Protein AF-I7MEG3-F1 (afdb_monomer_lite)

Organism: Tetrahymena thermophila (strain SB210) (NCBI:txid312017)

Radius of gyration: 74.87 Å; chains: 1; bounding box: 158×73×255 Å

Secondary structure (DSSP, 8-state):
--SHHHHHHHHTTSSSSSSS-S------------------------------------TTS-SSSS--S-----SS------------------------HHHHHHHHHHHHHHHHHHHHHHHHHHHHHHHHHHHHHHHHHHHHHHHHHHHHHHHHHHHHHHHHHHHHHHHHHHHHHHHHHHHHHHHHHHHHHHHHHHHHHHHHHHHHHHHHHHHHHHHHHHHHHHHHHHHHHHHHHHHHHHHHHHHHHHHHHHHHHHHHHHHHHHHHHHHHHHHHHHHHHHHHTT---TTHHHHHHHHHHHHHHHHHHHHHHHHHHHHHHHHHHHHHHHHHHH----HHHHHHHHHHHHHHHHHHHHHHHHHHHHHHHHHHHHHHHHHHHHHHHHHHHHHHHHHTT--HHHHHHHHHHHHHHHHHHHHHHHHHHHHHHHHHHHHHHHHHHHT--TT--TT----HHHHS-GGGHHHHHHHHHHHHHHHHTTS-HHHHHHHHHHHHHSTHHHHHHSHHHHHHH--S------------------------------------------------HHHHHHHHHHHHHHHHHHHHHHHHHHHHHHHHHHHTS---

pLDDT: mean 73.14, std 21.84, range [30.2, 98.0]

Structure (mmCIF, N/CA/C/O backbone):
data_AF-I7MEG3-F1
#
_entry.id   AF-I7MEG3-F1
#
loop_
_atom_site.group_PDB
_atom_site.id
_atom_site.type_symbol
_atom_site.label_atom_id
_atom_site.label_alt_id
_atom_site.label_comp_id
_atom_site.label_asym_id
_atom_site.label_entity_id
_atom_site.label_seq_id
_atom_site.pdbx_PDB_ins_code
_atom_site.Cartn_x
_atom_site.Cartn_y
_atom_site.Cartn_z
_atom_site.occupancy
_atom_site.B_iso_or_equiv
_atom_site.auth_seq_id
_atom_site.auth_comp_id
_atom_site.auth_asym_id
_atom_site.auth_atom_id
_atom_site.pdbx_PDB_model_num
ATOM 1 N N . MET A 1 1 ? -7.767 -14.175 -27.293 1.00 47.22 1 MET A N 1
ATOM 2 C CA . MET A 1 1 ? -7.648 -12.743 -26.942 1.00 47.22 1 MET A CA 1
ATOM 3 C C . MET A 1 1 ? -8.917 -11.916 -27.171 1.00 47.22 1 MET A C 1
ATOM 5 O O . MET A 1 1 ? -9.221 -11.134 -26.289 1.00 47.22 1 MET A O 1
ATOM 9 N N . ALA A 1 2 ? -9.696 -12.074 -28.254 1.00 44.72 2 ALA A N 1
ATOM 10 C CA . ALA A 1 2 ? -10.975 -11.343 -28.397 1.00 44.72 2 ALA A CA 1
ATOM 11 C C . ALA A 1 2 ? -12.158 -11.949 -27.600 1.00 44.72 2 ALA A C 1
ATOM 13 O O . ALA A 1 2 ? -13.096 -11.238 -27.272 1.00 44.72 2 ALA A O 1
ATOM 14 N N . ALA A 1 3 ? -12.099 -13.239 -27.244 1.00 45.66 3 ALA A N 1
ATOM 15 C CA . ALA A 1 3 ? -13.152 -13.921 -26.477 1.00 45.66 3 ALA A CA 1
ATOM 16 C C . ALA A 1 3 ? -13.004 -13.789 -24.942 1.00 45.66 3 ALA A C 1
ATOM 18 O O . ALA A 1 3 ? -13.952 -14.023 -24.201 1.00 45.66 3 ALA A O 1
ATOM 19 N N . GLU A 1 4 ? -11.833 -13.381 -24.441 1.00 48.56 4 GLU A N 1
ATOM 20 C CA . GLU A 1 4 ? -11.597 -13.202 -22.995 1.00 48.56 4 GLU A CA 1
ATOM 21 C C . GLU A 1 4 ? -12.037 -11.818 -22.493 1.00 48.56 4 GLU A C 1
ATOM 23 O O . GLU A 1 4 ? -12.295 -11.635 -21.305 1.00 48.56 4 GLU A O 1
ATOM 28 N N . THR A 1 5 ? -12.197 -10.845 -23.394 1.00 55.94 5 THR A N 1
ATOM 29 C CA . THR A 1 5 ? -12.653 -9.488 -23.064 1.00 55.94 5 THR A CA 1
ATOM 30 C C . THR A 1 5 ? -14.174 -9.360 -22.937 1.00 55.94 5 THR A C 1
ATOM 32 O O . THR A 1 5 ? -14.639 -8.429 -22.276 1.00 55.94 5 THR A O 1
ATOM 35 N N . GLU A 1 6 ? -14.968 -10.288 -23.483 1.00 49.19 6 GLU A N 1
ATOM 36 C CA . GLU A 1 6 ? -16.429 -10.294 -23.288 1.00 49.19 6 GLU A CA 1
ATOM 37 C C . GLU A 1 6 ? -16.846 -10.870 -21.930 1.00 49.19 6 GLU A C 1
ATOM 39 O O . GLU A 1 6 ? -17.782 -10.361 -21.308 1.00 49.19 6 GLU A O 1
ATOM 44 N N . ASN A 1 7 ? -16.092 -11.833 -21.393 1.00 48.78 7 ASN A N 1
ATOM 45 C CA . ASN A 1 7 ? -16.422 -12.459 -20.110 1.00 48.78 7 ASN A CA 1
ATOM 46 C C . ASN A 1 7 ? -16.209 -11.500 -18.912 1.00 48.78 7 ASN A C 1
ATOM 48 O O . ASN A 1 7 ? -16.933 -11.548 -17.918 1.00 48.78 7 ASN A O 1
ATOM 52 N N . TYR A 1 8 ? -15.292 -10.532 -19.042 1.00 50.69 8 TYR A N 1
ATOM 53 C CA . TYR A 1 8 ? -15.079 -9.485 -18.032 1.00 50.69 8 TYR A CA 1
ATOM 54 C C . TYR A 1 8 ? -16.138 -8.368 -18.051 1.00 50.69 8 TYR A C 1
ATOM 56 O O . TYR A 1 8 ? -16.342 -7.698 -17.036 1.00 50.69 8 TYR A O 1
ATOM 64 N N . LYS A 1 9 ? -16.856 -8.168 -19.167 1.00 51.25 9 LYS A N 1
ATOM 65 C CA . LYS A 1 9 ? -17.948 -7.179 -19.233 1.00 51.25 9 LYS A CA 1
ATOM 66 C C . LYS A 1 9 ? -19.250 -7.697 -18.620 1.00 51.25 9 LYS A C 1
ATOM 68 O O . LYS A 1 9 ? -19.982 -6.901 -18.036 1.00 51.25 9 LYS A O 1
ATOM 73 N N . GLN A 1 10 ? -19.516 -9.005 -18.668 1.00 49.12 10 GLN A N 1
ATOM 74 C CA . GLN A 1 10 ? -20.715 -9.578 -18.042 1.00 49.12 10 GLN A CA 1
ATOM 75 C C . GLN A 1 10 ? -20.630 -9.653 -16.509 1.00 49.12 10 GLN A C 1
ATOM 77 O O . GLN A 1 10 ? -21.642 -9.418 -15.848 1.00 49.12 10 GLN A O 1
ATOM 82 N N . MET A 1 11 ? -19.449 -9.855 -15.908 1.00 48.25 11 MET A N 1
ATOM 83 C CA . MET A 1 11 ? -19.335 -9.865 -14.437 1.00 48.25 11 MET A CA 1
ATOM 84 C C . MET A 1 11 ? -19.500 -8.483 -13.780 1.00 48.25 11 MET A C 1
ATOM 86 O O . MET A 1 11 ? -20.007 -8.400 -12.662 1.00 48.25 11 MET A O 1
ATOM 90 N N . ASN A 1 12 ? -19.179 -7.385 -14.474 1.00 44.28 12 ASN A N 1
ATOM 91 C CA . ASN A 1 12 ? -19.354 -6.030 -13.926 1.00 44.28 12 ASN A CA 1
ATOM 92 C C . ASN A 1 12 ? -20.795 -5.490 -14.018 1.00 44.28 12 ASN A C 1
ATOM 94 O O . ASN A 1 12 ? -21.108 -4.474 -13.398 1.00 44.28 12 ASN A O 1
ATOM 98 N N . SER A 1 13 ? -21.698 -6.179 -14.723 1.00 40.44 13 SER A N 1
ATOM 99 C CA . SER A 1 13 ? -23.113 -5.791 -14.834 1.00 40.44 13 SER A CA 1
ATOM 100 C C . SER A 1 13 ? -23.975 -6.250 -13.649 1.00 40.44 13 SER A C 1
ATOM 102 O O . SER A 1 13 ? -25.070 -5.723 -13.462 1.00 40.44 13 SER A O 1
ATOM 104 N N . TYR A 1 14 ? -23.513 -7.204 -12.834 1.00 42.81 14 TYR A N 1
ATOM 105 C CA . TYR A 1 14 ? -24.310 -7.775 -11.737 1.00 42.81 14 TYR A CA 1
ATOM 106 C C . TYR A 1 14 ? -24.031 -7.156 -10.358 1.00 42.81 14 TYR A C 1
ATOM 108 O O . TYR A 1 14 ? -24.684 -7.520 -9.381 1.00 42.81 14 TYR A O 1
ATOM 116 N N . HIS A 1 15 ? -23.110 -6.191 -10.256 1.00 42.38 15 HIS A N 1
ATOM 117 C CA . HIS A 1 15 ? -22.713 -5.603 -8.967 1.00 42.38 15 HIS A CA 1
ATOM 118 C C . HIS A 1 15 ? -23.109 -4.135 -8.751 1.00 42.38 15 HIS A C 1
ATOM 120 O O . HIS A 1 15 ? -22.788 -3.562 -7.714 1.00 42.38 15 HIS A O 1
ATOM 126 N N . LEU A 1 16 ? -23.866 -3.538 -9.677 1.00 42.12 16 LEU A N 1
ATOM 127 C CA . LEU A 1 16 ? -24.278 -2.129 -9.606 1.00 42.12 16 LEU A CA 1
ATOM 128 C C . LEU A 1 16 ? -25.779 -1.900 -9.360 1.00 42.12 16 LEU A C 1
ATOM 130 O O . LEU A 1 16 ? -26.219 -0.756 -9.384 1.00 42.12 16 LEU A O 1
ATOM 134 N N . ASN A 1 17 ? -26.563 -2.946 -9.063 1.00 40.31 17 ASN A N 1
ATOM 135 C CA . ASN A 1 17 ? -28.023 -2.827 -8.920 1.00 40.31 17 ASN A CA 1
ATOM 136 C C . ASN A 1 17 ? -28.592 -3.207 -7.536 1.00 40.31 17 ASN A C 1
ATOM 138 O O . ASN A 1 17 ? -29.769 -3.539 -7.417 1.00 40.31 17 ASN A O 1
ATOM 142 N N . SER A 1 18 ? -27.778 -3.157 -6.475 1.00 39.00 18 SER A N 1
ATOM 143 C CA . SER A 1 18 ? -28.190 -3.548 -5.113 1.00 39.00 18 SER A CA 1
ATOM 144 C C . SER A 1 18 ? -27.949 -2.494 -4.017 1.00 39.00 18 SER A C 1
ATOM 146 O O . SER A 1 18 ? -28.061 -2.818 -2.839 1.00 39.00 18 SER A O 1
ATOM 148 N N . GLN A 1 19 ? -27.690 -1.223 -4.360 1.00 40.72 19 GLN A N 1
ATOM 149 C CA . GLN A 1 19 ? -27.513 -0.139 -3.367 1.00 40.72 19 GLN A CA 1
ATOM 150 C C . GLN A 1 19 ? -28.377 1.116 -3.592 1.00 40.72 19 GLN A C 1
ATOM 152 O O . GLN A 1 19 ? -27.951 2.234 -3.318 1.00 40.72 19 GLN A O 1
ATOM 157 N N . SER A 1 20 ? -29.624 0.967 -4.042 1.00 42.44 20 SER A N 1
ATOM 158 C CA . SER A 1 20 ? -30.562 2.100 -4.108 1.00 42.44 20 SER A CA 1
ATOM 159 C C . SER A 1 20 ? -31.994 1.701 -3.755 1.00 42.44 20 SER A C 1
ATOM 161 O O . SER A 1 20 ? -32.886 1.664 -4.595 1.00 42.44 20 SER A O 1
ATOM 163 N N . LYS A 1 21 ? -32.220 1.391 -2.478 1.00 48.84 21 LYS A N 1
ATOM 164 C CA . LYS A 1 21 ? -33.526 1.409 -1.789 1.00 48.84 21 LYS A CA 1
ATOM 165 C C . LYS A 1 21 ? -33.245 1.177 -0.305 1.00 48.84 21 LYS A C 1
ATOM 167 O O . LYS A 1 21 ? -32.386 0.353 -0.023 1.00 48.84 21 LYS A O 1
ATOM 172 N N . ILE A 1 22 ? -33.990 1.850 0.588 1.00 36.81 22 ILE A N 1
ATOM 173 C CA . ILE A 1 22 ? -33.821 1.961 2.063 1.00 36.81 22 ILE A CA 1
ATOM 174 C C . ILE A 1 22 ? -32.989 3.225 2.412 1.00 36.81 22 ILE A C 1
ATOM 176 O O . ILE A 1 22 ? -31.797 3.236 2.163 1.00 36.81 22 ILE A O 1
ATOM 180 N N . TYR A 1 23 ? -33.469 4.368 2.924 1.00 34.38 23 TYR A N 1
ATOM 181 C CA . TYR A 1 23 ? -34.697 4.804 3.601 1.00 34.38 23 TYR A CA 1
ATOM 182 C C . TYR A 1 23 ? -34.988 6.272 3.218 1.00 34.38 23 TYR A C 1
ATOM 184 O O . TYR A 1 23 ? -34.132 7.134 3.388 1.00 34.38 23 TYR A O 1
ATOM 192 N N . ASN A 1 24 ? -36.211 6.567 2.783 1.00 42.47 24 ASN A N 1
ATOM 193 C CA . ASN A 1 24 ? -36.818 7.896 2.874 1.00 42.47 24 ASN A CA 1
ATOM 194 C C . ASN A 1 24 ? -38.324 7.662 2.979 1.00 42.47 24 ASN A C 1
ATOM 196 O O . ASN A 1 24 ? -38.960 7.386 1.968 1.00 42.47 24 ASN A O 1
ATOM 200 N N . GLN A 1 25 ? -38.856 7.656 4.203 1.00 35.16 25 GLN A N 1
ATOM 201 C CA . GLN A 1 25 ? -40.281 7.797 4.524 1.00 35.16 25 GLN A CA 1
ATOM 202 C C . GLN A 1 25 ? -40.431 7.768 6.049 1.00 35.16 25 GLN A C 1
ATOM 204 O O . GLN A 1 25 ? -40.233 6.736 6.683 1.00 35.16 25 GLN A O 1
ATOM 209 N N . SER A 1 26 ? -40.775 8.914 6.628 1.00 34.72 26 SER A N 1
ATOM 210 C CA . SER A 1 26 ? -41.317 9.008 7.980 1.00 34.72 26 SER A CA 1
ATOM 211 C C . SER A 1 26 ? -42.648 9.751 7.858 1.00 34.72 26 SER A C 1
ATOM 213 O O . SER A 1 26 ? -42.649 10.858 7.310 1.00 34.72 26 SER A O 1
ATOM 215 N N . PRO A 1 27 ? -43.787 9.163 8.261 1.00 50.47 27 PRO A N 1
ATOM 216 C CA . PRO A 1 27 ? -45.061 9.851 8.215 1.00 50.47 27 PRO A CA 1
ATOM 217 C C . PRO A 1 27 ? -45.297 10.661 9.492 1.00 50.47 27 PRO A C 1
ATOM 219 O O . PRO A 1 27 ? -45.012 10.231 10.609 1.00 50.47 27 PRO A O 1
ATOM 222 N N . ASN A 1 28 ? -45.889 11.834 9.279 1.00 39.38 28 ASN A N 1
ATOM 223 C CA . ASN A 1 28 ? -46.685 12.570 10.251 1.00 39.38 28 ASN A CA 1
ATOM 224 C C . ASN A 1 28 ? -47.566 11.631 11.088 1.00 39.38 28 ASN A C 1
ATOM 226 O O . ASN A 1 28 ? -48.376 10.899 10.524 1.00 39.38 28 ASN A O 1
ATOM 230 N N . ASN A 1 29 ? -47.526 11.774 12.414 1.00 35.81 29 ASN A N 1
ATOM 231 C CA . ASN A 1 29 ? -48.753 11.737 13.202 1.00 35.81 29 ASN A CA 1
ATOM 232 C C . ASN A 1 29 ? -48.628 12.577 14.476 1.00 35.81 29 ASN A C 1
ATOM 234 O O . ASN A 1 29 ? -47.756 12.373 15.317 1.00 35.81 29 ASN A O 1
ATOM 238 N N . LYS A 1 30 ? -49.538 13.548 14.568 1.00 38.00 30 LYS A N 1
ATOM 239 C CA . LYS A 1 30 ? -49.869 14.336 15.751 1.00 38.00 30 LYS A CA 1
ATOM 240 C C . LYS A 1 30 ? -50.792 13.502 16.643 1.00 38.00 30 LYS A C 1
ATOM 242 O O . LYS A 1 30 ? -51.797 13.019 16.139 1.00 38.00 30 LYS A O 1
ATOM 247 N N . SER A 1 31 ? -50.553 13.480 17.952 1.00 34.81 31 SER A N 1
ATOM 248 C CA . SER A 1 31 ? -51.624 13.635 18.950 1.00 34.81 31 SER A CA 1
ATOM 249 C C . SER A 1 31 ? -51.053 13.904 20.344 1.00 34.81 31 SER A C 1
ATOM 251 O O . SER A 1 31 ? -50.097 13.268 20.775 1.00 34.81 31 SER A O 1
ATOM 253 N N . LEU A 1 32 ? -51.680 14.883 20.994 1.00 36.94 32 LEU A N 1
ATOM 254 C CA . LEU A 1 32 ? -51.534 15.387 22.358 1.00 36.94 32 LEU A CA 1
ATOM 255 C C . LEU A 1 32 ? -51.404 14.302 23.445 1.00 36.94 32 LEU A C 1
ATOM 257 O O . LEU A 1 32 ? -52.067 13.276 23.355 1.00 36.94 32 LEU A O 1
ATOM 261 N N . ILE A 1 33 ? -50.692 14.625 24.536 1.00 35.22 33 ILE A N 1
ATOM 262 C CA . ILE A 1 33 ? -51.267 14.896 25.876 1.00 35.22 33 ILE A CA 1
ATOM 263 C C . ILE A 1 33 ? -50.214 15.621 26.749 1.00 35.22 33 ILE A C 1
ATOM 265 O O . ILE A 1 33 ? -49.040 15.264 26.775 1.00 35.22 33 ILE A O 1
ATOM 269 N N . HIS A 1 34 ? -50.663 16.692 27.410 1.00 34.56 34 HIS A N 1
ATOM 270 C CA . HIS A 1 34 ? -49.984 17.507 28.426 1.00 34.56 34 HIS A CA 1
ATOM 271 C C . HIS A 1 34 ? -49.593 16.711 29.688 1.00 34.56 34 HIS A C 1
ATOM 273 O O . HIS A 1 34 ? -50.363 15.861 30.115 1.00 34.56 34 HIS A O 1
ATOM 279 N N . TYR A 1 35 ? -48.495 17.080 30.366 1.00 34.38 35 TYR A N 1
ATOM 280 C CA . TYR A 1 35 ? -48.544 17.903 31.592 1.00 34.38 35 TYR A CA 1
ATOM 281 C C . TYR A 1 35 ? -47.146 18.365 32.061 1.00 34.38 35 TYR A C 1
ATOM 283 O O . TYR A 1 35 ? -46.126 17.730 31.818 1.00 34.38 35 TYR A O 1
ATOM 291 N N . ASN A 1 36 ? -47.175 19.533 32.701 1.00 33.84 36 ASN A N 1
ATOM 292 C CA . ASN A 1 36 ? -46.127 20.387 33.268 1.00 33.84 36 ASN A CA 1
ATOM 293 C C . ASN A 1 36 ? -45.073 19.706 34.169 1.00 33.84 36 ASN A C 1
ATOM 295 O O . ASN A 1 36 ? -45.441 18.941 35.049 1.00 33.84 36 ASN A O 1
ATOM 299 N N . SER A 1 37 ? -43.815 20.166 34.135 1.00 33.25 37 SER A N 1
ATOM 300 C CA . SER A 1 37 ? -43.354 21.240 35.038 1.00 33.25 37 SER A CA 1
ATOM 301 C C . SER A 1 37 ? -41.979 21.778 34.634 1.00 33.25 37 SER A C 1
ATOM 303 O O . SER A 1 37 ? -41.073 21.049 34.245 1.00 33.25 37 SER A O 1
ATOM 305 N N . GLN A 1 38 ? -41.863 23.096 34.724 1.00 34.78 38 GLN A N 1
ATOM 306 C CA . GLN A 1 38 ? -40.721 23.920 34.355 1.00 34.78 38 GLN A CA 1
ATOM 307 C C . GLN A 1 38 ? -39.568 23.748 35.355 1.00 34.78 38 GLN A C 1
ATOM 309 O O . GLN A 1 38 ? -39.779 23.854 36.559 1.00 34.78 38 GLN A O 1
ATOM 314 N N . LEU A 1 39 ? -38.345 23.571 34.853 1.00 34.47 39 LEU A N 1
ATOM 315 C CA . LEU A 1 39 ? -37.120 23.934 35.564 1.00 34.47 39 LEU A CA 1
ATOM 316 C C . LEU A 1 39 ? -36.522 25.125 34.822 1.00 34.47 39 LEU A C 1
ATOM 318 O O . LEU A 1 39 ? -36.166 25.027 33.648 1.00 34.47 39 LEU A O 1
ATOM 322 N N . ARG A 1 40 ? -36.500 26.268 35.504 1.00 34.47 40 ARG A N 1
ATOM 323 C CA . ARG A 1 40 ? -35.907 27.512 35.033 1.00 34.47 40 ARG A CA 1
ATOM 324 C C . ARG A 1 40 ? -34.629 27.726 35.833 1.00 34.47 40 ARG A C 1
ATOM 326 O O . ARG A 1 40 ? -34.690 27.919 37.043 1.00 34.47 40 ARG A O 1
ATOM 333 N N . ASP A 1 41 ? -33.503 27.671 35.135 1.00 35.78 41 ASP A N 1
ATOM 334 C CA . ASP A 1 41 ? -32.237 28.240 35.586 1.00 35.78 41 ASP A CA 1
ATOM 335 C C . ASP A 1 41 ? -32.365 29.761 35.722 1.00 35.78 41 ASP A C 1
ATOM 337 O O . ASP A 1 41 ? -33.032 30.419 34.916 1.00 35.78 41 ASP A O 1
ATOM 341 N N . GLY A 1 42 ? -31.696 30.318 36.730 1.00 31.83 42 GLY A N 1
ATOM 342 C CA . GLY A 1 42 ? -31.657 31.759 36.950 1.00 31.83 42 GLY A CA 1
ATOM 343 C C . GLY A 1 42 ? -30.981 32.174 38.252 1.00 31.83 42 GLY A C 1
ATOM 344 O O . GLY A 1 42 ? -31.654 32.590 39.182 1.00 31.83 42 GLY A O 1
ATOM 345 N N . SER A 1 43 ? -29.652 32.058 38.272 1.00 36.72 43 SER A N 1
ATOM 346 C CA . SER A 1 43 ? -28.694 33.100 38.685 1.00 36.72 43 SER A CA 1
ATOM 347 C C . SER A 1 43 ? -28.922 33.963 39.946 1.00 36.72 43 SER A C 1
ATOM 349 O O . SER A 1 43 ? -29.849 34.757 40.017 1.00 36.72 43 SER A O 1
ATOM 351 N N . GLN A 1 44 ? -27.843 33.986 40.741 1.00 35.59 44 GLN A N 1
ATOM 352 C CA . GLN A 1 44 ? -27.192 35.154 41.361 1.00 35.59 44 GLN A CA 1
ATOM 353 C C . GLN A 1 44 ? -27.753 35.791 42.649 1.00 35.59 44 GLN A C 1
ATOM 355 O O . GLN A 1 44 ? -28.830 36.360 42.680 1.00 35.59 44 GLN A O 1
ATOM 360 N N . SER A 1 45 ? -26.843 35.817 43.637 1.00 35.25 45 SER A N 1
ATOM 361 C CA . SER A 1 45 ? -26.304 37.007 44.323 1.00 35.25 45 SER A CA 1
ATOM 362 C C . SER A 1 45 ? -27.244 37.910 45.129 1.00 35.25 45 SER A C 1
ATOM 364 O O . SER A 1 45 ? -28.146 38.535 44.586 1.00 35.25 45 SER A O 1
ATOM 366 N N . GLY A 1 46 ? -26.868 38.135 46.394 1.00 31.66 46 GLY A N 1
ATOM 367 C CA . GLY A 1 46 ? -27.157 39.391 47.088 1.00 31.66 46 GLY A CA 1
ATOM 368 C C . GLY A 1 46 ? -27.489 39.241 48.569 1.00 31.66 46 GLY A C 1
ATOM 369 O O . GLY A 1 46 ? -28.568 38.778 48.901 1.00 31.66 46 GLY A O 1
ATOM 370 N N . TYR A 1 47 ? -26.540 39.657 49.416 1.00 35.28 47 TYR A N 1
ATOM 371 C CA . TYR A 1 47 ? -26.698 40.364 50.699 1.00 35.28 47 TYR A CA 1
ATOM 372 C C . TYR A 1 47 ? -28.018 40.232 51.485 1.00 35.28 47 TYR A C 1
ATOM 374 O O . TYR A 1 47 ? -29.064 40.656 51.009 1.00 35.28 47 TYR A O 1
ATOM 382 N N . SER A 1 48 ? -27.926 39.877 52.773 1.00 34.44 48 SER A N 1
ATOM 383 C CA . SER A 1 48 ? -28.314 40.797 53.861 1.00 34.44 48 SER A CA 1
ATOM 384 C C . SER A 1 48 ? -28.051 40.188 55.240 1.00 34.44 48 SER A C 1
ATOM 386 O O . SER A 1 48 ? -28.369 39.033 55.508 1.00 34.44 48 SER A O 1
ATOM 388 N N . ASP A 1 49 ? -27.499 41.037 56.097 1.00 34.50 49 ASP A N 1
ATOM 389 C CA . ASP A 1 49 ? -27.270 40.899 57.527 1.00 34.50 49 ASP A CA 1
ATOM 390 C C . ASP A 1 49 ? -28.528 40.605 58.372 1.00 34.50 49 ASP A C 1
ATOM 392 O O . ASP A 1 49 ? -29.655 40.872 57.950 1.00 34.50 49 ASP A O 1
ATOM 396 N N . TYR A 1 50 ? -28.238 40.204 59.622 1.00 36.31 50 TYR A N 1
ATOM 397 C CA . TYR A 1 50 ? -28.887 40.567 60.897 1.00 36.31 50 TYR A CA 1
ATOM 398 C C . TYR A 1 50 ? -29.584 39.473 61.751 1.00 36.31 50 TYR A C 1
ATOM 400 O O . TYR A 1 50 ? -30.547 38.828 61.354 1.00 36.31 50 TYR A O 1
ATOM 408 N N . TYR A 1 51 ? -29.113 39.432 63.012 1.00 38.66 51 TYR A N 1
ATOM 409 C CA . TYR A 1 51 ? -29.680 38.921 64.279 1.00 38.66 51 TYR A CA 1
ATOM 410 C C . TYR A 1 51 ? -29.543 37.431 64.680 1.00 38.66 51 TYR A C 1
ATOM 412 O O . TYR A 1 51 ? -30.358 36.572 64.371 1.00 38.66 51 TYR A O 1
ATOM 420 N N . MET A 1 52 ? -28.554 37.200 65.556 1.00 47.53 52 MET A N 1
ATOM 421 C CA . MET A 1 52 ? -28.638 36.363 66.773 1.00 47.53 52 MET A CA 1
ATOM 422 C C . MET A 1 52 ? -29.790 36.853 67.688 1.00 47.53 52 MET A C 1
ATOM 424 O O . MET A 1 52 ? -30.064 38.057 67.679 1.00 47.53 52 MET A O 1
ATOM 428 N N . PRO A 1 53 ? -30.433 35.997 68.516 1.00 46.31 53 PRO A N 1
ATOM 429 C CA . PRO A 1 53 ? -29.835 35.625 69.805 1.00 46.31 53 PRO A CA 1
ATOM 430 C C . PRO A 1 53 ? -30.124 34.195 70.291 1.00 46.31 53 PRO A C 1
ATOM 432 O O . PRO A 1 53 ? -31.009 33.488 69.818 1.00 46.31 53 PRO A O 1
ATOM 435 N N . GLY A 1 54 ? -29.318 33.785 71.270 1.00 33.53 54 GLY A N 1
ATOM 436 C CA . GLY A 1 54 ? -29.354 32.478 71.905 1.00 33.53 54 GLY A CA 1
ATOM 437 C C . GLY A 1 54 ? -30.526 32.250 72.861 1.00 33.53 54 GLY A C 1
ATOM 438 O O . GLY A 1 54 ? -31.300 33.153 73.160 1.00 33.53 54 GLY A O 1
ATOM 439 N N . SER A 1 55 ? -30.522 31.050 73.445 1.00 41.59 55 SER A N 1
ATOM 440 C CA . SER A 1 55 ? -30.669 30.798 74.889 1.00 41.59 55 SER A CA 1
ATOM 441 C C . SER A 1 55 ? -31.746 29.782 75.266 1.00 41.59 55 SER A C 1
ATOM 443 O O . SER A 1 55 ? -32.926 29.936 74.981 1.00 41.59 55 SER A O 1
ATOM 445 N N . SER A 1 56 ? -31.274 28.862 76.107 1.00 40.44 56 SER A N 1
ATOM 446 C CA . SER A 1 56 ? -31.950 28.280 77.265 1.00 40.44 56 SER A CA 1
ATOM 447 C C . SER A 1 56 ? -32.821 27.043 77.055 1.00 40.44 56 SER A C 1
ATOM 449 O O . SER A 1 56 ? -33.790 27.016 76.317 1.00 40.44 56 SER A O 1
ATOM 451 N N . ARG A 1 57 ? -32.499 25.940 77.741 1.00 49.94 57 ARG A N 1
ATOM 452 C CA . ARG A 1 57 ? -32.691 25.819 79.205 1.00 49.94 57 ARG A CA 1
ATOM 453 C C . ARG A 1 57 ? -34.163 26.090 79.569 1.00 49.94 57 ARG A C 1
ATOM 455 O O . ARG A 1 57 ? -34.463 26.846 80.479 1.00 49.94 57 ARG A O 1
ATOM 462 N N . GLN A 1 58 ? -35.075 25.471 78.816 1.00 46.62 58 GLN A N 1
ATOM 463 C CA . GLN A 1 58 ? -36.528 25.498 79.031 1.00 46.62 58 GLN A CA 1
ATOM 464 C C . GLN A 1 58 ? -37.198 24.125 78.819 1.00 46.62 58 GLN A C 1
ATOM 466 O O . GLN A 1 58 ? -38.413 24.036 78.709 1.00 46.62 58 GLN A O 1
ATOM 471 N N . ALA A 1 59 ? -36.429 23.031 78.843 1.00 44.09 59 ALA A N 1
ATOM 472 C CA . ALA A 1 59 ? -36.978 21.668 78.832 1.00 44.09 59 ALA A CA 1
ATOM 473 C C . ALA A 1 59 ? -37.291 21.112 80.243 1.00 44.09 59 ALA A C 1
ATOM 475 O O . ALA A 1 59 ? -37.800 20.006 80.365 1.00 44.09 59 ALA A O 1
ATOM 476 N N . ALA A 1 60 ? -37.036 21.882 81.311 1.00 42.78 60 ALA A N 1
ATOM 477 C CA . ALA A 1 60 ? -37.296 21.493 82.706 1.00 42.78 60 ALA A CA 1
ATOM 478 C C . ALA A 1 60 ? -38.501 22.218 83.355 1.00 42.78 60 ALA A C 1
ATOM 480 O O . ALA A 1 60 ? -38.660 22.184 84.569 1.00 42.78 60 ALA A O 1
ATOM 481 N N . MET A 1 61 ? -39.357 22.884 82.568 1.00 43.12 61 MET A N 1
ATOM 482 C CA . MET A 1 61 ? -40.505 23.673 83.067 1.00 43.12 61 MET A CA 1
ATOM 483 C C . MET A 1 61 ? -41.838 23.343 82.363 1.00 43.12 61 MET A C 1
ATOM 485 O O . MET A 1 61 ? -42.788 24.117 82.428 1.00 43.12 61 MET A O 1
ATOM 489 N N . ALA A 1 62 ? -41.945 22.178 81.712 1.00 45.16 62 ALA A N 1
ATOM 490 C CA . ALA A 1 62 ? -43.109 21.795 80.900 1.00 45.16 62 ALA A CA 1
ATOM 491 C C . ALA A 1 62 ? -43.921 20.598 81.447 1.00 45.16 62 ALA A C 1
ATOM 493 O O . ALA A 1 62 ? -44.557 19.893 80.670 1.00 45.16 62 ALA A O 1
ATOM 494 N N . SER A 1 63 ? -43.963 20.409 82.774 1.00 43.91 63 SER A N 1
ATOM 495 C CA . SER A 1 63 ? -44.845 19.421 83.439 1.00 43.91 63 SER A CA 1
ATOM 496 C C . SER A 1 63 ? -45.795 20.027 84.486 1.00 43.91 63 SER A C 1
ATOM 498 O O . SER A 1 63 ? -46.353 19.298 85.297 1.00 43.91 63 SER A O 1
ATOM 500 N N . ILE A 1 64 ? -46.015 21.351 84.473 1.00 45.94 64 ILE A N 1
ATOM 501 C CA . ILE A 1 64 ? -46.920 22.040 85.424 1.00 45.94 64 ILE A CA 1
ATOM 502 C C . ILE A 1 64 ? -48.181 22.645 84.761 1.00 45.94 64 ILE A C 1
ATOM 504 O O . ILE A 1 64 ? -49.080 23.087 85.462 1.00 45.94 64 ILE A O 1
ATOM 508 N N . TYR A 1 65 ? -48.360 22.595 83.434 1.00 42.91 65 TYR A N 1
ATOM 509 C CA . TYR A 1 65 ? -49.505 23.276 82.790 1.00 42.91 65 TYR A CA 1
ATOM 510 C C . TYR A 1 65 ? -50.223 22.486 81.686 1.00 42.91 65 TYR A C 1
ATOM 512 O O . TYR A 1 65 ? -50.409 22.968 80.570 1.00 42.91 65 TYR A O 1
ATOM 520 N N . LYS A 1 66 ? -50.712 21.279 81.999 1.00 46.53 66 LYS A N 1
ATOM 521 C CA . LYS A 1 66 ? -51.684 20.595 81.121 1.00 46.53 66 LYS A CA 1
ATOM 522 C C . LYS A 1 66 ? -52.698 19.713 81.864 1.00 46.53 66 LYS A C 1
ATOM 524 O O . LYS A 1 66 ? -52.936 18.573 81.493 1.00 46.53 66 LYS A O 1
ATOM 529 N N . GLY A 1 67 ? -53.318 20.284 82.900 1.00 41.81 67 GLY A N 1
ATOM 530 C CA . GLY A 1 67 ? -54.454 19.694 83.626 1.00 41.81 67 GLY A CA 1
ATOM 531 C C . GLY A 1 67 ? -55.596 20.672 83.937 1.00 41.81 67 GLY A C 1
ATOM 532 O O . GLY A 1 67 ? -56.484 20.337 84.706 1.00 41.81 67 GLY A O 1
ATOM 533 N N . ILE A 1 68 ? -55.600 21.875 83.348 1.00 44.56 68 ILE A N 1
ATOM 534 C CA . ILE A 1 68 ? -56.698 22.850 83.469 1.00 44.56 68 ILE A CA 1
ATOM 535 C C . ILE A 1 68 ? -57.468 22.855 82.152 1.00 44.56 68 ILE A C 1
ATOM 537 O O . ILE A 1 68 ? -57.262 23.715 81.297 1.00 44.56 68 ILE A O 1
ATOM 541 N N . LYS A 1 69 ? -58.324 21.849 81.960 1.00 52.19 69 LYS A N 1
ATOM 542 C CA . LYS A 1 69 ? -59.437 21.949 81.007 1.00 52.19 69 LYS A CA 1
ATOM 543 C C . LYS A 1 69 ? -60.541 20.924 81.263 1.00 52.19 69 LYS A C 1
ATOM 545 O O . LYS A 1 69 ? -61.022 20.339 80.311 1.00 52.19 69 LYS A O 1
ATOM 550 N N . ASN A 1 70 ? -60.928 20.725 82.525 1.00 46.22 70 ASN A N 1
ATOM 551 C CA . ASN A 1 70 ? -62.256 20.236 82.913 1.00 46.22 70 ASN A CA 1
ATOM 552 C C . ASN A 1 70 ? -62.574 20.767 84.317 1.00 46.22 70 ASN A C 1
ATOM 554 O O . ASN A 1 70 ? -61.897 20.463 85.293 1.00 46.22 70 ASN A O 1
ATOM 558 N N . ASN A 1 71 ? -63.556 21.656 84.361 1.00 54.22 71 ASN A N 1
ATOM 559 C CA . ASN A 1 71 ? -63.985 22.438 85.508 1.00 54.22 71 ASN A CA 1
ATOM 560 C C . ASN A 1 71 ? -64.915 21.582 86.386 1.00 54.22 71 ASN A C 1
ATOM 562 O O . ASN A 1 71 ? -66.127 21.633 86.199 1.00 54.22 71 ASN A O 1
ATOM 566 N N . ASP A 1 72 ? -64.357 20.776 87.294 1.00 42.16 72 ASP A N 1
ATOM 567 C CA . ASP A 1 72 ? -65.146 19.946 88.213 1.00 42.16 72 ASP A CA 1
ATOM 568 C C . ASP A 1 72 ? -64.603 20.026 89.651 1.00 42.16 72 ASP A C 1
ATOM 570 O O . ASP A 1 72 ? -63.715 19.290 90.075 1.00 42.16 72 ASP A O 1
ATOM 574 N N . VAL A 1 73 ? -65.119 21.006 90.398 1.00 54.84 73 VAL A N 1
ATOM 575 C CA . VAL A 1 73 ? -64.765 21.316 91.797 1.00 54.84 73 VAL A CA 1
ATOM 576 C C . VAL A 1 73 ? -65.827 20.735 92.749 1.00 54.84 73 VAL A C 1
ATOM 578 O O . VAL A 1 73 ? -66.189 21.340 93.755 1.00 54.84 73 VAL A O 1
ATOM 581 N N . SER A 1 74 ? -66.376 19.559 92.429 1.00 47.41 74 SER A N 1
ATOM 582 C CA . SER A 1 74 ? -67.534 18.990 93.136 1.00 47.41 74 SER A CA 1
ATOM 583 C C . SER A 1 74 ? -67.233 17.853 94.129 1.00 47.41 74 SER A C 1
ATOM 585 O O . SER A 1 74 ? -68.164 17.363 94.761 1.00 47.41 74 SER A O 1
ATOM 587 N N . GLN A 1 75 ? -65.969 17.470 94.376 1.00 48.19 75 GLN A N 1
ATOM 588 C CA . GLN A 1 75 ? -65.658 16.321 95.260 1.00 48.19 75 GLN A CA 1
ATOM 589 C C . GLN A 1 75 ? -64.719 16.571 96.455 1.00 48.19 75 GLN A C 1
ATOM 591 O O . GLN A 1 75 ? -64.401 15.632 97.177 1.00 48.19 75 GLN A O 1
ATOM 596 N N . ILE A 1 76 ? -64.335 17.818 96.754 1.00 48.84 76 ILE A N 1
ATOM 597 C CA . ILE A 1 76 ? -63.507 18.139 97.947 1.00 48.84 76 ILE A CA 1
ATOM 598 C C . ILE A 1 76 ? -64.286 18.949 99.009 1.00 48.84 76 ILE A C 1
ATOM 600 O O . ILE A 1 76 ? -63.783 19.253 100.085 1.00 48.84 76 ILE A O 1
ATOM 604 N N . LEU A 1 77 ? -65.578 19.207 98.777 1.00 38.25 77 LEU A N 1
ATOM 605 C CA . LEU A 1 77 ? -66.500 19.760 99.777 1.00 38.25 77 LEU A CA 1
ATOM 606 C C . LEU A 1 77 ? -67.702 18.830 99.967 1.00 38.25 77 LEU A C 1
ATOM 608 O O . LEU A 1 77 ? -68.807 19.097 99.495 1.00 38.25 77 LEU A O 1
ATOM 612 N N . GLY A 1 78 ? -67.481 17.744 100.707 1.00 34.38 78 GLY A N 1
ATOM 613 C CA . GLY A 1 78 ? -68.559 16.986 101.334 1.00 34.38 78 GLY A CA 1
ATOM 614 C C . GLY A 1 78 ? -69.265 17.860 102.370 1.00 34.38 78 GLY A C 1
ATOM 615 O O . GLY A 1 78 ? -68.800 18.018 103.497 1.00 34.38 78 GLY A O 1
ATOM 616 N N . LYS A 1 79 ? -70.381 18.466 101.964 1.00 39.22 79 LYS A N 1
ATOM 617 C CA . LYS A 1 79 ? -71.303 19.187 102.840 1.00 39.22 79 LYS A CA 1
ATOM 618 C C . LYS A 1 79 ? -72.117 18.197 103.680 1.00 39.22 79 LYS A C 1
ATOM 620 O O . LYS A 1 79 ? -72.804 17.346 103.137 1.00 39.22 79 LYS A O 1
ATOM 625 N N . SER A 1 80 ? -72.063 18.415 104.992 1.00 37.69 80 SER A N 1
ATOM 626 C CA . SER A 1 80 ? -73.199 18.599 105.906 1.00 37.69 80 SER A CA 1
ATOM 627 C C . SER A 1 80 ? -74.401 17.644 105.816 1.00 37.69 80 SER A C 1
ATOM 629 O O . SER A 1 80 ? -75.192 17.702 104.877 1.00 37.69 80 SER A O 1
ATOM 631 N N . SER A 1 81 ? -74.663 16.935 106.919 1.00 38.53 81 SER A N 1
ATOM 632 C CA . SER A 1 81 ? -76.039 16.682 107.356 1.00 38.53 81 SER A CA 1
ATOM 633 C C . SER A 1 81 ? -76.200 16.965 108.851 1.00 38.53 81 SER A C 1
ATOM 635 O O . SER A 1 81 ? -75.617 16.293 109.700 1.00 38.53 81 SER A O 1
ATOM 637 N N . ASN A 1 82 ? -77.016 17.982 109.117 1.00 38.12 82 ASN A N 1
ATOM 638 C CA . ASN A 1 82 ? -77.588 18.400 110.392 1.00 38.12 82 ASN A CA 1
ATOM 639 C C . ASN A 1 82 ? -78.387 17.304 111.120 1.00 38.12 82 ASN A C 1
ATOM 641 O O . ASN A 1 82 ? -78.889 16.376 110.486 1.00 38.12 82 ASN A O 1
ATOM 645 N N . ASN A 1 83 ? -78.633 17.592 112.410 1.00 35.91 83 ASN A N 1
ATOM 646 C CA . ASN A 1 83 ? -79.562 17.004 113.397 1.00 35.91 83 ASN A CA 1
ATOM 647 C C . ASN A 1 83 ? -78.808 16.225 114.490 1.00 35.91 83 ASN A C 1
ATOM 649 O O . ASN A 1 83 ? -78.040 15.332 114.183 1.00 35.91 83 ASN A O 1
ATOM 653 N N . ARG A 1 84 ? -78.977 16.454 115.795 1.00 34.38 84 ARG A N 1
ATOM 654 C CA . ARG A 1 84 ? -80.034 17.117 116.570 1.00 34.38 84 ARG A CA 1
ATOM 655 C C . ARG A 1 84 ? -79.499 17.314 118.002 1.00 34.38 84 ARG A C 1
ATOM 657 O O . ARG A 1 84 ? -78.897 16.403 118.554 1.00 34.38 84 ARG A O 1
ATOM 664 N N . SER A 1 85 ? -79.747 18.493 118.570 1.00 33.53 85 SER A N 1
ATOM 665 C CA . SER A 1 85 ? -80.239 18.712 119.944 1.00 33.53 85 SER A CA 1
ATOM 666 C C . SER A 1 85 ? -80.131 17.553 120.954 1.00 33.53 85 SER A C 1
ATOM 668 O O . SER A 1 85 ? -80.878 16.588 120.813 1.00 33.53 85 SER A O 1
ATOM 670 N N . PHE A 1 86 ? -79.376 17.737 122.045 1.00 34.59 86 PHE A N 1
ATOM 671 C CA . PHE A 1 86 ? -79.904 17.592 123.417 1.00 34.59 86 PHE A CA 1
ATOM 672 C C . PHE A 1 86 ? -78.884 18.093 124.462 1.00 34.59 86 PHE A C 1
ATOM 674 O O . PHE A 1 86 ? -77.837 17.487 124.666 1.00 34.59 86 PHE A O 1
ATOM 681 N N . LEU A 1 87 ? -79.206 19.211 125.117 1.00 32.88 87 LEU A N 1
ATOM 682 C CA . LEU A 1 87 ? -78.745 19.534 126.476 1.00 32.88 87 LEU A CA 1
ATOM 683 C C . LEU A 1 87 ? -79.528 18.647 127.470 1.00 32.88 87 LEU A C 1
ATOM 685 O O . LEU A 1 87 ? -80.643 18.234 127.144 1.00 32.88 87 LEU A O 1
ATOM 689 N N . PRO A 1 88 ? -79.022 18.410 128.692 1.00 41.62 88 PRO A N 1
ATOM 690 C CA . PRO A 1 88 ? -79.575 19.223 129.773 1.00 41.62 88 PRO A CA 1
ATOM 691 C C . PRO A 1 88 ? -78.553 19.690 130.817 1.00 41.62 88 PRO A C 1
ATOM 693 O O . PRO A 1 88 ? -77.622 18.992 131.209 1.00 41.62 88 PRO A O 1
ATOM 696 N N . SER A 1 89 ? -78.824 20.903 131.285 1.00 38.69 89 SER A N 1
ATOM 697 C CA . SER A 1 89 ? -78.411 21.518 132.541 1.00 38.69 89 SER A CA 1
ATOM 698 C C . SER A 1 89 ? -78.617 20.596 133.743 1.00 38.69 89 SER A C 1
ATOM 700 O O . SER A 1 89 ? -79.625 19.900 133.789 1.00 38.69 89 SER A O 1
ATOM 702 N N . ILE A 1 90 ? -77.775 20.712 134.772 1.00 35.91 90 ILE A N 1
ATOM 703 C CA . ILE A 1 90 ? -78.209 20.575 136.168 1.00 35.91 90 ILE A CA 1
ATOM 704 C C . ILE A 1 90 ? -77.218 21.313 137.068 1.00 35.91 90 ILE A C 1
ATOM 706 O O . ILE A 1 90 ? -76.007 21.121 137.005 1.00 35.91 90 ILE A O 1
ATOM 710 N N . ASN A 1 91 ? -77.776 22.205 137.874 1.00 36.47 91 ASN A N 1
ATOM 711 C CA . ASN A 1 91 ? -77.127 22.930 138.946 1.00 36.47 91 ASN A CA 1
ATOM 712 C C . ASN A 1 91 ? -78.086 22.828 140.145 1.00 36.47 91 ASN A C 1
ATOM 714 O O . ASN A 1 91 ? -79.289 22.982 139.946 1.00 36.47 91 ASN A O 1
ATOM 718 N N . GLN A 1 92 ? -77.518 22.662 141.344 1.00 38.25 92 GLN A N 1
ATOM 719 C CA . GLN A 1 92 ? -78.105 22.793 142.696 1.00 38.25 92 GLN A CA 1
ATOM 720 C C . GLN A 1 92 ? -78.519 21.526 143.483 1.00 38.25 92 GLN A C 1
ATOM 722 O O . GLN A 1 92 ? -79.544 20.911 143.226 1.00 38.25 92 GLN A O 1
ATOM 727 N N . ARG A 1 93 ? -77.698 21.286 144.526 1.00 32.53 93 ARG A N 1
ATOM 728 C CA . ARG A 1 93 ? -77.988 21.195 145.981 1.00 32.53 93 ARG A CA 1
ATOM 729 C C . ARG A 1 93 ? -78.983 20.156 146.523 1.00 32.53 93 ARG A C 1
ATOM 731 O O . ARG A 1 93 ? -80.160 20.204 146.199 1.00 32.53 93 ARG A O 1
ATOM 738 N N . GLY A 1 94 ? -78.523 19.458 147.569 1.00 30.20 94 GLY A N 1
ATOM 739 C CA . GLY A 1 94 ? -79.318 19.213 148.781 1.00 30.20 94 GLY A CA 1
ATOM 740 C C . GLY A 1 94 ? -79.214 17.806 149.371 1.00 30.20 94 GLY A C 1
ATOM 741 O O . GLY A 1 94 ? -79.919 16.925 148.907 1.00 30.20 94 GLY A O 1
ATOM 742 N N . ASP A 1 95 ? -78.359 17.686 150.389 1.00 31.67 95 ASP A N 1
ATOM 743 C CA . ASP A 1 95 ? -78.488 16.940 151.654 1.00 31.67 95 ASP A CA 1
ATOM 744 C C . ASP A 1 95 ? -78.809 15.428 151.734 1.00 31.67 95 ASP A C 1
ATOM 746 O O . ASP A 1 95 ? -79.837 14.936 151.282 1.00 31.67 95 ASP A O 1
ATOM 750 N N . ASP A 1 96 ? -77.902 14.791 152.485 1.00 33.06 96 ASP A N 1
ATOM 751 C CA . ASP A 1 96 ? -78.024 13.724 153.487 1.00 33.06 96 ASP A CA 1
ATOM 752 C C . ASP A 1 96 ? -78.436 12.274 153.156 1.00 33.06 96 ASP A C 1
ATOM 754 O O . ASP A 1 96 ? -79.443 11.958 152.532 1.00 33.06 96 ASP A O 1
ATOM 758 N N . ASP A 1 97 ? -77.623 11.410 153.775 1.00 34.69 97 ASP A N 1
ATOM 759 C CA . ASP A 1 97 ? -77.851 10.040 154.226 1.00 34.69 97 ASP A CA 1
ATOM 760 C C . ASP A 1 97 ? -77.719 8.844 153.254 1.00 34.69 97 ASP A C 1
ATOM 762 O O . ASP A 1 97 ? -78.664 8.323 152.672 1.00 34.69 97 ASP A O 1
ATOM 766 N N . ASN A 1 98 ? -76.506 8.274 153.333 1.00 35.69 98 ASN A N 1
ATOM 767 C CA . ASN A 1 98 ? -76.203 6.849 153.539 1.00 35.69 98 ASN A CA 1
ATOM 768 C C . ASN A 1 98 ? -76.096 5.887 152.324 1.00 35.69 98 ASN A C 1
ATOM 770 O O . ASN A 1 98 ? -77.082 5.418 151.767 1.00 35.69 98 ASN A O 1
ATOM 774 N N . PHE A 1 99 ? -74.848 5.433 152.111 1.00 34.81 99 PHE A N 1
ATOM 775 C CA . PHE A 1 99 ? -74.437 4.068 151.722 1.00 34.81 99 PHE A CA 1
ATOM 776 C C . PHE A 1 99 ? -74.588 3.605 150.248 1.00 34.81 99 PHE A C 1
ATOM 778 O O . PHE A 1 99 ? -75.666 3.231 149.803 1.00 34.81 99 PHE A O 1
ATOM 785 N N . ASP A 1 100 ? -73.470 3.509 149.504 1.00 45.06 100 ASP A N 1
ATOM 786 C CA . ASP A 1 100 ? -72.765 2.235 149.196 1.00 45.06 100 ASP A CA 1
ATOM 787 C C . ASP A 1 100 ? -71.732 2.425 148.046 1.00 45.06 100 ASP A C 1
ATOM 789 O O . ASP A 1 100 ? -72.016 2.226 146.858 1.00 45.06 100 ASP A O 1
ATOM 793 N N . GLU A 1 101 ? -70.502 2.808 148.419 1.00 51.94 101 GLU A N 1
ATOM 794 C CA . GLU A 1 101 ? -69.310 3.089 147.583 1.00 51.94 101 GLU A CA 1
ATOM 795 C C . GLU A 1 101 ? -68.977 1.965 146.570 1.00 51.94 101 GLU A C 1
ATOM 797 O O . GLU A 1 101 ? -68.344 2.185 145.533 1.00 51.94 101 GLU A O 1
ATOM 802 N N . LYS A 1 102 ? -69.484 0.746 146.800 1.00 56.50 102 LYS A N 1
ATOM 803 C CA . LYS A 1 102 ? -69.346 -0.384 145.872 1.00 56.50 102 LYS A CA 1
ATOM 804 C C . LYS A 1 102 ? -70.085 -0.187 144.550 1.00 56.50 102 LYS A C 1
ATOM 806 O O . LYS A 1 102 ? -69.623 -0.700 143.533 1.00 56.50 102 LYS A O 1
ATOM 811 N N . THR A 1 103 ? -71.206 0.530 144.522 1.00 58.50 103 THR A N 1
ATOM 812 C CA . THR A 1 103 ? -72.030 0.660 143.304 1.00 58.50 103 THR A CA 1
ATOM 813 C C . THR A 1 103 ? -71.470 1.677 142.306 1.00 58.50 103 THR A C 1
ATOM 815 O O . THR A 1 103 ? -71.593 1.489 141.093 1.00 58.50 103 THR A O 1
ATOM 818 N N . GLU A 1 104 ? -70.780 2.706 142.792 1.00 58.81 104 GLU A N 1
ATOM 819 C CA . GLU A 1 104 ? -70.166 3.756 141.976 1.00 58.81 104 GLU A CA 1
ATOM 820 C C . GLU A 1 104 ? -68.842 3.285 141.356 1.00 58.81 104 GLU A C 1
ATOM 822 O O . GLU A 1 104 ? -68.619 3.446 140.153 1.00 58.81 104 GLU A O 1
ATOM 827 N N . VAL A 1 105 ? -68.035 2.546 142.127 1.00 64.12 105 VAL A N 1
ATOM 828 C CA . VAL A 1 105 ? -66.871 1.810 141.608 1.00 64.12 105 VAL A CA 1
ATOM 829 C C . VAL A 1 105 ? -67.310 0.764 140.582 1.00 64.12 105 VAL A C 1
ATOM 831 O O . VAL A 1 105 ? -66.647 0.593 139.560 1.00 64.12 105 VAL A O 1
ATOM 834 N N . HIS A 1 106 ? -68.457 0.103 140.784 1.00 71.81 106 HIS A N 1
ATOM 835 C CA . HIS A 1 106 ? -68.965 -0.871 139.818 1.00 71.81 106 HIS A CA 1
ATOM 836 C C . HIS A 1 106 ? -69.461 -0.217 138.520 1.00 71.81 106 HIS A C 1
ATOM 838 O O . HIS A 1 106 ? -69.188 -0.750 137.442 1.00 71.81 106 HIS A O 1
ATOM 844 N N . LYS A 1 107 ? -70.114 0.953 138.587 1.00 75.56 107 LYS A N 1
ATOM 845 C CA . LYS A 1 107 ? -70.467 1.754 137.400 1.00 75.56 107 LYS A CA 1
ATOM 846 C C . LYS A 1 107 ? -69.222 2.239 136.657 1.00 75.56 107 LYS A C 1
ATOM 848 O O . LYS A 1 107 ? -69.126 1.999 135.457 1.00 75.56 107 LYS A O 1
ATOM 853 N N . SER A 1 108 ? -68.236 2.787 137.368 1.00 74.94 108 SER A N 1
ATOM 854 C CA . SER A 1 108 ? -66.956 3.222 136.790 1.00 74.94 108 SER A CA 1
ATOM 855 C C . SER A 1 108 ? -66.183 2.059 136.147 1.00 74.94 108 SER A C 1
ATOM 857 O O . SER A 1 108 ? -65.708 2.171 135.019 1.00 74.94 108 SER A O 1
ATOM 859 N N . LEU A 1 109 ? -66.156 0.878 136.779 1.00 77.19 109 LEU A N 1
ATOM 860 C CA . LEU A 1 109 ? -65.587 -0.347 136.196 1.00 77.19 109 LEU A CA 1
ATOM 861 C C . LEU A 1 109 ? -66.360 -0.836 134.967 1.00 77.19 109 LEU A C 1
ATOM 863 O O . LEU A 1 109 ? -65.754 -1.341 134.023 1.00 77.19 109 LEU A O 1
ATOM 867 N N . THR A 1 110 ? -67.686 -0.696 134.954 1.00 80.31 110 THR A N 1
ATOM 868 C CA . THR A 1 110 ? -68.522 -1.094 133.811 1.00 80.31 110 THR A CA 1
ATOM 869 C C . THR A 1 110 ? -68.328 -0.142 132.631 1.00 80.31 110 THR A C 1
ATOM 871 O O . THR A 1 110 ? -68.235 -0.593 131.489 1.00 80.31 110 THR A O 1
ATOM 874 N N . GLU A 1 111 ? -68.189 1.158 132.890 1.00 82.62 111 GLU A N 1
ATOM 875 C CA . GLU A 1 111 ? -67.852 2.169 131.884 1.00 82.62 111 GLU A CA 1
ATOM 876 C C . GLU A 1 111 ? -66.429 1.993 131.354 1.00 82.62 111 GLU A C 1
ATOM 878 O O . GLU A 1 111 ? -66.239 1.974 130.140 1.00 82.62 111 GLU A O 1
ATOM 883 N N . MET A 1 112 ? -65.449 1.751 132.227 1.00 81.69 112 MET A N 1
ATOM 884 C CA . MET A 1 112 ? -64.072 1.417 131.847 1.00 81.69 112 MET A CA 1
ATOM 885 C C . MET A 1 112 ? -64.009 0.146 131.002 1.00 81.69 112 MET A C 1
ATOM 887 O O . MET A 1 112 ? -63.295 0.105 130.001 1.00 81.69 112 MET A O 1
ATOM 891 N N . ARG A 1 113 ? -64.787 -0.885 131.350 1.00 86.94 113 ARG A N 1
ATOM 892 C CA . ARG A 1 113 ? -64.874 -2.119 130.562 1.00 86.94 113 ARG A CA 1
ATOM 893 C C . ARG A 1 113 ? -65.528 -1.874 129.208 1.00 86.94 113 ARG A C 1
ATOM 895 O O . ARG A 1 113 ? -65.003 -2.326 128.199 1.00 86.94 113 ARG A O 1
ATOM 902 N N . LYS A 1 114 ? -66.611 -1.097 129.160 1.00 85.94 114 LYS A N 1
ATOM 903 C CA . LYS A 1 114 ? -67.272 -0.704 127.909 1.00 85.94 114 LYS A CA 1
ATOM 904 C C . LYS A 1 114 ? -66.348 0.134 127.023 1.00 85.94 114 LYS A C 1
ATOM 906 O O . LYS A 1 114 ? -66.299 -0.102 125.821 1.00 85.94 114 LYS A O 1
ATOM 911 N N . HIS A 1 115 ? -65.586 1.060 127.602 1.00 85.75 115 HIS A N 1
ATOM 912 C CA . HIS A 1 115 ? -64.594 1.862 126.889 1.00 85.75 115 HIS A CA 1
ATOM 913 C C . HIS A 1 115 ? -63.435 0.992 126.393 1.00 85.75 115 HIS A C 1
ATOM 915 O O . HIS A 1 115 ? -62.999 1.133 125.252 1.00 85.75 115 HIS A O 1
ATOM 921 N N . TYR A 1 116 ? -62.966 0.043 127.204 1.00 90.44 116 TYR A N 1
ATOM 922 C CA . TYR A 1 116 ? -61.961 -0.937 126.802 1.00 90.44 116 TYR A CA 1
ATOM 923 C C . TYR A 1 116 ? -62.462 -1.816 125.652 1.00 90.44 116 TYR A C 1
ATOM 925 O O . TYR A 1 116 ? -61.764 -1.960 124.654 1.00 90.44 116 TYR A O 1
ATOM 933 N N . ASP A 1 117 ? -63.688 -2.333 125.727 1.00 88.69 117 ASP A N 1
ATO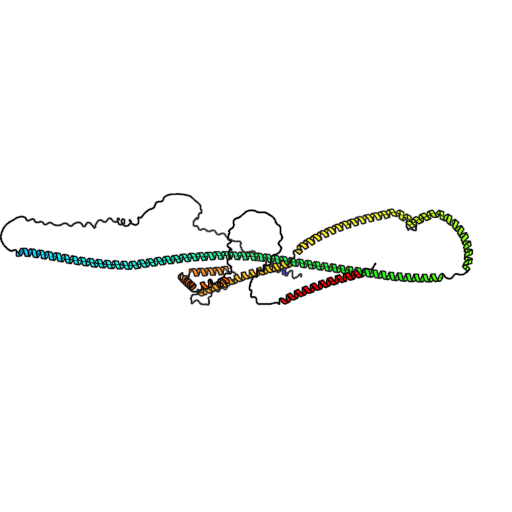M 934 C CA . ASP A 1 117 ? -64.291 -3.157 124.677 1.00 88.69 117 ASP A CA 1
ATOM 935 C C . ASP A 1 117 ? -64.539 -2.348 123.392 1.00 88.69 117 ASP A C 1
ATOM 937 O O . ASP A 1 117 ? -64.285 -2.836 122.288 1.00 88.69 117 ASP A O 1
ATOM 941 N N . GLN A 1 118 ? -64.949 -1.081 123.499 1.00 90.31 118 GLN A N 1
ATOM 942 C CA . GLN A 1 118 ? -65.050 -0.158 122.360 1.00 90.31 118 GLN A CA 1
ATOM 943 C C . GLN A 1 118 ? -63.682 0.133 121.734 1.00 90.31 118 GLN A C 1
ATOM 945 O O . GLN A 1 118 ? -63.525 0.071 120.516 1.00 90.31 118 GLN A O 1
ATOM 950 N N . THR A 1 119 ? -62.664 0.384 122.553 1.00 86.44 119 THR A N 1
ATOM 951 C CA . THR A 1 119 ? -61.299 0.640 122.077 1.00 86.44 119 THR A CA 1
ATOM 952 C C . THR A 1 119 ? -60.707 -0.615 121.440 1.00 86.44 119 THR A C 1
ATOM 954 O O . THR A 1 119 ? -60.077 -0.536 120.392 1.00 86.44 119 THR A O 1
ATOM 957 N N . LYS A 1 120 ? -60.972 -1.795 122.008 1.00 92.94 120 LYS A N 1
ATOM 958 C CA . LYS A 1 120 ? -60.542 -3.095 121.486 1.00 92.94 120 LYS A CA 1
ATOM 959 C C . LYS A 1 120 ? -61.240 -3.447 120.176 1.00 92.94 120 LYS A C 1
ATOM 961 O O . LYS A 1 120 ? -60.596 -3.925 119.249 1.00 92.94 120 LYS A O 1
ATOM 966 N N . THR A 1 121 ? -62.543 -3.197 120.061 1.00 89.50 121 THR A N 1
ATOM 967 C CA . THR A 1 121 ? -63.278 -3.408 118.803 1.00 89.50 121 THR A CA 1
ATOM 968 C C . THR A 1 121 ? -62.828 -2.436 117.713 1.00 89.50 121 THR A C 1
ATOM 970 O O . THR A 1 121 ? -62.651 -2.860 116.571 1.00 89.50 121 THR A O 1
ATOM 973 N N . LEU A 1 122 ? -62.559 -1.171 118.055 1.00 91.06 122 LEU A N 1
ATOM 974 C CA . LEU A 1 122 ? -61.956 -0.195 117.142 1.00 91.06 122 LEU A CA 1
ATOM 975 C C . LEU A 1 122 ? -60.536 -0.591 116.728 1.00 91.06 122 LEU A C 1
ATOM 977 O O . LEU A 1 122 ? -60.232 -0.552 115.539 1.00 91.06 122 LEU A O 1
ATOM 981 N N . ALA A 1 123 ? -59.696 -1.026 117.668 1.00 90.38 123 ALA A N 1
ATOM 982 C CA . ALA A 1 123 ? -58.345 -1.508 117.392 1.00 90.38 123 ALA A CA 1
ATOM 983 C C . ALA A 1 123 ? -58.372 -2.727 116.462 1.00 90.38 123 ALA A C 1
ATOM 985 O O . ALA A 1 123 ? -57.696 -2.721 115.441 1.00 90.38 123 ALA A O 1
ATOM 986 N N . ASN A 1 124 ? -59.238 -3.709 116.726 1.00 91.94 124 ASN A N 1
ATOM 987 C CA . ASN A 1 124 ? -59.409 -4.880 115.863 1.00 91.94 124 ASN A CA 1
ATOM 988 C C . ASN A 1 124 ? -59.926 -4.507 114.464 1.00 91.94 124 ASN A C 1
ATOM 990 O O . ASN A 1 124 ? -59.543 -5.125 113.472 1.00 91.94 124 ASN A O 1
ATOM 994 N N . ARG A 1 125 ? -60.812 -3.507 114.358 1.00 91.44 125 ARG A N 1
ATOM 995 C CA . ARG A 1 125 ? -61.294 -3.006 113.063 1.00 91.44 125 ARG A CA 1
ATOM 996 C C . ARG A 1 125 ? -60.174 -2.311 112.293 1.00 91.44 125 ARG A C 1
ATOM 998 O O . ARG A 1 125 ? -60.010 -2.579 111.109 1.00 91.44 125 ARG A O 1
ATOM 1005 N N . LYS A 1 126 ? -59.381 -1.481 112.972 1.00 91.69 126 LYS A N 1
ATOM 1006 C CA . LYS A 1 126 ? -58.220 -0.803 112.387 1.00 91.69 126 LYS A CA 1
ATOM 1007 C C . LYS A 1 126 ? -57.112 -1.777 112.005 1.00 91.69 126 LYS A C 1
ATOM 1009 O O . LYS A 1 126 ? -56.500 -1.593 110.964 1.00 91.69 126 LYS A O 1
ATOM 1014 N N . GLU A 1 127 ? -56.906 -2.842 112.771 1.00 92.12 127 GLU A N 1
ATOM 1015 C CA . GLU A 1 127 ? -55.972 -3.914 112.422 1.00 92.12 127 GLU A CA 1
ATOM 1016 C C . GLU A 1 127 ? -56.437 -4.679 111.174 1.00 92.12 127 GLU A C 1
ATOM 1018 O O . GLU A 1 127 ? -55.628 -4.980 110.301 1.00 92.12 127 GLU A O 1
ATOM 1023 N N . LYS A 1 128 ? -57.744 -4.948 111.040 1.00 91.94 128 LYS A N 1
ATOM 1024 C CA . LYS A 1 128 ? -58.308 -5.540 109.815 1.00 91.94 128 LYS A CA 1
ATOM 1025 C C . LYS A 1 128 ? -58.172 -4.614 108.605 1.00 91.94 128 LYS A C 1
ATOM 1027 O O . LYS A 1 128 ? -57.785 -5.089 107.546 1.00 91.94 128 LYS A O 1
ATOM 1032 N N . GLU A 1 129 ? -58.454 -3.321 108.761 1.00 91.31 129 GLU A N 1
ATOM 1033 C CA . GLU A 1 129 ? -58.251 -2.317 107.703 1.00 91.31 129 GLU A CA 1
ATOM 1034 C C . GLU A 1 129 ? -56.766 -2.215 107.313 1.00 91.31 129 GLU A C 1
ATOM 1036 O O . GLU A 1 129 ? -56.448 -2.182 106.130 1.00 91.31 129 GLU A O 1
ATOM 1041 N N . LEU A 1 130 ? -55.845 -2.247 108.284 1.00 89.38 130 LEU A N 1
ATOM 1042 C CA . LEU A 1 130 ? -54.402 -2.260 108.024 1.00 89.38 130 LEU A CA 1
ATOM 1043 C C . LEU A 1 130 ? -53.955 -3.519 107.278 1.00 89.38 130 LEU A C 1
ATOM 1045 O O . LEU A 1 130 ? -53.161 -3.405 106.350 1.00 89.38 130 LEU A O 1
ATOM 1049 N N . LYS A 1 131 ? -54.483 -4.696 107.634 1.00 92.44 131 LYS A N 1
ATOM 1050 C CA . LYS A 1 131 ? -54.206 -5.941 106.900 1.00 92.44 131 LYS A CA 1
ATOM 1051 C C . LYS A 1 131 ? -54.740 -5.886 105.471 1.00 92.44 131 LYS A C 1
ATOM 1053 O O . LYS A 1 131 ? -54.018 -6.248 104.554 1.00 92.44 131 LYS A O 1
ATOM 1058 N N . GLN A 1 132 ? -55.950 -5.364 105.267 1.00 92.25 132 GLN A N 1
ATOM 1059 C CA . GLN A 1 132 ? -56.506 -5.167 103.923 1.00 92.25 132 GLN A CA 1
ATOM 1060 C C . GLN A 1 132 ? -55.658 -4.202 103.085 1.00 92.25 132 GLN A C 1
ATOM 1062 O O . GLN A 1 132 ? -55.363 -4.502 101.933 1.00 92.25 132 GLN A O 1
ATOM 1067 N N . LEU A 1 133 ? -55.211 -3.086 103.669 1.00 90.38 133 LEU A N 1
ATOM 1068 C CA . LEU A 1 133 ? -54.329 -2.129 102.994 1.00 90.38 133 LEU A CA 1
ATOM 1069 C C . LEU A 1 133 ? -52.934 -2.706 102.715 1.00 90.38 133 LEU A C 1
ATOM 1071 O O . LEU A 1 133 ? -52.336 -2.375 101.695 1.00 90.38 133 LEU A O 1
ATOM 1075 N N . GLN A 1 134 ? -52.410 -3.570 103.589 1.00 92.12 134 GLN A N 1
ATOM 1076 C CA . GLN A 1 134 ? -51.168 -4.303 103.326 1.00 92.12 134 GLN A CA 1
ATOM 1077 C C . GLN A 1 134 ? -51.336 -5.280 102.160 1.00 92.12 134 GLN A C 1
ATOM 1079 O O . GLN A 1 134 ? -50.540 -5.235 101.230 1.00 92.12 134 GLN A O 1
ATOM 1084 N N . GLU A 1 135 ? -52.397 -6.090 102.158 1.00 92.38 135 GLU A N 1
ATOM 1085 C CA . GLU A 1 135 ? -52.696 -7.016 101.059 1.00 92.38 135 GLU A CA 1
ATOM 1086 C C . GLU A 1 135 ? -52.917 -6.281 99.727 1.00 92.38 135 GLU A C 1
ATOM 1088 O O . GLU A 1 135 ? -52.473 -6.746 98.678 1.00 92.38 135 GLU A O 1
ATOM 1093 N N . GLU A 1 136 ? -53.588 -5.127 99.741 1.00 91.31 136 GLU A N 1
ATOM 1094 C CA . GLU A 1 136 ? -53.758 -4.286 98.554 1.00 91.31 136 GLU A CA 1
ATOM 1095 C C . GLU A 1 136 ? -52.429 -3.664 98.100 1.00 91.31 136 GLU A C 1
ATOM 1097 O O . GLU A 1 136 ? -52.130 -3.659 96.906 1.00 91.31 136 GLU A O 1
ATOM 1102 N N . SER A 1 137 ? -51.586 -3.211 99.035 1.00 88.81 137 SER A N 1
ATOM 1103 C CA . SER A 1 137 ? -50.248 -2.704 98.719 1.00 88.81 137 SER A CA 1
ATOM 1104 C C . SER A 1 137 ? -49.364 -3.781 98.095 1.00 88.81 137 SER A C 1
ATOM 1106 O O . SER A 1 137 ? -48.639 -3.484 97.148 1.00 88.81 137 SER A O 1
ATOM 1108 N N . ASP A 1 138 ? -49.427 -5.017 98.584 1.00 91.38 138 ASP A N 1
ATOM 1109 C CA . ASP A 1 138 ? -48.625 -6.116 98.053 1.00 91.38 138 ASP A CA 1
ATOM 1110 C C . ASP A 1 138 ? -49.127 -6.567 96.674 1.00 91.38 138 ASP A C 1
ATOM 1112 O O . ASP A 1 138 ? -48.316 -6.740 95.766 1.00 91.38 138 ASP A O 1
ATOM 1116 N N . LYS A 1 139 ? -50.447 -6.603 96.447 1.00 92.31 139 LYS A N 1
ATOM 1117 C CA . LYS A 1 139 ? -51.019 -6.814 95.103 1.00 92.31 139 LYS A CA 1
ATOM 1118 C C . LYS A 1 139 ? -50.594 -5.734 94.109 1.00 92.31 139 LYS A C 1
ATOM 1120 O O . LYS A 1 139 ? -50.293 -6.042 92.957 1.00 92.31 139 LYS A O 1
ATOM 1125 N N . LEU A 1 140 ? -50.558 -4.470 94.534 1.00 88.56 140 LEU A N 1
ATOM 1126 C CA . LEU A 1 140 ? -50.088 -3.372 93.687 1.00 88.56 140 LEU A CA 1
ATOM 1127 C C . LEU A 1 140 ? -48.588 -3.485 93.386 1.00 88.56 140 LEU A C 1
ATOM 1129 O O . LEU A 1 140 ? -48.190 -3.214 92.257 1.00 88.56 140 LEU A O 1
ATOM 1133 N N . LYS A 1 141 ? -47.764 -3.934 94.342 1.00 89.69 141 LYS A N 1
ATOM 1134 C CA . LYS A 1 141 ? -46.337 -4.212 94.092 1.00 89.69 141 LYS A CA 1
ATOM 1135 C C . LYS A 1 141 ? -46.141 -5.364 93.112 1.00 89.69 141 LYS A C 1
ATOM 1137 O O . LYS A 1 141 ? -45.295 -5.250 92.232 1.00 89.69 141 LYS A O 1
ATOM 1142 N N . GLU A 1 142 ? -46.919 -6.440 93.228 1.00 89.38 142 GLU A N 1
ATOM 1143 C CA . GLU A 1 142 ? -46.880 -7.552 92.269 1.00 89.38 142 GLU A CA 1
ATOM 1144 C C . GLU A 1 142 ? -47.268 -7.086 90.859 1.00 89.38 142 GLU A C 1
ATOM 1146 O O . GLU A 1 142 ? -46.581 -7.406 89.889 1.00 89.38 142 GLU A O 1
ATOM 1151 N N . GLN A 1 143 ? -48.316 -6.264 90.732 1.00 84.88 143 GLN A N 1
ATOM 1152 C CA . GLN A 1 143 ? -48.695 -5.663 89.448 1.00 84.88 143 GLN A CA 1
ATOM 1153 C C . GLN A 1 143 ? -47.619 -4.715 88.905 1.00 84.88 143 GLN A C 1
ATOM 1155 O O . GLN A 1 143 ? -47.325 -4.743 87.712 1.00 84.88 143 GLN A O 1
ATOM 1160 N N . GLU A 1 144 ? -47.007 -3.891 89.757 1.00 84.81 144 GLU A N 1
ATOM 1161 C CA . GLU A 1 144 ? -45.911 -3.003 89.366 1.00 84.81 144 GLU A CA 1
ATOM 1162 C C . GLU A 1 144 ? -44.693 -3.801 88.883 1.00 84.81 144 GLU A C 1
ATOM 1164 O O . GLU A 1 144 ? -44.083 -3.445 87.875 1.00 84.81 144 GLU A O 1
ATOM 1169 N N . GLN A 1 145 ? -44.351 -4.894 89.568 1.00 85.81 145 GLN A N 1
ATOM 1170 C CA . GLN A 1 145 ? -43.249 -5.766 89.181 1.00 85.81 145 GLN A CA 1
ATOM 1171 C C . GLN A 1 145 ? -43.528 -6.464 87.845 1.00 85.81 145 GLN A C 1
ATOM 1173 O O . GLN A 1 145 ? -42.685 -6.413 86.952 1.00 85.81 145 GLN A O 1
ATOM 1178 N N . PHE A 1 146 ? -44.734 -7.004 87.657 1.00 86.00 146 PHE A N 1
ATOM 1179 C CA . PHE A 1 146 ? -45.155 -7.602 86.388 1.00 86.00 146 PHE A CA 1
ATOM 1180 C C . PHE A 1 146 ? -45.113 -6.597 85.225 1.00 86.00 146 PHE A C 1
ATOM 1182 O O . PHE A 1 146 ? -44.675 -6.919 84.119 1.00 86.00 146 PHE A O 1
ATOM 1189 N N . LEU A 1 147 ? -45.535 -5.351 85.465 1.00 81.31 147 LEU A N 1
ATOM 1190 C CA . LEU A 1 147 ? -45.446 -4.286 84.467 1.00 81.31 147 LEU A CA 1
ATOM 1191 C C . LEU A 1 147 ? -43.993 -3.905 84.169 1.00 81.31 147 LEU A C 1
ATOM 1193 O O . LEU A 1 147 ? -43.673 -3.668 83.009 1.00 81.31 147 LEU A O 1
ATOM 1197 N N . LYS A 1 148 ? -43.106 -3.864 85.171 1.00 83.44 148 LYS A N 1
ATOM 1198 C CA . LYS A 1 148 ? -41.674 -3.594 84.964 1.00 83.44 148 LYS A CA 1
ATOM 1199 C C . LYS A 1 148 ? -41.004 -4.687 84.138 1.00 83.44 148 LYS A C 1
ATOM 1201 O O . LYS A 1 148 ? -40.274 -4.350 83.214 1.00 83.44 148 LYS A O 1
ATOM 1206 N N . GLU A 1 149 ? -41.274 -5.955 84.436 1.00 82.81 149 GLU A N 1
ATOM 1207 C CA . GLU A 1 149 ? -40.721 -7.096 83.697 1.00 82.81 149 GLU A CA 1
ATOM 1208 C C . GLU A 1 149 ? -41.191 -7.088 82.232 1.00 82.81 149 GLU A C 1
ATOM 1210 O O . GLU A 1 149 ? -40.357 -7.082 81.329 1.00 82.81 149 GLU A O 1
ATOM 1215 N N . ASN A 1 150 ? -42.494 -6.919 81.973 1.00 83.19 150 ASN A N 1
ATOM 1216 C CA . ASN A 1 150 ? -43.004 -6.793 80.598 1.00 83.19 150 ASN A CA 1
ATOM 1217 C C . ASN A 1 150 ? -42.438 -5.578 79.847 1.00 83.19 150 ASN A C 1
ATOM 1219 O O . ASN A 1 150 ? -42.208 -5.639 78.641 1.00 83.19 150 ASN A O 1
ATOM 1223 N N . ASN A 1 151 ? -42.222 -4.453 80.531 1.00 84.25 151 ASN A N 1
ATOM 1224 C CA . ASN A 1 151 ? -41.702 -3.248 79.887 1.00 84.25 151 ASN A CA 1
ATOM 1225 C C . ASN A 1 151 ? -40.220 -3.405 79.503 1.00 84.25 151 ASN A C 1
ATOM 1227 O O . ASN A 1 151 ? -39.794 -2.851 78.494 1.00 84.25 151 ASN A O 1
ATOM 1231 N N . VAL A 1 152 ? -39.438 -4.194 80.253 1.00 85.38 152 VAL A N 1
ATOM 1232 C CA . VAL A 1 152 ? -38.052 -4.530 79.882 1.00 85.38 152 VAL A CA 1
ATOM 1233 C C . VAL A 1 152 ? -38.016 -5.319 78.572 1.00 85.38 152 VAL A C 1
ATOM 1235 O O . VAL A 1 152 ? -37.234 -4.961 77.691 1.00 85.38 152 VAL A O 1
ATOM 1238 N N . ASP A 1 153 ? -38.896 -6.306 78.399 1.00 84.00 153 ASP A N 1
ATOM 1239 C CA . ASP A 1 153 ? -38.979 -7.094 77.161 1.00 84.00 153 ASP A CA 1
ATOM 1240 C C . ASP A 1 153 ? -39.427 -6.244 75.964 1.00 84.00 153 ASP A C 1
ATOM 1242 O O . ASP A 1 153 ? -38.867 -6.353 74.873 1.00 84.00 153 ASP A O 1
ATOM 1246 N N . VAL A 1 154 ? -40.394 -5.339 76.158 1.00 84.00 154 VAL A N 1
ATOM 1247 C CA . VAL A 1 154 ? -40.832 -4.406 75.105 1.00 84.00 154 VAL A CA 1
ATOM 1248 C C . VAL A 1 154 ? -39.705 -3.447 74.710 1.00 84.00 154 VAL A C 1
ATOM 1250 O O . VAL A 1 154 ? -39.466 -3.260 73.519 1.00 84.00 154 VAL A O 1
ATOM 1253 N N . ILE A 1 155 ? -38.973 -2.888 75.679 1.00 86.50 155 ILE A N 1
ATOM 1254 C CA . ILE A 1 155 ? -37.828 -1.997 75.420 1.00 86.50 155 ILE A CA 1
ATOM 1255 C C . ILE A 1 155 ? -36.692 -2.753 74.722 1.00 86.50 155 ILE A C 1
ATOM 1257 O O . ILE A 1 155 ? -36.014 -2.193 73.859 1.00 86.50 155 ILE A O 1
ATOM 1261 N N . GLN A 1 156 ? -36.455 -4.012 75.090 1.00 88.88 156 GLN A N 1
ATOM 1262 C CA . GLN A 1 156 ? -35.430 -4.832 74.455 1.00 88.88 156 GLN A CA 1
ATOM 1263 C C . GLN A 1 156 ? -35.807 -5.152 73.003 1.00 88.88 156 GLN A C 1
ATOM 1265 O O . GLN A 1 156 ? -35.000 -4.916 72.106 1.00 88.88 156 GLN A O 1
ATOM 1270 N N . ASN A 1 157 ? -37.059 -5.549 72.757 1.00 89.31 157 ASN A N 1
ATOM 1271 C CA . ASN A 1 157 ? -37.585 -5.751 71.407 1.00 89.31 157 ASN A CA 1
ATOM 1272 C C . ASN A 1 157 ? -37.523 -4.468 70.564 1.00 89.31 157 ASN A C 1
ATOM 1274 O O . ASN A 1 157 ? -37.141 -4.520 69.399 1.00 89.31 157 ASN A O 1
ATOM 1278 N N . GLU A 1 158 ? -37.850 -3.303 71.133 1.00 87.62 158 GLU A N 1
ATOM 1279 C CA . GLU A 1 158 ? -37.731 -2.017 70.437 1.00 87.62 158 GLU A CA 1
ATOM 1280 C C . GLU A 1 158 ? -36.274 -1.718 70.054 1.00 87.62 158 GLU A C 1
ATOM 1282 O O . GLU A 1 158 ? -36.001 -1.339 68.915 1.00 87.62 158 GLU A O 1
ATOM 1287 N N . LYS A 1 159 ? -35.317 -1.945 70.964 1.00 92.00 159 LYS A N 1
ATOM 1288 C CA . LYS A 1 159 ? -33.884 -1.775 70.675 1.00 92.00 159 LYS A CA 1
ATOM 1289 C C . LYS A 1 159 ? -33.397 -2.706 69.572 1.00 92.00 159 LYS A C 1
ATOM 1291 O O . LYS A 1 159 ? -32.624 -2.267 68.723 1.00 92.00 159 LYS A O 1
ATOM 1296 N N . ASP A 1 160 ? -33.825 -3.963 69.584 1.00 91.69 160 ASP A N 1
ATOM 1297 C CA . ASP A 1 160 ? -33.413 -4.940 68.577 1.00 91.69 160 ASP A CA 1
ATOM 1298 C C . ASP A 1 160 ? -34.050 -4.627 67.212 1.00 91.69 160 ASP A C 1
ATOM 1300 O O . ASP A 1 160 ? -33.370 -4.689 66.189 1.00 91.69 160 ASP A O 1
ATOM 1304 N N . MET A 1 161 ? -35.295 -4.137 67.189 1.00 90.00 161 MET A N 1
ATOM 1305 C CA . MET A 1 161 ? -35.929 -3.610 65.973 1.00 90.00 161 MET A CA 1
ATOM 1306 C C . MET A 1 161 ? -35.219 -2.363 65.430 1.00 90.00 161 MET A C 1
ATOM 1308 O O . MET A 1 161 ? -35.042 -2.244 64.219 1.00 90.00 161 MET A O 1
ATOM 1312 N N . ILE A 1 162 ? -34.784 -1.440 66.297 1.00 93.12 162 ILE A N 1
ATOM 1313 C CA . ILE A 1 162 ? -34.008 -0.258 65.887 1.00 93.12 162 ILE A CA 1
ATOM 1314 C C . ILE A 1 162 ? -32.670 -0.684 65.276 1.00 93.12 162 ILE A C 1
ATOM 1316 O O . ILE A 1 162 ? -32.321 -0.191 64.205 1.00 93.12 162 ILE A O 1
ATOM 1320 N N . LYS A 1 163 ? -31.953 -1.624 65.906 1.00 94.75 163 LYS A N 1
ATOM 1321 C CA . LYS A 1 163 ? -30.700 -2.167 65.357 1.00 94.75 163 LYS A CA 1
ATOM 1322 C C . LYS A 1 163 ? -30.909 -2.816 63.990 1.00 94.75 163 LYS A C 1
ATOM 1324 O O . LYS A 1 163 ? -30.184 -2.474 63.064 1.00 94.75 163 LYS A O 1
ATOM 1329 N N . GLY A 1 164 ? -31.937 -3.654 63.836 1.00 93.12 164 GLY A N 1
ATOM 1330 C CA . GLY A 1 164 ? -32.261 -4.265 62.543 1.00 93.12 164 GLY A CA 1
ATOM 1331 C C . GLY A 1 164 ? -32.609 -3.230 61.463 1.00 93.12 164 GLY A C 1
ATOM 1332 O O . GLY A 1 164 ? -32.230 -3.378 60.303 1.00 93.12 164 GLY A O 1
ATOM 1333 N N . CYS A 1 165 ? -33.271 -2.131 61.840 1.00 93.19 165 CYS A N 1
ATOM 1334 C CA . CYS A 1 165 ? -33.530 -1.004 60.939 1.00 93.19 165 CYS A CA 1
ATOM 1335 C C . CYS A 1 165 ? -32.235 -0.289 60.508 1.00 93.19 165 CYS A C 1
ATOM 1337 O O . CYS A 1 165 ? -32.096 0.087 59.344 1.00 93.19 165 CYS A O 1
ATOM 1339 N N . GLU A 1 166 ? -31.288 -0.097 61.430 1.00 95.19 166 GLU A N 1
ATOM 1340 C CA . GLU A 1 166 ? -29.984 0.524 61.157 1.00 95.19 166 GLU A CA 1
ATOM 1341 C C . GLU A 1 166 ? -29.121 -0.365 60.244 1.00 95.19 166 GLU A C 1
ATOM 1343 O O . GLU A 1 166 ? -28.563 0.119 59.261 1.00 95.19 166 GLU A O 1
ATOM 1348 N N . GLU A 1 167 ? -29.076 -1.673 60.508 1.00 95.56 167 GLU A N 1
ATOM 1349 C CA . GLU A 1 167 ? -28.373 -2.666 59.683 1.00 95.56 167 GLU A CA 1
ATOM 1350 C C . GLU A 1 167 ? -28.947 -2.717 58.262 1.00 95.56 167 GLU A C 1
ATOM 1352 O O . GLU A 1 167 ? -28.207 -2.589 57.285 1.00 95.56 167 GLU A O 1
ATOM 1357 N N . SER A 1 168 ? -30.276 -2.785 58.134 1.00 93.88 168 SER A N 1
ATOM 1358 C CA . SER A 1 168 ? -30.949 -2.760 56.831 1.00 93.88 168 SER A CA 1
ATOM 1359 C C . SER A 1 168 ? -30.681 -1.458 56.066 1.00 93.88 168 SER A C 1
ATOM 1361 O O . SER A 1 168 ? -30.499 -1.464 54.846 1.00 93.88 168 SER A O 1
ATOM 1363 N N . LYS A 1 169 ? -30.585 -0.322 56.768 1.00 95.88 169 LYS A N 1
ATOM 1364 C CA . LYS A 1 169 ? -30.215 0.960 56.158 1.00 95.88 169 LYS A CA 1
ATOM 1365 C C . LYS A 1 169 ? -28.775 0.949 55.634 1.00 95.88 169 LYS A C 1
ATOM 1367 O O . LYS A 1 169 ? -28.553 1.428 54.523 1.00 95.88 169 LYS A O 1
ATOM 1372 N N . ILE A 1 170 ? -27.822 0.397 56.387 1.00 94.81 170 ILE A N 1
ATOM 1373 C CA . ILE A 1 170 ? -26.421 0.265 55.951 1.00 94.81 170 ILE A CA 1
ATOM 1374 C C . ILE A 1 170 ? -26.333 -0.620 54.702 1.00 94.81 170 ILE A C 1
ATOM 1376 O O . ILE A 1 170 ? -25.712 -0.220 53.716 1.00 94.81 170 ILE A O 1
ATOM 1380 N N . GLN A 1 171 ? -27.025 -1.763 54.690 1.00 94.25 171 GLN A N 1
ATOM 1381 C CA . GLN A 1 171 ? -27.095 -2.646 53.519 1.00 94.25 171 GLN A CA 1
ATOM 1382 C C . GLN A 1 171 ? -27.717 -1.933 52.305 1.00 94.25 171 GLN A C 1
ATOM 1384 O O . GLN A 1 171 ? -27.206 -2.014 51.185 1.00 94.25 171 GLN A O 1
ATOM 1389 N N . MET A 1 172 ? -28.782 -1.151 52.507 1.00 93.88 172 MET A N 1
ATOM 1390 C CA . MET A 1 172 ? -29.381 -0.351 51.435 1.00 93.88 172 MET A CA 1
ATOM 1391 C C . MET A 1 172 ? -28.406 0.712 50.893 1.00 93.88 172 MET A C 1
ATOM 1393 O O . MET A 1 172 ? -28.331 0.940 49.684 1.00 93.88 172 MET A O 1
ATOM 1397 N N . GLU A 1 173 ? -27.638 1.375 51.755 1.00 95.00 173 GLU A N 1
ATOM 1398 C CA . GLU A 1 173 ? -26.622 2.343 51.327 1.00 95.00 173 GLU A CA 1
ATOM 1399 C C . GLU A 1 173 ? -25.483 1.667 50.547 1.00 95.00 173 GLU A C 1
ATOM 1401 O O . GLU A 1 173 ? -25.046 2.186 49.509 1.00 95.00 173 GLU A O 1
ATOM 1406 N N . GLU A 1 174 ? -25.054 0.480 50.978 1.00 94.56 174 GLU A N 1
ATOM 1407 C CA . GLU A 1 174 ? -24.037 -0.312 50.293 1.00 94.56 174 GLU A CA 1
ATOM 1408 C C . GLU A 1 174 ? -24.502 -0.768 48.903 1.00 94.56 174 GLU A C 1
ATOM 1410 O O . GLU A 1 174 ? -23.808 -0.531 47.909 1.00 94.56 174 GLU A O 1
ATOM 1415 N N . THR A 1 175 ? -25.704 -1.335 48.783 1.00 92.75 175 THR A N 1
ATOM 1416 C CA . THR A 1 175 ? -26.267 -1.758 47.487 1.00 92.75 175 THR A CA 1
ATOM 1417 C C . THR A 1 175 ? -26.423 -0.578 46.521 1.00 92.75 175 THR A C 1
ATOM 1419 O O . THR A 1 175 ? -26.152 -0.700 45.320 1.00 92.75 175 THR A O 1
ATOM 1422 N N . VAL A 1 176 ? -26.767 0.618 47.020 1.00 94.06 176 VAL A N 1
ATOM 1423 C CA . VAL A 1 176 ? -26.795 1.852 46.217 1.00 94.06 176 VAL A CA 1
ATOM 1424 C C . VAL A 1 176 ? -25.396 2.235 45.719 1.00 94.06 176 VAL A C 1
ATOM 1426 O O . VAL A 1 176 ? -25.249 2.640 44.557 1.00 94.06 176 VAL A O 1
ATOM 1429 N N . LEU A 1 177 ? -24.359 2.113 46.551 1.00 93.94 177 LEU A N 1
ATOM 1430 C CA . LEU A 1 177 ? -22.969 2.360 46.153 1.00 93.94 177 LEU A CA 1
ATOM 1431 C C . LEU A 1 177 ? -22.486 1.337 45.117 1.00 93.94 177 LEU A C 1
ATOM 1433 O O . LEU A 1 177 ? -21.928 1.728 44.084 1.00 93.94 177 LEU A O 1
ATOM 1437 N N . GLN A 1 178 ? -22.766 0.051 45.329 1.00 95.12 178 GLN A N 1
ATOM 1438 C CA . GLN A 1 178 ? -22.450 -1.018 44.381 1.00 95.12 178 GLN A CA 1
ATOM 1439 C C . GLN A 1 178 ? -23.144 -0.777 43.032 1.00 95.12 178 GLN A C 1
ATOM 1441 O O . GLN A 1 178 ? -22.495 -0.783 41.981 1.00 95.12 178 GLN A O 1
ATOM 1446 N N . ARG A 1 179 ? -24.439 -0.431 43.038 1.00 95.88 179 ARG A N 1
ATOM 1447 C CA . ARG A 1 179 ? -25.192 -0.063 41.828 1.00 95.88 179 ARG A CA 1
ATOM 1448 C C . ARG A 1 179 ? -24.543 1.099 41.076 1.00 95.88 179 ARG A C 1
ATOM 1450 O O . ARG A 1 179 ? -24.414 1.033 39.850 1.00 95.88 179 ARG A O 1
ATOM 1457 N N . LYS A 1 180 ? -24.108 2.151 41.781 1.00 96.50 180 LYS A N 1
ATOM 1458 C CA . LYS A 1 180 ? -23.380 3.280 41.171 1.00 96.50 180 LYS A CA 1
ATOM 1459 C C . LYS A 1 180 ? -22.062 2.816 40.543 1.00 96.50 180 LYS A C 1
ATOM 1461 O O . LYS A 1 180 ? -21.774 3.193 39.406 1.00 96.50 180 LYS A O 1
ATOM 1466 N N . SER A 1 181 ? -21.300 1.960 41.225 1.00 94.25 181 SER A N 1
ATOM 1467 C CA . SER A 1 181 ? -20.054 1.380 40.703 1.00 94.25 181 SER A CA 1
ATOM 1468 C C . SER A 1 181 ? -20.283 0.588 39.407 1.00 94.25 181 SER A C 1
ATOM 1470 O O . SER A 1 181 ? -19.643 0.856 38.383 1.00 94.25 181 SER A O 1
ATOM 1472 N N . TYR A 1 182 ? -21.282 -0.302 39.383 1.00 95.81 182 TYR A N 1
ATOM 1473 C CA . TYR A 1 182 ? -21.657 -1.047 38.177 1.00 95.81 182 TYR A CA 1
ATOM 1474 C C . TYR A 1 182 ? -22.130 -0.138 37.043 1.00 95.81 182 TYR A C 1
ATOM 1476 O O . TYR A 1 182 ? -21.771 -0.347 35.881 1.00 95.81 182 TYR A O 1
ATOM 1484 N N . GLN A 1 183 ? -22.879 0.918 37.357 1.00 95.38 183 GLN A N 1
ATOM 1485 C CA . GLN A 1 183 ? -23.304 1.900 36.365 1.00 95.38 183 GLN A CA 1
ATOM 1486 C C . GLN A 1 183 ? -22.111 2.650 35.752 1.00 95.38 183 GLN A C 1
ATOM 1488 O O . GLN A 1 183 ? -22.074 2.850 34.533 1.00 95.38 183 GLN A O 1
ATOM 1493 N N . HIS A 1 184 ? -21.108 3.016 36.554 1.00 93.50 184 HIS A N 1
ATOM 1494 C CA . HIS A 1 184 ? -19.866 3.608 36.056 1.00 93.50 184 HIS A CA 1
ATOM 1495 C C . HIS A 1 184 ? -19.084 2.641 35.159 1.00 93.50 184 HIS A C 1
ATOM 1497 O O . HIS A 1 184 ? -18.679 3.038 34.061 1.00 93.50 184 HIS A O 1
ATOM 1503 N N . MET A 1 185 ? -18.936 1.373 35.559 1.00 94.12 185 MET A N 1
ATOM 1504 C CA . MET A 1 185 ? -18.292 0.348 34.728 1.00 94.12 185 MET A CA 1
ATOM 1505 C C . MET A 1 185 ? -19.025 0.144 33.400 1.00 94.12 185 MET A C 1
ATOM 1507 O O . MET A 1 185 ? -18.393 0.149 32.344 1.00 94.12 185 MET A O 1
ATOM 1511 N N . ARG A 1 186 ? -20.361 0.069 33.417 1.00 92.56 186 ARG A N 1
ATOM 1512 C CA . ARG A 1 186 ? -21.178 -0.037 32.200 1.00 92.56 186 ARG A CA 1
ATOM 1513 C C . ARG A 1 186 ? -20.969 1.154 31.269 1.00 92.56 186 ARG A C 1
ATOM 1515 O O . ARG A 1 186 ? -20.801 0.982 30.063 1.00 92.56 186 ARG A O 1
ATOM 1522 N N . ASN A 1 187 ? -20.970 2.368 31.817 1.00 95.19 187 ASN A N 1
ATOM 1523 C CA . ASN A 1 187 ? -20.771 3.587 31.036 1.00 95.19 187 ASN A CA 1
ATOM 1524 C C . ASN A 1 187 ? -19.367 3.651 30.423 1.00 95.19 187 ASN A C 1
ATOM 1526 O O . ASN A 1 187 ? -19.223 4.094 29.284 1.00 95.19 187 ASN A O 1
ATOM 1530 N N . ARG A 1 188 ? -18.343 3.187 31.148 1.00 97.12 188 ARG A N 1
ATOM 1531 C CA . ARG A 1 188 ? -16.980 3.058 30.625 1.00 97.12 188 ARG A CA 1
ATOM 1532 C C . ARG A 1 188 ? -16.915 2.031 29.496 1.00 97.12 188 ARG A C 1
ATOM 1534 O O . ARG A 1 188 ? -16.473 2.381 28.411 1.00 97.12 188 ARG A O 1
ATOM 1541 N N . LEU A 1 189 ? -17.438 0.823 29.706 1.00 92.25 189 LEU A N 1
ATOM 1542 C CA . LEU A 1 189 ? -17.456 -0.225 28.680 1.00 92.25 189 LEU A CA 1
ATOM 1543 C C . LEU A 1 189 ? -18.197 0.223 27.416 1.00 92.25 189 LEU A C 1
ATOM 1545 O O . LEU A 1 189 ? -17.742 -0.041 26.309 1.00 92.25 189 LEU A O 1
ATOM 1549 N N . LYS A 1 190 ? -19.296 0.971 27.558 1.00 95.62 190 LYS A N 1
ATOM 1550 C CA . LYS A 1 190 ? -20.004 1.560 26.415 1.00 95.62 190 LYS A CA 1
ATOM 1551 C C . LYS A 1 190 ? -19.123 2.539 25.629 1.00 95.62 190 LYS A C 1
ATOM 1553 O O . LYS A 1 190 ? -19.148 2.518 24.402 1.00 95.62 190 LYS A O 1
ATOM 1558 N N . LYS A 1 191 ? -18.342 3.383 26.314 1.00 93.50 191 LYS A N 1
ATOM 1559 C CA . LYS A 1 191 ? -17.376 4.288 25.665 1.00 93.50 191 LYS A CA 1
ATOM 1560 C C . LYS A 1 191 ? -16.249 3.511 24.980 1.00 93.50 191 LYS A C 1
ATOM 1562 O O . LYS A 1 191 ? -15.876 3.870 23.867 1.00 93.50 191 LYS A O 1
ATOM 1567 N N . ASP A 1 192 ? -15.757 2.444 25.606 1.00 90.19 192 ASP A N 1
ATOM 1568 C CA . ASP A 1 192 ? -14.705 1.593 25.043 1.00 90.19 192 ASP A CA 1
ATOM 1569 C C . ASP A 1 192 ? -15.199 0.878 23.773 1.00 90.19 192 ASP A C 1
ATOM 1571 O O . ASP A 1 192 ? -14.514 0.899 22.753 1.00 90.19 192 ASP A O 1
ATOM 1575 N N . ILE A 1 193 ? -16.427 0.342 23.775 1.00 91.19 193 ILE A N 1
ATOM 1576 C CA . ILE A 1 193 ? -17.066 -0.246 22.583 1.00 91.19 193 ILE A CA 1
ATOM 1577 C C . ILE A 1 193 ? -17.142 0.780 21.445 1.00 91.19 193 ILE A C 1
ATOM 1579 O O . ILE A 1 193 ? -16.664 0.509 20.346 1.00 91.19 193 ILE A O 1
ATOM 1583 N N . GLN A 1 194 ? -17.650 1.986 21.719 1.00 92.12 194 GLN A N 1
ATOM 1584 C CA . GLN A 1 194 ? -17.719 3.058 20.718 1.00 92.12 194 GLN A CA 1
ATOM 1585 C C . GLN A 1 194 ? -16.335 3.464 20.191 1.00 92.12 194 GLN A C 1
ATOM 1587 O O . GLN A 1 194 ? -16.190 3.820 19.020 1.00 92.12 194 GLN A O 1
ATOM 1592 N N . HIS A 1 195 ? -15.303 3.437 21.040 1.00 91.25 195 HIS A N 1
ATOM 1593 C CA . HIS A 1 195 ? -13.929 3.685 20.615 1.00 91.25 195 HIS A CA 1
ATOM 1594 C C . HIS A 1 195 ? -13.441 2.596 19.652 1.00 91.25 195 HIS A C 1
ATOM 1596 O O . HIS A 1 195 ? -12.908 2.920 18.590 1.00 91.25 195 HIS A O 1
ATOM 1602 N N . TYR A 1 196 ? -13.667 1.321 19.975 1.00 90.06 196 TYR A N 1
ATOM 1603 C CA . TYR A 1 196 ? -13.280 0.209 19.107 1.00 90.06 196 TYR A CA 1
ATOM 1604 C C . TYR A 1 196 ? -14.039 0.205 17.779 1.00 90.06 196 TYR A C 1
ATOM 1606 O O . TYR A 1 196 ? -13.427 -0.041 16.744 1.00 90.06 196 TYR A O 1
ATOM 1614 N N . GLU A 1 197 ? -15.326 0.545 17.767 1.00 92.00 197 GLU A N 1
ATOM 1615 C CA . GLU A 1 197 ? -16.100 0.701 16.528 1.00 92.00 197 GLU A CA 1
ATOM 1616 C C . GLU A 1 197 ? -15.503 1.777 15.616 1.00 92.00 197 GLU A C 1
ATOM 1618 O O . GLU A 1 197 ? -15.295 1.540 14.424 1.00 92.00 197 GLU A O 1
ATOM 1623 N N . LYS A 1 198 ? -15.147 2.941 16.177 1.00 93.12 198 LYS A N 1
ATOM 1624 C CA . LYS A 1 198 ? -14.467 4.005 15.422 1.00 93.12 198 LYS A CA 1
ATOM 1625 C C . LYS A 1 198 ? -13.132 3.529 14.854 1.00 93.12 198 LYS A C 1
ATOM 1627 O O . LYS A 1 198 ? -12.848 3.802 13.691 1.00 93.12 198 LYS A O 1
ATOM 1632 N N . GLN A 1 199 ? -12.341 2.795 15.637 1.00 91.88 199 GLN A N 1
ATOM 1633 C CA . GLN A 1 199 ? -11.071 2.234 15.167 1.00 91.88 199 GLN A CA 1
ATOM 1634 C C . GLN A 1 199 ? -11.273 1.225 14.034 1.00 91.88 199 GLN A C 1
ATOM 1636 O O . GLN A 1 199 ? -10.558 1.273 13.038 1.00 91.88 199 GLN A O 1
ATOM 1641 N N . VAL A 1 200 ? -12.282 0.354 14.133 1.00 90.31 200 VAL A N 1
ATOM 1642 C CA . VAL A 1 200 ? -12.623 -0.595 13.063 1.00 90.31 200 VAL A CA 1
ATOM 1643 C C . VAL A 1 200 ? -12.967 0.141 11.769 1.00 90.31 200 VAL A C 1
ATOM 1645 O O . VAL A 1 200 ? -12.474 -0.245 10.713 1.00 90.31 200 VAL A O 1
ATOM 1648 N N . ILE A 1 201 ? -13.751 1.221 11.835 1.00 95.25 201 ILE A N 1
ATOM 1649 C CA . ILE A 1 201 ? -14.099 2.030 10.656 1.00 95.25 201 ILE A CA 1
ATOM 1650 C C . ILE A 1 201 ? -12.854 2.697 10.052 1.00 95.25 201 ILE A C 1
ATOM 1652 O O . ILE A 1 201 ? -12.684 2.682 8.833 1.00 95.25 201 ILE A O 1
ATOM 1656 N N . ILE A 1 202 ? -11.967 3.255 10.885 1.00 95.31 202 ILE A N 1
ATOM 1657 C CA . ILE A 1 202 ? -10.705 3.859 10.427 1.00 95.31 202 ILE A CA 1
ATOM 1658 C C . ILE A 1 202 ? -9.863 2.816 9.686 1.00 95.31 202 ILE A C 1
ATOM 1660 O O . ILE A 1 202 ? -9.473 3.057 8.544 1.00 95.31 202 ILE A O 1
ATOM 1664 N N . TYR A 1 203 ? -9.663 1.635 10.278 1.00 91.38 203 TYR A N 1
ATOM 1665 C CA . TYR A 1 203 ? -8.887 0.566 9.649 1.00 91.38 203 TYR A CA 1
ATOM 1666 C C . TYR A 1 203 ? -9.536 0.038 8.370 1.00 91.38 203 TYR A C 1
ATOM 1668 O O . TYR A 1 203 ? -8.835 -0.235 7.402 1.00 91.38 203 TYR A O 1
ATOM 1676 N N . GLN A 1 204 ? -10.865 -0.066 8.308 1.00 93.94 204 GLN A N 1
ATOM 1677 C CA . GLN A 1 204 ? -11.563 -0.459 7.079 1.00 93.94 204 GLN A CA 1
ATOM 1678 C C . GLN A 1 204 ? -11.366 0.558 5.949 1.00 93.94 204 GLN A C 1
ATOM 1680 O O . GLN A 1 204 ? -11.170 0.167 4.797 1.00 93.94 204 GLN A O 1
ATOM 1685 N N . ASN A 1 205 ? -11.396 1.854 6.266 1.00 95.38 205 ASN A N 1
ATOM 1686 C CA . ASN A 1 205 ? -11.162 2.914 5.289 1.00 95.38 205 ASN A CA 1
ATOM 1687 C C . ASN A 1 205 ? -9.709 2.927 4.804 1.00 95.38 205 ASN A C 1
ATOM 1689 O O . ASN A 1 205 ? -9.480 2.999 3.597 1.00 95.38 205 ASN A O 1
ATOM 1693 N N . GLU A 1 206 ? -8.745 2.800 5.716 1.00 92.75 206 GLU A N 1
ATOM 1694 C CA . GLU A 1 206 ? -7.318 2.703 5.386 1.00 92.75 206 GLU A CA 1
ATOM 1695 C C . GLU A 1 206 ? -7.038 1.478 4.505 1.00 92.75 206 GLU A C 1
ATOM 1697 O O . GLU A 1 206 ? -6.381 1.579 3.473 1.00 92.75 206 GLU A O 1
ATOM 1702 N N . LEU A 1 207 ? -7.631 0.330 4.835 1.00 90.06 207 LEU A N 1
ATOM 1703 C CA . LEU A 1 207 ? -7.509 -0.896 4.050 1.00 90.06 207 LEU A CA 1
ATOM 1704 C C . LEU A 1 207 ? -8.114 -0.727 2.647 1.00 90.06 207 LEU A C 1
ATOM 1706 O O . LEU A 1 207 ? -7.520 -1.144 1.651 1.00 90.06 207 LEU A O 1
ATOM 1710 N N . LYS A 1 208 ? -9.271 -0.061 2.533 1.00 96.00 208 LYS A N 1
ATOM 1711 C CA . LYS A 1 208 ? -9.876 0.267 1.234 1.00 96.00 208 LYS A CA 1
ATOM 1712 C C . LYS A 1 208 ? -8.965 1.170 0.395 1.00 96.00 208 LYS A C 1
ATOM 1714 O O . LYS A 1 208 ? -8.840 0.927 -0.803 1.00 96.00 208 LYS A O 1
ATOM 1719 N N . GLN A 1 209 ? -8.323 2.167 1.006 1.00 94.06 209 GLN A N 1
ATOM 1720 C CA . GLN A 1 209 ? -7.359 3.043 0.331 1.00 94.06 209 GLN A CA 1
ATOM 1721 C C . GLN A 1 209 ? -6.118 2.266 -0.122 1.00 94.06 209 GLN A C 1
ATOM 1723 O O . GLN A 1 209 ? -5.769 2.320 -1.298 1.00 94.06 209 GLN A O 1
ATOM 1728 N N . LEU A 1 210 ? -5.521 1.455 0.756 1.00 91.56 210 LEU A N 1
ATOM 1729 C CA . LEU A 1 210 ? -4.359 0.623 0.424 1.00 91.56 210 LEU A CA 1
ATOM 1730 C C . LEU A 1 210 ? -4.649 -0.349 -0.727 1.00 91.56 210 LEU A C 1
ATOM 1732 O O . LEU A 1 210 ? -3.825 -0.500 -1.626 1.00 91.56 210 LEU A O 1
ATOM 1736 N N . ARG A 1 211 ? -5.842 -0.957 -0.768 1.00 91.94 211 ARG A N 1
ATOM 1737 C CA . ARG A 1 211 ? -6.265 -1.803 -1.900 1.00 91.94 211 ARG A CA 1
ATOM 1738 C C . ARG A 1 211 ? -6.383 -1.018 -3.207 1.00 91.94 211 ARG A C 1
ATOM 1740 O O . ARG A 1 211 ? -6.004 -1.523 -4.262 1.00 91.94 211 ARG A O 1
ATOM 1747 N N . GLN A 1 212 ? -6.897 0.212 -3.158 1.00 95.00 212 GLN A N 1
ATOM 1748 C CA . GLN A 1 212 ? -6.967 1.082 -4.337 1.00 95.00 212 GLN A CA 1
ATOM 1749 C C . GLN A 1 212 ? -5.570 1.478 -4.830 1.00 95.00 212 GLN A C 1
ATOM 1751 O O . GLN A 1 212 ? -5.314 1.440 -6.034 1.00 95.00 212 GLN A O 1
ATOM 1756 N N . GLU A 1 213 ? -4.652 1.801 -3.919 1.00 91.31 213 GLU A N 1
ATOM 1757 C CA . GLU A 1 213 ? -3.258 2.111 -4.248 1.00 91.31 213 GLU A CA 1
ATOM 1758 C C . GLU A 1 213 ? -2.526 0.904 -4.837 1.00 91.31 213 GLU A C 1
ATOM 1760 O O . GLU A 1 213 ? -1.870 1.033 -5.871 1.00 91.31 213 GLU A O 1
ATOM 1765 N N . GLN A 1 214 ? -2.690 -0.281 -4.243 1.00 90.25 214 GLN A N 1
ATOM 1766 C CA . GLN A 1 214 ? -2.139 -1.531 -4.762 1.00 90.25 214 GLN A CA 1
ATOM 1767 C C . GLN A 1 214 ? -2.633 -1.801 -6.189 1.00 90.25 214 GLN A C 1
ATOM 1769 O O . GLN A 1 214 ? -1.832 -2.095 -7.077 1.00 90.25 214 GLN A O 1
ATOM 1774 N N . HIS A 1 215 ? -3.936 -1.646 -6.436 1.00 94.00 215 HIS A N 1
ATOM 1775 C CA . HIS A 1 215 ? -4.505 -1.792 -7.774 1.00 94.00 215 HIS A CA 1
ATOM 1776 C C . HIS A 1 215 ? -3.919 -0.765 -8.760 1.00 94.00 215 HIS A C 1
ATOM 1778 O O . HIS A 1 215 ? -3.558 -1.114 -9.884 1.00 94.00 215 HIS A O 1
ATOM 1784 N N . ALA A 1 216 ? -3.767 0.497 -8.347 1.00 92.62 216 ALA A N 1
ATOM 1785 C CA . ALA A 1 216 ? -3.164 1.537 -9.181 1.00 92.62 216 ALA A CA 1
ATOM 1786 C C . ALA A 1 216 ? -1.686 1.250 -9.507 1.00 92.62 216 ALA A C 1
ATOM 1788 O O . ALA A 1 216 ? -1.249 1.473 -10.638 1.00 92.62 216 ALA A O 1
ATOM 1789 N N . ILE A 1 217 ? -0.917 0.734 -8.544 1.00 88.81 217 ILE A N 1
ATOM 1790 C CA . ILE A 1 217 ? 0.478 0.319 -8.747 1.00 88.81 217 ILE A CA 1
ATOM 1791 C C . ILE A 1 217 ? 0.545 -0.874 -9.702 1.00 88.81 217 ILE A C 1
ATOM 1793 O O . ILE A 1 217 ? 1.334 -0.838 -10.643 1.00 88.81 217 ILE A O 1
ATOM 1797 N N . SER A 1 218 ? -0.315 -1.878 -9.519 1.00 91.06 218 SER A N 1
ATOM 1798 C CA . SER A 1 218 ? -0.396 -3.047 -10.401 1.00 91.06 218 SER A CA 1
ATOM 1799 C C . SER A 1 218 ? -0.698 -2.647 -11.850 1.00 91.06 218 SER A C 1
ATOM 1801 O O . SER A 1 218 ? -0.017 -3.095 -12.776 1.00 91.06 218 SER A O 1
ATOM 1803 N N . LEU A 1 219 ? -1.640 -1.719 -12.055 1.00 95.06 219 LEU A N 1
ATOM 1804 C CA . LEU A 1 219 ? -1.962 -1.193 -13.382 1.00 95.06 219 LEU A CA 1
ATOM 1805 C C . LEU A 1 219 ? -0.768 -0.465 -14.018 1.00 95.06 219 LEU A C 1
ATOM 1807 O O . LEU A 1 219 ? -0.454 -0.709 -15.183 1.00 95.06 219 LEU A O 1
ATOM 1811 N N . ARG A 1 220 ? -0.067 0.388 -13.258 1.00 91.94 220 ARG A N 1
ATOM 1812 C CA . ARG A 1 220 ? 1.151 1.064 -13.739 1.00 91.94 220 ARG A CA 1
ATOM 1813 C C . ARG A 1 220 ? 2.257 0.065 -14.070 1.00 91.94 220 ARG A C 1
ATOM 1815 O O . ARG A 1 220 ? 2.895 0.201 -15.105 1.00 91.94 220 ARG A O 1
ATOM 1822 N N . ALA A 1 221 ? 2.460 -0.959 -13.242 1.00 87.38 221 ALA A N 1
ATOM 1823 C CA . ALA A 1 221 ? 3.439 -2.009 -13.507 1.00 87.38 221 ALA A CA 1
ATOM 1824 C C . ALA A 1 221 ? 3.113 -2.772 -14.801 1.00 87.38 221 ALA A C 1
ATOM 1826 O O . ALA A 1 221 ? 4.015 -3.061 -15.589 1.00 87.38 221 ALA A O 1
ATOM 1827 N N . HIS A 1 222 ? 1.831 -3.048 -15.062 1.00 91.38 222 HIS A N 1
ATOM 1828 C CA . HIS A 1 222 ? 1.396 -3.656 -16.317 1.00 91.38 222 HIS A CA 1
ATOM 1829 C C . HIS A 1 222 ? 1.669 -2.747 -17.525 1.00 91.38 222 HIS A C 1
ATOM 1831 O O . HIS A 1 222 ? 2.215 -3.215 -18.521 1.00 91.38 222 HIS A O 1
ATOM 1837 N N . GLN A 1 223 ? 1.371 -1.448 -17.421 1.00 94.00 223 GLN A N 1
ATOM 1838 C CA . GLN A 1 223 ? 1.676 -0.465 -18.469 1.00 94.00 223 GLN A CA 1
ATOM 1839 C C . GLN A 1 223 ? 3.182 -0.374 -18.753 1.00 94.00 223 GLN A C 1
ATOM 1841 O O . GLN A 1 223 ? 3.585 -0.403 -19.913 1.00 94.00 223 GLN A O 1
ATOM 1846 N N . THR A 1 224 ? 4.023 -0.343 -17.715 1.00 88.12 224 THR A N 1
ATOM 1847 C CA . THR A 1 224 ? 5.484 -0.350 -17.874 1.00 88.12 224 THR A CA 1
ATOM 1848 C C . THR A 1 224 ? 5.972 -1.623 -18.565 1.00 88.12 224 THR A C 1
ATOM 1850 O O . THR A 1 224 ? 6.828 -1.543 -19.440 1.00 88.12 224 THR A O 1
ATOM 1853 N N . ARG A 1 225 ? 5.416 -2.798 -18.229 1.00 91.62 225 ARG A N 1
ATOM 1854 C CA . ARG A 1 225 ? 5.748 -4.054 -18.928 1.00 91.62 225 ARG A CA 1
ATOM 1855 C C . ARG A 1 225 ? 5.372 -3.989 -20.407 1.00 91.62 225 ARG A C 1
ATOM 1857 O O . ARG A 1 225 ? 6.218 -4.276 -21.243 1.00 91.62 225 ARG A O 1
ATOM 1864 N N . GLN A 1 226 ? 4.161 -3.532 -20.735 1.00 92.81 226 GLN A N 1
ATOM 1865 C CA . GLN A 1 226 ? 3.736 -3.373 -22.131 1.00 92.81 226 GLN A CA 1
ATOM 1866 C C . GLN A 1 226 ? 4.641 -2.407 -22.910 1.00 92.81 226 GLN A C 1
ATOM 1868 O O . GLN A 1 226 ? 5.007 -2.689 -24.050 1.00 92.81 226 GLN A O 1
ATOM 1873 N N . PHE A 1 227 ? 5.025 -1.285 -22.299 1.00 91.62 227 PHE A N 1
ATOM 1874 C CA . PHE A 1 227 ? 5.932 -0.315 -22.911 1.00 91.62 227 PHE A CA 1
ATOM 1875 C C . PHE A 1 227 ? 7.339 -0.892 -23.129 1.00 91.62 227 PHE A C 1
ATOM 1877 O O . PHE A 1 227 ? 7.933 -0.703 -24.192 1.00 91.62 227 PHE A O 1
ATOM 1884 N N . ASN A 1 228 ? 7.862 -1.643 -22.158 1.00 91.38 228 ASN A N 1
ATOM 1885 C CA . ASN A 1 228 ? 9.149 -2.325 -22.287 1.00 91.38 228 ASN A CA 1
ATOM 1886 C C . ASN A 1 228 ? 9.114 -3.385 -23.397 1.00 91.38 228 ASN A C 1
ATOM 1888 O O . ASN A 1 228 ? 10.041 -3.445 -24.200 1.00 91.38 228 ASN A O 1
ATOM 1892 N N . ASP A 1 229 ? 8.030 -4.158 -23.504 1.00 92.38 229 ASP A N 1
ATOM 1893 C CA . ASP A 1 229 ? 7.851 -5.143 -24.575 1.00 92.38 229 ASP A CA 1
ATOM 1894 C C . ASP A 1 229 ? 7.801 -4.472 -25.958 1.00 92.38 229 ASP A C 1
ATOM 1896 O O . ASP A 1 229 ? 8.379 -4.975 -26.922 1.00 92.38 229 ASP A O 1
ATOM 1900 N N . GLN A 1 230 ? 7.135 -3.318 -26.074 1.00 95.25 230 GLN A N 1
ATOM 1901 C CA . GLN A 1 230 ? 7.118 -2.524 -27.308 1.00 95.25 230 GLN A CA 1
ATOM 1902 C C . GLN A 1 230 ? 8.507 -1.977 -27.654 1.00 95.25 230 GLN A C 1
ATOM 1904 O O . GLN A 1 230 ? 8.936 -2.067 -28.804 1.00 95.25 230 GLN A O 1
ATOM 1909 N N . THR A 1 231 ? 9.227 -1.465 -26.657 1.00 93.19 231 THR A N 1
ATOM 1910 C CA . THR A 1 231 ? 10.589 -0.941 -26.828 1.00 93.19 231 THR A CA 1
ATOM 1911 C C . THR A 1 231 ? 11.556 -2.048 -27.252 1.00 93.19 231 THR A C 1
ATOM 1913 O O . THR A 1 231 ? 12.349 -1.845 -28.167 1.00 93.19 231 THR A O 1
ATOM 1916 N N . SER A 1 232 ? 11.449 -3.240 -26.655 1.00 94.94 232 SER A N 1
ATOM 1917 C CA . SER A 1 232 ? 12.240 -4.415 -27.041 1.00 94.94 232 SER A CA 1
ATOM 1918 C C . SER A 1 232 ? 11.980 -4.811 -28.493 1.00 94.94 232 SER A C 1
ATOM 1920 O O . SER A 1 232 ? 12.926 -5.003 -29.248 1.00 94.94 232 SER A O 1
ATOM 1922 N N . LYS A 1 233 ? 10.711 -4.850 -28.923 1.00 96.31 233 LYS A N 1
ATOM 1923 C CA . LYS A 1 233 ? 10.356 -5.153 -30.321 1.00 96.31 233 LYS A CA 1
ATOM 1924 C C . LYS A 1 233 ? 10.926 -4.131 -31.304 1.00 96.31 233 LYS A C 1
ATOM 1926 O O . LYS A 1 233 ? 11.442 -4.515 -32.350 1.00 96.31 233 LYS A O 1
ATOM 1931 N N . MET A 1 234 ? 10.857 -2.842 -30.968 1.00 93.94 234 MET A N 1
ATOM 1932 C CA . MET A 1 234 ? 11.440 -1.778 -31.792 1.00 93.94 234 MET A CA 1
ATOM 1933 C C . MET A 1 234 ? 12.968 -1.900 -31.861 1.00 93.94 234 MET A C 1
ATOM 1935 O O . MET A 1 234 ? 13.561 -1.706 -32.920 1.00 93.94 234 MET A O 1
ATOM 1939 N N . MET A 1 235 ? 13.615 -2.260 -30.750 1.00 94.69 235 MET A N 1
ATOM 1940 C CA . MET A 1 235 ? 15.055 -2.506 -30.712 1.00 94.69 235 MET A CA 1
ATOM 1941 C C . MET A 1 235 ? 15.450 -3.704 -31.583 1.00 94.69 235 MET A C 1
ATOM 1943 O O . MET A 1 235 ? 16.408 -3.599 -32.347 1.00 94.69 235 MET A O 1
ATOM 1947 N N . ASP A 1 236 ? 14.695 -4.803 -31.532 1.00 96.19 236 ASP A N 1
ATOM 1948 C CA . ASP A 1 236 ? 14.920 -5.980 -32.378 1.00 96.19 236 ASP A CA 1
ATOM 1949 C C . ASP A 1 236 ? 14.779 -5.647 -33.871 1.00 96.19 236 ASP A C 1
ATOM 1951 O O . ASP A 1 236 ? 15.575 -6.101 -34.697 1.00 96.19 236 ASP A O 1
ATOM 1955 N N . GLU A 1 237 ? 13.805 -4.807 -34.231 1.00 97.12 237 GLU A N 1
ATOM 1956 C CA . GLU A 1 237 ? 13.623 -4.324 -35.601 1.00 97.12 237 GLU A CA 1
ATOM 1957 C C . GLU A 1 237 ? 14.812 -3.473 -36.069 1.00 97.12 237 GLU A C 1
ATOM 1959 O O . GLU A 1 237 ? 15.354 -3.701 -37.154 1.00 97.12 237 GLU A O 1
ATOM 1964 N N . VAL A 1 238 ? 15.285 -2.544 -35.231 1.00 95.88 238 VAL A N 1
ATOM 1965 C CA . VAL A 1 238 ? 16.485 -1.744 -35.522 1.00 95.88 238 VAL A CA 1
ATOM 1966 C C . VAL A 1 238 ? 17.716 -2.639 -35.673 1.00 95.88 238 VAL A C 1
ATOM 1968 O O . VAL A 1 238 ? 18.478 -2.467 -36.624 1.00 95.88 238 VAL A O 1
ATOM 1971 N N . MET A 1 239 ? 17.900 -3.627 -34.796 1.00 96.25 239 MET A N 1
ATOM 1972 C CA . MET A 1 239 ? 19.008 -4.585 -34.881 1.00 96.25 239 MET A CA 1
ATOM 1973 C C . MET A 1 239 ? 18.960 -5.398 -36.179 1.00 96.25 239 MET A C 1
ATOM 1975 O O . MET A 1 239 ? 19.986 -5.564 -36.843 1.00 96.25 239 MET A O 1
ATOM 1979 N N . LYS A 1 240 ? 17.770 -5.849 -36.592 1.00 97.69 240 LYS A N 1
ATOM 1980 C CA . LYS A 1 240 ? 17.570 -6.548 -37.868 1.00 97.69 240 LYS A CA 1
ATOM 1981 C C . LYS A 1 240 ? 17.900 -5.654 -39.066 1.00 97.69 240 LYS A C 1
ATOM 1983 O O . LYS A 1 240 ? 18.558 -6.118 -39.997 1.00 97.69 240 LYS A O 1
ATOM 1988 N N . ASN A 1 241 ? 17.500 -4.383 -39.029 1.00 97.31 241 ASN A N 1
ATOM 1989 C CA . ASN A 1 241 ? 17.811 -3.412 -40.081 1.00 97.31 241 ASN A CA 1
ATOM 1990 C C . ASN A 1 241 ? 19.321 -3.144 -40.175 1.00 97.31 241 ASN A C 1
ATOM 1992 O O . ASN A 1 241 ? 19.876 -3.149 -41.272 1.00 97.31 241 ASN A O 1
ATOM 1996 N N . VAL A 1 242 ? 20.009 -2.989 -39.039 1.00 96.31 242 VAL A N 1
ATOM 1997 C CA . VAL A 1 242 ? 21.473 -2.822 -38.997 1.00 96.31 242 VAL A CA 1
ATOM 1998 C C . VAL A 1 242 ? 22.189 -4.040 -39.584 1.00 96.31 242 VAL A C 1
ATOM 2000 O O . VAL A 1 242 ? 23.130 -3.880 -40.365 1.00 96.31 242 VAL A O 1
ATOM 2003 N N . GLU A 1 243 ? 21.743 -5.254 -39.257 1.00 97.19 243 GLU A N 1
ATOM 2004 C CA . GLU A 1 243 ? 22.328 -6.482 -39.803 1.00 97.19 243 GLU A CA 1
ATOM 2005 C C . GLU A 1 243 ? 22.071 -6.612 -41.314 1.00 97.19 243 GLU A C 1
ATOM 2007 O O . GLU A 1 243 ? 22.972 -6.980 -42.072 1.00 97.19 243 GLU A O 1
ATOM 2012 N N . GLN A 1 244 ? 20.878 -6.231 -41.787 1.00 97.25 244 GLN A N 1
ATOM 2013 C CA . GLN A 1 244 ? 20.580 -6.172 -43.217 1.00 97.25 244 GLN A CA 1
ATOM 2014 C C . GLN A 1 244 ? 21.488 -5.168 -43.940 1.00 97.25 244 GLN A C 1
ATOM 2016 O O . GLN A 1 244 ? 22.115 -5.525 -44.939 1.00 97.25 244 GLN A O 1
ATOM 2021 N N . GLU A 1 245 ? 21.630 -3.943 -43.425 1.00 96.06 245 GLU A N 1
ATOM 2022 C CA . GLU A 1 245 ? 22.536 -2.951 -44.009 1.00 96.06 245 GLU A CA 1
ATOM 2023 C C . GLU A 1 245 ? 23.986 -3.442 -44.021 1.00 96.06 245 GLU A C 1
ATOM 2025 O O . GLU A 1 245 ? 24.725 -3.202 -44.979 1.00 96.06 245 GLU A O 1
ATOM 2030 N N . ARG A 1 246 ? 24.425 -4.124 -42.957 1.00 95.94 246 ARG A N 1
ATOM 2031 C CA . ARG A 1 246 ? 25.765 -4.711 -42.880 1.00 95.94 246 ARG A CA 1
ATOM 2032 C C . ARG A 1 246 ? 25.968 -5.747 -43.982 1.00 95.94 246 ARG A C 1
ATOM 2034 O O . ARG A 1 246 ? 26.969 -5.667 -44.695 1.00 95.94 246 ARG A O 1
ATOM 2041 N N . LYS A 1 247 ? 25.003 -6.648 -44.177 1.00 98.00 247 LYS A N 1
ATOM 2042 C CA . LYS A 1 247 ? 25.021 -7.658 -45.242 1.00 98.00 247 LYS A CA 1
ATOM 2043 C C . LYS A 1 247 ? 25.021 -7.027 -46.638 1.00 98.00 247 LYS A C 1
ATOM 2045 O O . LYS A 1 247 ? 25.755 -7.471 -47.520 1.00 98.00 247 LYS A O 1
ATOM 2050 N N . GLU A 1 248 ? 24.247 -5.964 -46.848 1.00 97.56 248 GLU A N 1
ATOM 2051 C CA . GLU A 1 248 ? 24.240 -5.212 -48.108 1.00 97.56 248 GLU A CA 1
ATOM 2052 C C . GLU A 1 248 ? 25.580 -4.512 -48.373 1.00 97.56 248 GLU A C 1
ATOM 2054 O O . GLU A 1 248 ? 26.099 -4.572 -49.492 1.00 97.56 248 GLU A O 1
ATOM 2059 N N . ARG A 1 249 ? 26.175 -3.875 -47.353 1.00 96.44 249 ARG A N 1
ATOM 2060 C CA . ARG A 1 249 ? 27.513 -3.266 -47.441 1.00 96.44 249 ARG A CA 1
ATOM 2061 C C . ARG A 1 249 ? 28.575 -4.315 -47.756 1.00 96.44 249 ARG A C 1
ATOM 2063 O O . ARG A 1 249 ? 29.416 -4.074 -48.617 1.00 96.44 249 ARG A O 1
ATOM 2070 N N . GLU A 1 250 ? 28.522 -5.477 -47.111 1.00 97.88 250 GLU A N 1
ATOM 2071 C CA . GLU A 1 250 ? 29.448 -6.583 -47.359 1.00 97.88 250 GLU A CA 1
ATOM 2072 C C . GLU A 1 250 ? 29.302 -7.144 -48.780 1.00 97.88 250 GLU A C 1
ATOM 2074 O O . GLU A 1 250 ? 30.302 -7.324 -49.475 1.00 97.88 250 GLU A O 1
ATOM 2079 N N . SER A 1 251 ? 28.069 -7.323 -49.266 1.00 97.31 251 SER A N 1
ATOM 2080 C CA . SER A 1 251 ? 27.801 -7.726 -50.652 1.00 97.31 251 SER A CA 1
ATOM 2081 C C . SER A 1 251 ? 28.372 -6.720 -51.659 1.00 97.31 251 SER A C 1
ATOM 2083 O O . SER A 1 251 ? 29.104 -7.106 -52.573 1.00 97.31 251 SER A O 1
ATOM 2085 N N . LYS A 1 252 ? 28.135 -5.414 -51.455 1.00 96.69 252 LYS A N 1
ATOM 2086 C CA . LYS A 1 252 ? 28.704 -4.338 -52.290 1.00 96.69 252 LYS A CA 1
ATOM 2087 C C . LYS A 1 252 ? 30.234 -4.336 -52.254 1.00 96.69 252 LYS A C 1
ATOM 2089 O O . LYS A 1 252 ? 30.875 -4.204 -53.295 1.00 96.69 252 LYS A O 1
ATOM 2094 N N . LEU A 1 253 ? 30.829 -4.515 -51.077 1.00 97.12 253 LEU A N 1
ATOM 2095 C CA . LEU A 1 253 ? 32.279 -4.571 -50.901 1.00 97.12 253 LEU A CA 1
ATOM 2096 C C . LEU A 1 253 ? 32.879 -5.781 -51.632 1.00 97.12 253 LEU A C 1
ATOM 2098 O O . LEU A 1 253 ? 33.896 -5.638 -52.312 1.00 97.12 253 LEU A O 1
ATOM 2102 N N . ASN A 1 254 ? 32.225 -6.942 -51.575 1.00 97.12 254 ASN A N 1
ATOM 2103 C CA . ASN A 1 254 ? 32.631 -8.136 -52.317 1.00 97.12 254 ASN A CA 1
ATOM 2104 C C . ASN A 1 254 ? 32.504 -7.945 -53.838 1.00 97.12 254 ASN A C 1
ATOM 2106 O O . ASN A 1 254 ? 33.413 -8.328 -54.573 1.00 97.12 254 ASN A O 1
ATOM 2110 N N . GLN A 1 255 ? 31.451 -7.275 -54.320 1.00 96.81 255 GLN A N 1
ATOM 2111 C CA . GLN A 1 255 ? 31.327 -6.906 -55.737 1.00 96.81 255 GLN A CA 1
ATOM 2112 C C . GLN A 1 255 ? 32.458 -5.967 -56.191 1.00 96.81 255 GLN A C 1
ATOM 2114 O O . GLN A 1 255 ? 33.035 -6.167 -57.261 1.00 96.81 255 GLN A O 1
ATOM 2119 N N . ILE A 1 256 ? 32.804 -4.955 -55.385 1.00 96.19 256 ILE A N 1
ATOM 2120 C CA . ILE A 1 256 ? 33.912 -4.031 -55.678 1.00 96.19 256 ILE A CA 1
ATOM 2121 C C . ILE A 1 256 ? 35.248 -4.779 -55.694 1.00 96.19 256 ILE A C 1
ATOM 2123 O O . ILE A 1 256 ? 36.025 -4.601 -56.631 1.00 96.19 256 ILE A O 1
ATOM 2127 N N . LYS A 1 257 ? 35.503 -5.651 -54.709 1.00 95.88 257 LYS A N 1
ATOM 2128 C CA . LYS A 1 257 ? 36.697 -6.512 -54.684 1.00 95.88 257 LYS A CA 1
ATOM 2129 C C . LYS A 1 257 ? 36.803 -7.366 -55.947 1.00 95.88 257 LYS A C 1
ATOM 2131 O O . LYS A 1 257 ? 37.872 -7.396 -56.547 1.00 95.88 257 LYS A O 1
ATOM 2136 N N . GLY A 1 258 ? 35.702 -7.980 -56.385 1.00 97.31 258 GLY A N 1
ATOM 2137 C CA . GLY A 1 258 ? 35.658 -8.743 -57.634 1.00 97.31 258 GLY A CA 1
ATOM 2138 C C . GLY A 1 258 ? 36.034 -7.892 -58.852 1.00 97.31 258 GLY A C 1
ATOM 2139 O O . GLY A 1 258 ? 36.905 -8.278 -59.627 1.00 97.31 258 GLY A O 1
ATOM 2140 N N . LYS A 1 259 ? 35.468 -6.683 -58.983 1.00 96.69 259 LYS A N 1
ATOM 2141 C CA . LYS A 1 259 ? 35.825 -5.746 -60.067 1.00 96.69 259 LYS A CA 1
ATOM 2142 C C . LYS A 1 259 ? 37.305 -5.348 -60.033 1.00 96.69 259 LYS A C 1
ATOM 2144 O O . LYS A 1 259 ? 37.956 -5.342 -61.076 1.00 96.69 259 LYS A O 1
ATOM 2149 N N . ILE A 1 260 ? 37.853 -5.054 -58.851 1.00 95.94 260 ILE A N 1
ATOM 2150 C CA . ILE A 1 260 ? 39.278 -4.725 -58.684 1.00 95.94 260 ILE A CA 1
ATOM 2151 C C . ILE A 1 260 ? 40.156 -5.901 -59.120 1.00 95.94 260 ILE A C 1
ATOM 2153 O O . ILE A 1 260 ? 41.076 -5.690 -59.902 1.00 95.94 260 ILE A O 1
ATOM 2157 N N . GLN A 1 261 ? 39.841 -7.125 -58.689 1.00 97.06 261 GLN A N 1
ATOM 2158 C CA . GLN A 1 261 ? 40.580 -8.326 -59.089 1.00 97.06 261 GLN A CA 1
ATOM 2159 C C . GLN A 1 261 ? 40.546 -8.537 -60.607 1.00 97.06 261 GLN A C 1
ATOM 2161 O O . GLN A 1 261 ? 41.587 -8.762 -61.217 1.00 97.06 261 GLN A O 1
ATOM 2166 N N . THR A 1 262 ? 39.379 -8.388 -61.246 1.00 95.94 262 THR A N 1
ATOM 2167 C CA . THR A 1 262 ? 39.285 -8.501 -62.713 1.00 95.94 262 THR A CA 1
ATOM 2168 C C . THR A 1 262 ? 40.103 -7.433 -63.438 1.00 95.94 262 THR A C 1
ATOM 2170 O O . THR A 1 262 ? 40.727 -7.727 -64.454 1.00 95.94 262 THR A O 1
ATOM 2173 N N . ARG A 1 263 ? 40.153 -6.203 -62.908 1.00 95.50 263 ARG A N 1
ATOM 2174 C CA . ARG A 1 263 ? 40.968 -5.124 -63.473 1.00 95.50 263 ARG A CA 1
ATOM 2175 C C . ARG A 1 263 ? 42.462 -5.395 -63.305 1.00 95.50 263 ARG A C 1
ATOM 2177 O O . ARG A 1 263 ? 43.194 -5.253 -64.274 1.00 95.50 263 ARG A O 1
ATOM 2184 N N . GLN A 1 264 ? 42.890 -5.834 -62.121 1.00 93.75 264 GLN A N 1
ATOM 2185 C CA . GLN A 1 264 ? 44.280 -6.221 -61.857 1.00 93.75 264 GLN A CA 1
ATOM 2186 C C . GLN A 1 264 ? 44.746 -7.336 -62.802 1.00 93.75 264 GLN A C 1
ATOM 2188 O O . GLN A 1 264 ? 45.848 -7.265 -63.335 1.00 93.75 264 GLN A O 1
ATOM 2193 N N . GLU A 1 265 ? 43.893 -8.327 -63.072 1.00 95.56 265 GLU A N 1
ATOM 2194 C CA . GLU A 1 265 ? 44.205 -9.400 -64.021 1.00 95.56 265 GLU A CA 1
ATOM 2195 C C . GLU A 1 265 ? 44.335 -8.890 -65.468 1.00 95.56 265 GLU A C 1
ATOM 2197 O O . GLU A 1 265 ? 45.209 -9.335 -66.213 1.00 95.56 265 GLU A O 1
ATOM 2202 N N . LEU A 1 266 ? 43.491 -7.937 -65.883 1.00 93.25 266 LEU A N 1
ATOM 2203 C CA . LEU A 1 266 ? 43.593 -7.303 -67.202 1.00 93.25 266 LEU A CA 1
ATOM 2204 C C . LEU A 1 266 ? 44.852 -6.438 -67.340 1.00 93.25 266 LEU A C 1
ATOM 2206 O O . LEU A 1 266 ? 45.496 -6.475 -68.391 1.00 93.25 266 LEU A O 1
ATOM 2210 N N . ASP A 1 267 ? 45.202 -5.684 -66.297 1.00 92.31 267 ASP A N 1
ATOM 2211 C CA . ASP A 1 267 ? 46.413 -4.862 -66.262 1.00 92.31 267 ASP A CA 1
ATOM 2212 C C . ASP A 1 267 ? 47.667 -5.752 -66.323 1.00 92.31 267 ASP A C 1
ATOM 2214 O O . ASP A 1 267 ? 48.532 -5.510 -67.164 1.00 92.31 267 ASP A O 1
ATOM 2218 N N . ARG A 1 268 ? 47.705 -6.870 -65.582 1.00 93.19 268 ARG A N 1
ATOM 2219 C CA . ARG A 1 268 ? 48.788 -7.870 -65.669 1.00 93.19 268 ARG A CA 1
ATOM 2220 C C . ARG A 1 268 ? 48.974 -8.407 -67.092 1.00 93.19 268 ARG A C 1
ATOM 2222 O O . ARG A 1 268 ? 50.076 -8.389 -67.631 1.00 93.19 268 ARG A O 1
ATOM 2229 N N . LYS A 1 269 ? 47.883 -8.799 -67.760 1.00 93.00 269 LYS A N 1
ATOM 2230 C CA . LYS A 1 269 ? 47.923 -9.247 -69.169 1.00 93.00 269 LYS A CA 1
ATOM 2231 C C . LYS A 1 269 ? 48.377 -8.150 -70.135 1.00 93.00 269 LYS A C 1
ATOM 2233 O O . LYS A 1 269 ? 48.881 -8.432 -71.223 1.00 93.00 269 LYS A O 1
ATOM 2238 N N . ARG A 1 270 ? 48.142 -6.878 -69.807 1.00 90.38 270 ARG A N 1
ATOM 2239 C CA .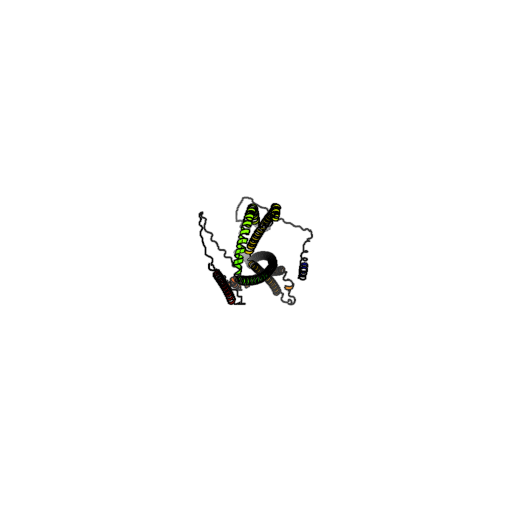 ARG A 1 270 ? 48.630 -5.746 -70.603 1.00 90.38 270 ARG A CA 1
ATOM 2240 C C . ARG A 1 270 ? 50.134 -5.564 -70.422 1.00 90.38 270 ARG A C 1
ATOM 2242 O O . ARG A 1 270 ? 50.817 -5.390 -71.427 1.00 90.38 270 ARG A O 1
ATOM 2249 N N . GLU A 1 271 ? 50.627 -5.631 -69.192 1.00 88.88 271 GLU A N 1
ATOM 2250 C CA . GLU A 1 271 ? 52.058 -5.559 -68.878 1.00 88.88 271 GLU A CA 1
ATOM 2251 C C . GLU A 1 271 ? 52.840 -6.680 -69.571 1.00 88.88 271 GLU A C 1
ATOM 2253 O O . GLU A 1 271 ? 53.837 -6.402 -70.236 1.00 88.88 271 GLU A O 1
ATOM 2258 N N . GLU A 1 272 ? 52.328 -7.914 -69.543 1.00 89.12 272 GLU A N 1
ATOM 2259 C CA . GLU A 1 272 ? 52.916 -9.056 -70.261 1.00 89.12 272 GLU A CA 1
ATOM 2260 C C . GLU A 1 272 ? 53.039 -8.794 -71.774 1.00 89.12 272 GLU A C 1
ATOM 2262 O O . GLU A 1 272 ? 54.084 -9.060 -72.370 1.00 89.12 272 GLU A O 1
ATOM 2267 N N . ARG A 1 273 ? 52.011 -8.205 -72.406 1.00 87.69 273 ARG A N 1
ATOM 2268 C CA . ARG A 1 273 ? 52.057 -7.838 -73.835 1.00 87.69 273 ARG A CA 1
ATOM 2269 C C . ARG A 1 273 ? 53.082 -6.747 -74.130 1.00 87.69 273 ARG A C 1
ATOM 2271 O O . ARG A 1 273 ? 53.793 -6.836 -75.128 1.00 87.69 273 ARG A O 1
ATOM 2278 N N . VAL A 1 274 ? 53.166 -5.721 -73.282 1.00 86.00 274 VAL A N 1
ATOM 2279 C CA . VAL A 1 274 ? 54.150 -4.637 -73.445 1.00 86.00 274 VAL A CA 1
ATOM 2280 C C . VAL A 1 274 ? 55.571 -5.184 -73.310 1.00 86.00 274 VAL A C 1
ATOM 2282 O O . VAL A 1 274 ? 56.427 -4.856 -74.129 1.00 86.00 274 VAL A O 1
ATOM 2285 N N . MET A 1 275 ? 55.805 -6.068 -72.339 1.00 81.50 275 MET A N 1
ATOM 2286 C CA . MET A 1 275 ? 57.099 -6.718 -72.131 1.00 81.50 275 MET A CA 1
ATOM 2287 C C . MET A 1 275 ? 57.525 -7.548 -73.353 1.00 81.50 275 MET A C 1
ATOM 2289 O O . MET A 1 275 ? 58.671 -7.459 -73.791 1.00 81.50 275 MET A O 1
ATOM 2293 N N . GLN A 1 276 ? 56.594 -8.292 -73.961 1.00 80.94 276 GLN A N 1
ATOM 2294 C CA . GLN A 1 276 ? 56.852 -9.051 -75.191 1.00 80.94 276 GLN A CA 1
ATOM 2295 C C . GLN A 1 276 ? 57.185 -8.145 -76.385 1.00 80.94 276 GLN A C 1
ATOM 2297 O O . GLN A 1 276 ? 58.130 -8.419 -77.120 1.00 80.94 276 GLN A O 1
ATOM 2302 N N . MET A 1 277 ? 56.448 -7.045 -76.571 1.00 76.00 277 MET A N 1
ATOM 2303 C CA . MET A 1 277 ? 56.725 -6.090 -77.653 1.00 76.00 277 MET A CA 1
ATOM 2304 C C . MET A 1 277 ? 58.089 -5.411 -77.495 1.00 76.00 277 MET A C 1
ATOM 2306 O O . MET A 1 277 ? 58.797 -5.220 -78.483 1.00 76.00 277 MET A O 1
ATOM 2310 N N . MET A 1 278 ? 58.473 -5.076 -76.261 1.00 76.88 278 MET A N 1
ATOM 2311 C CA . MET A 1 278 ? 59.780 -4.490 -75.961 1.00 76.88 278 MET A CA 1
ATOM 2312 C C . MET A 1 278 ? 60.924 -5.455 -76.300 1.00 76.88 278 MET A C 1
ATOM 2314 O O . MET A 1 278 ? 61.892 -5.038 -76.928 1.00 76.88 278 MET A O 1
ATOM 2318 N N . ALA A 1 279 ? 60.785 -6.746 -75.978 1.00 77.06 279 ALA A N 1
ATOM 2319 C CA . ALA A 1 279 ? 61.782 -7.762 -76.321 1.00 77.06 279 ALA A CA 1
ATOM 2320 C C . ALA A 1 279 ? 61.980 -7.919 -77.846 1.00 77.06 279 ALA A C 1
ATOM 2322 O O . ALA A 1 279 ? 63.104 -8.100 -78.311 1.00 77.06 279 ALA A O 1
ATOM 2323 N N . ILE A 1 280 ? 60.903 -7.792 -78.634 1.00 69.56 280 ILE A N 1
ATOM 2324 C CA . ILE A 1 280 ? 60.956 -7.848 -80.107 1.00 69.56 280 ILE A CA 1
ATOM 2325 C C . ILE A 1 280 ? 61.657 -6.610 -80.687 1.00 69.56 280 ILE A C 1
ATOM 2327 O O . ILE A 1 280 ? 62.461 -6.731 -81.612 1.00 69.56 280 ILE A O 1
ATOM 2331 N N . ALA A 1 281 ? 61.374 -5.421 -80.144 1.00 69.06 281 ALA A N 1
ATOM 2332 C CA . ALA A 1 281 ? 62.008 -4.177 -80.581 1.00 69.06 281 ALA A CA 1
ATOM 2333 C C . ALA A 1 281 ? 63.520 -4.164 -80.297 1.00 69.06 281 ALA A C 1
ATOM 2335 O O . ALA A 1 281 ? 64.294 -3.699 -81.133 1.00 69.06 281 ALA A O 1
ATOM 2336 N N . ASP A 1 282 ? 63.936 -4.725 -79.159 1.00 66.75 282 ASP A N 1
ATOM 2337 C CA . ASP A 1 282 ? 65.346 -4.825 -78.771 1.00 66.75 282 ASP A CA 1
ATOM 2338 C C . ASP A 1 282 ? 66.131 -5.758 -79.716 1.00 66.75 282 ASP A C 1
ATOM 2340 O O . ASP A 1 282 ? 67.250 -5.456 -80.124 1.00 66.75 282 ASP A O 1
ATOM 2344 N N . HIS A 1 283 ? 65.505 -6.844 -80.188 1.00 62.97 283 HIS A N 1
ATOM 2345 C CA . HIS A 1 283 ? 66.108 -7.749 -81.178 1.00 62.97 283 HIS A CA 1
ATOM 2346 C C . HIS A 1 283 ? 66.269 -7.128 -82.576 1.00 62.97 283 HIS A C 1
ATOM 2348 O O . HIS A 1 283 ? 67.187 -7.494 -83.307 1.00 62.97 283 HIS A O 1
ATOM 2354 N N . ALA A 1 284 ? 65.420 -6.170 -82.957 1.00 60.12 284 ALA A N 1
ATOM 2355 C CA . ALA A 1 284 ? 65.471 -5.537 -84.277 1.00 60.12 284 ALA A CA 1
ATOM 2356 C C . ALA A 1 284 ? 66.544 -4.433 -84.404 1.00 60.12 284 ALA A C 1
ATOM 2358 O O . ALA A 1 284 ? 66.853 -4.001 -85.515 1.00 60.12 284 ALA A O 1
ATOM 2359 N N . MET A 1 285 ? 67.128 -3.955 -83.296 1.00 53.72 285 MET A N 1
ATOM 2360 C CA . MET A 1 285 ? 68.084 -2.836 -83.302 1.00 53.72 285 MET A CA 1
ATOM 2361 C C . MET A 1 285 ? 69.533 -3.209 -83.674 1.00 53.72 285 MET A C 1
ATOM 2363 O O . MET A 1 285 ? 70.349 -2.301 -83.863 1.00 53.72 285 MET A O 1
ATOM 2367 N N . HIS A 1 286 ? 69.871 -4.498 -83.806 1.00 53.47 286 HIS A N 1
ATOM 2368 C CA . HIS A 1 286 ? 71.265 -4.962 -83.887 1.00 53.47 286 HIS A CA 1
ATOM 2369 C C . HIS A 1 286 ? 71.810 -5.342 -85.273 1.00 53.47 286 HIS A C 1
ATOM 2371 O O . HIS A 1 286 ? 72.969 -5.746 -85.350 1.00 53.47 286 HIS A O 1
ATOM 2377 N N . ASP A 1 287 ? 71.069 -5.129 -86.362 1.00 48.94 287 ASP A N 1
ATOM 2378 C CA . ASP A 1 287 ? 71.546 -5.460 -87.713 1.00 48.94 287 ASP A CA 1
ATOM 2379 C C . ASP A 1 287 ? 71.743 -4.191 -88.563 1.00 48.94 287 ASP A C 1
ATOM 2381 O O . ASP A 1 287 ? 70.776 -3.501 -88.898 1.00 48.94 287 ASP A O 1
ATOM 2385 N N . LYS A 1 288 ? 72.998 -3.812 -88.861 1.00 48.81 288 LYS A N 1
ATOM 2386 C CA . LYS A 1 288 ? 73.306 -2.649 -89.721 1.00 48.81 288 LYS A CA 1
ATOM 2387 C C . LYS A 1 288 ? 74.445 -2.911 -90.709 1.00 48.81 288 LYS A C 1
ATOM 2389 O O . LYS A 1 288 ? 75.577 -3.199 -90.324 1.00 48.81 288 LYS A O 1
ATOM 2394 N N . ASP A 1 289 ? 74.104 -2.715 -91.985 1.00 46.75 289 ASP A N 1
ATOM 2395 C CA . ASP A 1 289 ? 74.843 -3.046 -93.209 1.00 46.75 289 ASP A CA 1
ATOM 2396 C C . ASP A 1 289 ? 75.646 -1.844 -93.794 1.00 46.75 289 ASP A C 1
ATOM 2398 O O . ASP A 1 289 ? 75.205 -0.689 -93.709 1.00 46.75 289 ASP A O 1
ATOM 2402 N N . PRO A 1 290 ? 76.821 -2.051 -94.431 1.00 54.31 290 PRO A N 1
ATOM 2403 C CA . PRO A 1 290 ? 77.710 -0.985 -94.911 1.00 54.31 290 PRO A CA 1
ATOM 2404 C C . PRO A 1 290 ? 77.207 -0.138 -96.097 1.00 54.31 290 PRO A C 1
ATOM 2406 O O . PRO A 1 290 ? 77.859 0.863 -96.423 1.00 54.31 290 PRO A O 1
ATOM 2409 N N . GLN A 1 291 ? 76.059 -0.450 -96.721 1.00 53.59 291 GLN A N 1
ATOM 2410 C CA . GLN A 1 291 ? 75.431 0.451 -97.704 1.00 53.59 291 GLN A CA 1
ATOM 2411 C C . GLN A 1 291 ? 75.045 1.810 -97.097 1.00 53.59 291 GLN A C 1
ATOM 2413 O O . GLN A 1 291 ? 75.069 2.825 -97.801 1.00 53.59 291 GLN A O 1
ATOM 2418 N N . GLU A 1 292 ? 74.785 1.871 -95.787 1.00 56.34 292 GLU A N 1
ATOM 2419 C CA . GLU A 1 292 ? 74.361 3.077 -95.067 1.00 56.34 292 GLU A CA 1
ATOM 2420 C C . GLU A 1 292 ? 75.330 4.266 -95.261 1.00 56.34 292 GLU A C 1
ATOM 2422 O O . GLU A 1 292 ? 74.919 5.426 -95.266 1.00 56.34 292 GLU A O 1
ATOM 2427 N N . LYS A 1 293 ? 76.625 4.014 -95.505 1.00 54.66 293 LYS A N 1
ATOM 2428 C CA . LYS A 1 293 ? 77.641 5.069 -95.690 1.00 54.66 293 LYS A CA 1
ATOM 2429 C C . LYS A 1 293 ? 77.521 5.850 -97.005 1.00 54.66 293 LYS A C 1
ATOM 2431 O O . LYS A 1 293 ? 77.805 7.047 -97.005 1.00 54.66 293 LYS A O 1
ATOM 2436 N N . LYS A 1 294 ? 77.076 5.229 -98.104 1.00 57.97 294 LYS A N 1
ATOM 2437 C CA . LYS A 1 294 ? 76.815 5.949 -99.371 1.00 57.97 294 LYS A CA 1
ATOM 2438 C C . LYS A 1 294 ? 75.498 6.718 -99.306 1.00 57.97 294 LYS A C 1
ATOM 2440 O O . LYS A 1 294 ? 75.443 7.873 -99.728 1.00 57.97 294 LYS A O 1
ATOM 2445 N N . TRP A 1 295 ? 74.487 6.131 -98.662 1.00 57.34 295 TRP A N 1
ATOM 2446 C CA . TRP A 1 295 ? 73.257 6.838 -98.312 1.00 57.34 295 TRP A CA 1
ATOM 2447 C C . TRP A 1 295 ? 73.548 8.062 -97.440 1.00 57.34 295 TRP A C 1
ATOM 2449 O O . TRP A 1 295 ? 72.969 9.106 -97.693 1.00 57.34 295 TRP A O 1
ATOM 2459 N N . ARG A 1 296 ? 74.518 8.016 -96.513 1.00 57.03 296 ARG A N 1
ATOM 2460 C CA . ARG A 1 296 ? 74.934 9.183 -95.705 1.00 57.03 296 ARG A CA 1
ATOM 2461 C C . ARG A 1 296 ? 75.517 10.348 -96.518 1.00 57.03 296 ARG A C 1
ATOM 2463 O O . ARG A 1 296 ? 75.325 11.491 -96.116 1.00 57.03 296 ARG A O 1
ATOM 2470 N N . GLN A 1 297 ? 76.202 10.102 -97.637 1.00 58.12 297 GLN A N 1
ATOM 2471 C CA . GLN A 1 297 ? 76.735 11.173 -98.498 1.00 58.12 297 GLN A CA 1
ATOM 2472 C C . GLN A 1 297 ? 75.647 11.823 -99.358 1.00 58.12 297 GLN A C 1
ATOM 2474 O O . GLN A 1 297 ? 75.567 13.051 -99.411 1.00 58.12 297 GLN A O 1
ATOM 2479 N N . LEU A 1 298 ? 74.760 11.021 -99.956 1.00 69.81 298 LEU A N 1
ATOM 2480 C CA . LEU A 1 298 ? 73.575 11.535 -100.650 1.00 69.81 298 LEU A CA 1
ATOM 2481 C C . LEU A 1 298 ? 72.645 12.271 -99.674 1.00 69.81 298 LEU A C 1
ATOM 2483 O O . LEU A 1 298 ? 72.163 13.363 -99.969 1.00 69.81 298 LEU A O 1
ATOM 2487 N N . LEU A 1 299 ? 72.485 11.720 -98.469 1.00 68.31 299 LEU A N 1
ATOM 2488 C CA . LEU A 1 299 ? 71.807 12.351 -97.343 1.00 68.31 299 LEU A CA 1
ATOM 2489 C C . LEU A 1 299 ? 72.472 13.674 -96.974 1.00 68.31 299 LEU A C 1
ATOM 2491 O O . LEU A 1 299 ? 71.757 14.585 -96.599 1.00 68.31 299 LEU A O 1
ATOM 2495 N N . LEU A 1 300 ? 73.795 13.825 -97.084 1.00 68.69 300 LEU A N 1
ATOM 2496 C CA . LEU A 1 300 ? 74.487 15.079 -96.768 1.00 68.69 300 LEU A CA 1
ATOM 2497 C C . LEU A 1 300 ? 74.179 16.192 -97.781 1.00 68.69 300 LEU A C 1
ATOM 2499 O O . LEU A 1 300 ? 73.970 17.336 -97.384 1.00 68.69 300 LEU A O 1
ATOM 2503 N N . VAL A 1 301 ? 74.109 15.863 -99.074 1.00 75.31 301 VAL A N 1
ATOM 2504 C CA . VAL A 1 301 ? 73.727 16.819 -100.131 1.00 75.31 301 VAL A CA 1
ATOM 2505 C C . VAL A 1 301 ? 72.250 17.178 -100.020 1.00 75.31 301 VAL A C 1
ATOM 2507 O O . VAL A 1 301 ? 71.899 18.359 -100.005 1.00 75.31 301 VAL A O 1
ATOM 2510 N N . HIS A 1 302 ? 71.389 16.173 -99.840 1.00 76.75 302 HIS A N 1
ATOM 2511 C CA . HIS A 1 302 ? 69.993 16.410 -99.486 1.00 76.75 302 HIS A CA 1
ATOM 2512 C C . HIS A 1 302 ? 69.893 17.259 -98.223 1.00 76.75 302 HIS A C 1
ATOM 2514 O O . HIS A 1 302 ? 69.131 18.211 -98.201 1.00 76.75 302 HIS A O 1
ATOM 2520 N N . LYS A 1 303 ? 70.722 17.007 -97.209 1.00 77.19 303 LYS A N 1
ATOM 2521 C CA . LYS A 1 303 ? 70.771 17.784 -95.969 1.00 77.19 303 LYS A CA 1
ATOM 2522 C C . LYS A 1 303 ? 71.180 19.222 -96.234 1.00 77.19 303 LYS A C 1
ATOM 2524 O O . LYS A 1 303 ? 70.611 20.097 -95.599 1.00 77.19 303 LYS A O 1
ATOM 2529 N N . PHE A 1 304 ? 72.080 19.503 -97.171 1.00 75.00 304 PHE A N 1
ATOM 2530 C CA . PHE A 1 304 ? 72.438 20.874 -97.535 1.00 75.00 304 PHE A CA 1
ATOM 2531 C C . PHE A 1 304 ? 71.274 21.624 -98.204 1.00 75.00 304 PHE A C 1
ATOM 2533 O O . PHE A 1 304 ? 70.887 22.694 -97.733 1.00 75.00 304 PHE A O 1
ATOM 2540 N N . VAL A 1 305 ? 70.647 21.041 -99.232 1.00 80.44 305 VAL A N 1
ATOM 2541 C CA . VAL A 1 305 ? 69.468 21.638 -99.895 1.00 80.44 305 VAL A CA 1
ATOM 2542 C C . VAL A 1 305 ? 68.297 21.761 -98.920 1.00 80.44 305 VAL A C 1
ATOM 2544 O O . VAL A 1 305 ? 67.652 22.807 -98.834 1.00 80.44 305 VAL A O 1
ATOM 2547 N N . SER A 1 306 ? 68.077 20.736 -98.100 1.00 75.62 306 SER A N 1
ATOM 2548 C CA . SER A 1 306 ? 67.138 20.774 -96.986 1.00 75.62 306 SER A CA 1
ATOM 2549 C C . SER A 1 306 ? 67.506 21.848 -95.971 1.00 75.62 306 SER A C 1
ATOM 2551 O O . SER A 1 306 ? 66.596 22.431 -95.409 1.00 75.62 306 SER A O 1
ATOM 2553 N N . THR A 1 307 ? 68.783 22.170 -95.745 1.00 79.81 307 THR A N 1
ATOM 2554 C CA . THR A 1 307 ? 69.193 23.251 -94.831 1.00 79.81 307 THR A CA 1
ATOM 2555 C C . THR A 1 307 ? 68.855 24.621 -95.413 1.00 79.81 307 THR A C 1
ATOM 2557 O O . THR A 1 307 ? 68.362 25.473 -94.683 1.00 79.81 307 THR A O 1
ATOM 2560 N N . LEU A 1 308 ? 69.031 24.838 -96.719 1.00 79.00 308 LEU A N 1
ATOM 2561 C CA . LEU A 1 308 ? 68.631 26.088 -97.382 1.00 79.00 308 LEU A CA 1
ATOM 2562 C C . LEU A 1 308 ? 67.109 26.276 -97.399 1.00 79.00 308 LEU A C 1
ATOM 2564 O O . LEU A 1 308 ? 66.606 27.345 -97.044 1.00 79.00 308 LEU A O 1
ATOM 2568 N N . LEU A 1 309 ? 66.364 25.229 -97.763 1.00 81.62 309 LEU A N 1
ATOM 2569 C CA . LEU A 1 309 ? 64.903 25.230 -97.676 1.00 81.62 309 LEU A CA 1
ATOM 2570 C C . LEU A 1 309 ? 64.443 25.412 -96.229 1.00 81.62 309 LEU A C 1
ATOM 2572 O O . LEU A 1 309 ? 63.539 26.205 -95.982 1.00 81.62 309 LEU A O 1
ATOM 2576 N N . LYS A 1 310 ? 65.120 24.773 -95.270 1.00 81.50 310 LYS A N 1
ATOM 2577 C CA . LYS A 1 310 ? 64.887 24.956 -93.837 1.00 81.50 310 LYS A CA 1
ATOM 2578 C C . LYS A 1 310 ? 65.145 26.394 -93.414 1.00 81.50 310 LYS A C 1
ATOM 2580 O O . LYS A 1 310 ? 64.309 26.927 -92.717 1.00 81.50 310 LYS A O 1
ATOM 2585 N N . GLN A 1 311 ? 66.200 27.063 -93.875 1.00 82.31 311 GLN A N 1
ATOM 2586 C CA . GLN A 1 311 ? 66.450 28.474 -93.551 1.00 82.31 311 GLN A CA 1
ATOM 2587 C C . GLN A 1 311 ? 65.404 29.421 -94.151 1.00 82.31 311 GLN A C 1
ATOM 2589 O O . GLN A 1 311 ? 65.057 30.435 -93.541 1.00 82.31 311 GLN A O 1
ATOM 2594 N N . LYS A 1 312 ? 64.905 29.134 -95.360 1.00 85.44 312 LYS A N 1
ATOM 2595 C CA . LYS A 1 312 ? 63.787 29.887 -95.952 1.00 85.44 312 LYS A CA 1
ATOM 2596 C C . LYS A 1 312 ? 62.499 29.651 -95.155 1.00 85.44 312 LYS A C 1
ATOM 2598 O O . LYS A 1 312 ? 61.822 30.612 -94.807 1.00 85.44 312 LYS A O 1
ATOM 2603 N N . MET A 1 313 ? 62.209 28.396 -94.823 1.00 82.75 313 MET A N 1
ATOM 2604 C CA . MET A 1 313 ? 61.074 28.000 -93.994 1.00 82.75 313 MET A CA 1
ATOM 2605 C C . MET A 1 313 ? 61.178 28.573 -92.583 1.00 82.75 313 MET A C 1
ATOM 2607 O O . MET A 1 313 ? 60.180 29.011 -92.054 1.00 82.75 313 MET A O 1
ATOM 2611 N N . GLU A 1 314 ? 62.365 28.642 -91.991 1.00 83.50 314 GLU A N 1
ATOM 2612 C CA . GLU A 1 314 ? 62.609 29.174 -90.651 1.00 83.50 314 GLU A CA 1
ATOM 2613 C C . GLU A 1 314 ? 62.411 30.692 -90.610 1.00 83.50 314 GLU A C 1
ATOM 2615 O O . GLU A 1 314 ? 61.905 31.220 -89.628 1.00 83.50 314 GLU A O 1
ATOM 2620 N N . ARG A 1 315 ? 62.738 31.407 -91.696 1.00 83.44 315 ARG A N 1
ATOM 2621 C CA . ARG A 1 315 ? 62.400 32.833 -91.835 1.00 83.44 315 ARG A CA 1
ATOM 2622 C C . ARG A 1 315 ? 60.895 33.070 -91.928 1.00 83.44 315 ARG A C 1
ATOM 2624 O O . ARG A 1 315 ? 60.408 34.003 -91.299 1.00 83.44 315 ARG A O 1
ATOM 2631 N N . GLU A 1 316 ? 60.171 32.244 -92.678 1.00 83.50 316 GLU A N 1
ATOM 2632 C CA . GLU A 1 316 ? 58.705 32.319 -92.724 1.00 83.50 316 GLU A CA 1
ATOM 2633 C C . GLU A 1 316 ? 58.078 31.852 -91.401 1.00 83.50 316 GLU A C 1
ATOM 2635 O O . GLU A 1 316 ? 57.232 32.549 -90.852 1.00 83.50 316 GLU A O 1
ATOM 2640 N N . MET A 1 317 ? 58.569 30.763 -90.803 1.00 80.31 317 MET A N 1
ATOM 2641 C CA . MET A 1 317 ? 58.150 30.292 -89.484 1.00 80.31 317 MET A CA 1
ATOM 2642 C C . MET A 1 317 ? 58.370 31.362 -88.433 1.00 80.31 317 MET A C 1
ATOM 2644 O O . MET A 1 317 ? 57.455 31.578 -87.672 1.00 80.31 317 MET A O 1
ATOM 2648 N N . LYS A 1 318 ? 59.493 32.093 -88.417 1.00 83.69 318 LYS A N 1
ATOM 2649 C CA . LYS A 1 318 ? 59.718 33.194 -87.461 1.00 83.69 318 LYS A CA 1
ATOM 2650 C C . LYS A 1 318 ? 58.661 34.297 -87.541 1.00 83.69 318 LYS A C 1
ATOM 2652 O O . LYS A 1 318 ? 58.341 34.888 -86.515 1.00 83.69 318 LYS A O 1
ATOM 2657 N N . LYS A 1 319 ? 58.099 34.572 -88.725 1.00 82.88 319 LYS A N 1
ATOM 2658 C CA . LYS A 1 319 ? 56.969 35.512 -88.856 1.00 82.88 319 LYS A CA 1
ATOM 2659 C C . LYS A 1 319 ? 55.703 34.945 -88.213 1.00 82.88 319 LYS A C 1
ATOM 2661 O O . LYS A 1 319 ? 54.979 35.680 -87.549 1.00 82.88 319 LYS A O 1
ATOM 2666 N N . PHE A 1 320 ? 55.468 33.645 -88.373 1.00 82.19 320 PHE A N 1
ATOM 2667 C CA . PHE A 1 320 ? 54.364 32.941 -87.724 1.00 82.19 320 PHE A CA 1
ATOM 2668 C C . PHE A 1 320 ? 54.652 32.569 -86.267 1.00 82.19 320 PHE A C 1
ATOM 2670 O O . PHE A 1 320 ? 53.710 32.313 -85.542 1.00 82.19 320 PHE A O 1
ATOM 2677 N N . ASP A 1 321 ? 55.898 32.599 -85.801 1.00 85.81 321 ASP A N 1
ATOM 2678 C CA . ASP A 1 321 ? 56.321 32.109 -84.485 1.00 85.81 321 ASP A CA 1
ATOM 2679 C C . ASP A 1 321 ? 55.788 32.996 -83.364 1.00 85.81 321 ASP A C 1
ATOM 2681 O O . ASP A 1 321 ? 55.447 32.512 -82.297 1.00 85.81 321 ASP A O 1
ATOM 2685 N N . VAL A 1 322 ? 55.612 34.298 -83.607 1.00 83.12 322 VAL A N 1
ATOM 2686 C CA . VAL A 1 322 ? 54.939 35.181 -82.641 1.00 83.12 322 VAL A CA 1
ATOM 2687 C C . VAL A 1 322 ? 53.460 34.807 -82.505 1.00 83.12 322 VAL A C 1
ATOM 2689 O O . VAL A 1 322 ? 52.940 34.753 -81.390 1.00 83.12 322 VAL A O 1
ATOM 2692 N N . VAL A 1 323 ? 52.795 34.510 -83.625 1.00 84.00 323 VAL A N 1
ATOM 2693 C CA . VAL A 1 323 ? 51.376 34.121 -83.661 1.00 84.00 323 VAL A CA 1
ATOM 2694 C C . VAL A 1 323 ? 51.190 32.714 -83.097 1.00 84.00 323 VAL A C 1
ATOM 2696 O O . VAL A 1 323 ? 50.317 32.506 -82.266 1.00 84.00 323 VAL A O 1
ATOM 2699 N N . GLU A 1 324 ? 52.051 31.774 -83.471 1.00 82.69 324 GLU A N 1
ATOM 2700 C CA . GLU A 1 324 ? 52.066 30.390 -83.011 1.00 82.69 324 GLU A CA 1
ATOM 2701 C C . GLU A 1 324 ? 52.497 30.301 -81.548 1.00 82.69 324 GLU A C 1
ATOM 2703 O O . GLU A 1 324 ? 51.911 29.535 -80.805 1.00 82.69 324 GLU A O 1
ATOM 2708 N N . SER A 1 325 ? 53.448 31.111 -81.074 1.00 83.06 325 SER A N 1
ATOM 2709 C CA . SER A 1 325 ? 53.809 31.183 -79.652 1.00 83.06 325 SER A CA 1
ATOM 2710 C C . SER A 1 325 ? 52.677 31.789 -78.829 1.00 83.06 325 SER A C 1
ATOM 2712 O O . SER A 1 325 ? 52.390 31.302 -77.738 1.00 83.06 325 SER A O 1
ATOM 2714 N N . ALA A 1 326 ? 51.993 32.822 -79.332 1.00 83.94 326 ALA A N 1
ATOM 2715 C CA . ALA A 1 326 ? 50.796 33.348 -78.683 1.00 83.94 326 ALA A CA 1
ATOM 2716 C C . ALA A 1 326 ? 49.677 32.295 -78.658 1.00 83.94 326 ALA A C 1
ATOM 2718 O O . ALA A 1 326 ? 49.091 32.046 -77.604 1.00 83.94 326 ALA A O 1
ATOM 2719 N N . PHE A 1 327 ? 49.443 31.613 -79.779 1.00 81.56 327 PHE A N 1
ATOM 2720 C CA . PHE A 1 327 ? 48.451 30.553 -79.893 1.00 81.56 327 PHE A CA 1
ATOM 2721 C C . PHE A 1 327 ? 48.801 29.343 -79.022 1.00 81.56 327 PHE A C 1
ATOM 2723 O O . PHE A 1 327 ? 47.938 28.854 -78.309 1.00 81.56 327 PHE A O 1
ATOM 2730 N N . GLN A 1 328 ? 50.063 28.913 -78.969 1.00 81.69 328 GLN A N 1
ATOM 2731 C CA . GLN A 1 328 ? 50.552 27.858 -78.084 1.00 81.69 328 GLN A CA 1
ATOM 2732 C C . GLN A 1 328 ? 50.484 28.262 -76.622 1.00 81.69 328 GLN A C 1
ATOM 2734 O O . GLN A 1 328 ? 50.132 27.425 -75.804 1.00 81.69 328 GLN A O 1
ATOM 2739 N N . LYS A 1 329 ? 50.782 29.512 -76.254 1.00 84.94 329 LYS A N 1
ATOM 2740 C CA . LYS A 1 329 ? 50.596 29.988 -74.875 1.00 84.94 329 LYS A CA 1
ATOM 2741 C C . LYS A 1 329 ? 49.129 29.912 -74.481 1.00 84.94 329 LYS A C 1
ATOM 2743 O O . LYS A 1 329 ? 48.830 29.403 -73.406 1.00 84.94 329 LYS A O 1
ATOM 2748 N N . ILE A 1 330 ? 48.221 30.332 -75.363 1.00 80.31 330 ILE A N 1
ATOM 2749 C CA . ILE A 1 330 ? 46.776 30.213 -75.143 1.00 80.31 330 ILE A CA 1
ATOM 2750 C C . ILE A 1 330 ? 46.373 28.737 -75.074 1.00 80.31 330 ILE A C 1
ATOM 2752 O O . ILE A 1 330 ? 45.730 28.333 -74.115 1.00 80.31 330 ILE A O 1
ATOM 2756 N N . LYS A 1 331 ? 46.799 27.903 -76.019 1.00 81.31 331 LYS A N 1
ATOM 2757 C CA . LYS A 1 331 ? 46.516 26.462 -76.086 1.00 81.31 331 LYS A CA 1
ATOM 2758 C C . LYS A 1 331 ? 47.089 25.685 -74.904 1.00 81.31 331 LYS A C 1
ATOM 2760 O O . LYS A 1 331 ? 46.434 24.787 -74.401 1.00 81.31 331 LYS A O 1
ATOM 2765 N N . THR A 1 332 ? 48.269 26.044 -74.414 1.00 80.06 332 THR A N 1
ATOM 2766 C CA . THR A 1 332 ? 48.894 25.421 -73.236 1.00 80.06 332 THR A CA 1
ATOM 2767 C C . THR A 1 332 ? 48.205 25.882 -71.958 1.00 80.06 332 THR A C 1
ATOM 2769 O O . THR A 1 332 ? 47.933 25.065 -71.087 1.00 80.06 332 THR A O 1
ATOM 2772 N N . ALA A 1 333 ? 47.870 27.172 -71.849 1.00 80.00 333 ALA A N 1
ATOM 2773 C CA . ALA A 1 333 ? 47.158 27.707 -70.690 1.00 80.00 333 ALA A CA 1
ATOM 2774 C C . ALA A 1 333 ? 45.702 27.217 -70.611 1.00 80.00 333 ALA A C 1
ATOM 2776 O O . ALA A 1 333 ? 45.179 27.027 -69.518 1.00 80.00 333 ALA A O 1
ATOM 2777 N N . THR A 1 334 ? 45.046 27.014 -71.757 1.00 76.00 334 THR A N 1
ATOM 2778 C CA . THR A 1 334 ? 43.649 26.551 -71.836 1.00 76.00 334 THR A CA 1
ATOM 2779 C C . THR A 1 334 ? 43.524 25.032 -71.965 1.00 76.00 334 THR A C 1
ATOM 2781 O O . THR A 1 334 ? 42.476 24.485 -71.637 1.00 76.00 334 THR A O 1
ATOM 2784 N N . GLY A 1 335 ? 44.565 24.340 -72.435 1.00 80.00 335 GLY A N 1
ATOM 2785 C CA . GLY A 1 335 ? 44.563 22.902 -72.722 1.00 80.00 335 GLY A CA 1
ATOM 2786 C C . GLY A 1 335 ? 43.741 22.495 -73.953 1.00 80.00 335 GLY A C 1
ATOM 2787 O O . GLY A 1 335 ? 43.580 21.303 -74.206 1.00 80.00 335 GLY A O 1
ATOM 2788 N N . VAL A 1 336 ? 43.204 23.454 -74.713 1.00 77.94 336 VAL A N 1
ATOM 2789 C CA . VAL A 1 336 ? 42.275 23.207 -75.824 1.00 77.94 336 VAL A CA 1
ATOM 2790 C C . VAL A 1 336 ? 43.012 23.325 -77.152 1.00 77.94 336 VAL A C 1
ATOM 2792 O O . VAL A 1 336 ? 43.687 24.318 -77.412 1.00 77.94 336 VAL A O 1
ATOM 2795 N N . SER A 1 337 ? 42.928 22.286 -77.986 1.00 80.31 337 SER A N 1
ATOM 2796 C CA . SER A 1 337 ? 43.769 22.177 -79.183 1.00 80.31 337 SER A CA 1
ATOM 2797 C C . SER A 1 337 ? 43.221 22.869 -80.425 1.00 80.31 337 SER A C 1
ATOM 2799 O O . SER A 1 337 ? 44.022 23.153 -81.321 1.00 80.31 337 SER A O 1
ATOM 2801 N N . GLU A 1 338 ? 41.915 23.125 -80.459 1.00 83.69 338 GLU A N 1
ATOM 2802 C CA . GLU A 1 338 ? 41.160 23.651 -81.594 1.00 83.69 338 GLU A CA 1
ATOM 2803 C C . GLU A 1 338 ? 40.778 25.118 -81.345 1.00 83.69 338 GLU A C 1
ATOM 2805 O O . GLU A 1 338 ? 40.271 25.475 -80.281 1.00 83.69 338 GLU A O 1
ATOM 2810 N N . SER A 1 339 ? 41.076 25.997 -82.305 1.00 77.25 339 SER A N 1
ATOM 2811 C CA . SER A 1 339 ? 40.903 27.450 -82.150 1.00 77.25 339 SER A CA 1
ATOM 2812 C C . SER A 1 339 ? 39.436 27.865 -82.044 1.00 77.25 339 SER A C 1
ATOM 2814 O O . SER A 1 339 ? 39.111 28.768 -81.275 1.00 77.25 339 SER A O 1
ATOM 2816 N N . GLU A 1 340 ? 38.555 27.190 -82.781 1.00 81.25 340 GLU A N 1
ATOM 2817 C CA . GLU A 1 340 ? 37.110 27.418 -82.746 1.00 81.25 340 GLU A CA 1
ATOM 2818 C C . GLU A 1 340 ? 36.543 27.111 -81.355 1.00 81.25 340 GLU A C 1
ATOM 2820 O O . GLU A 1 340 ? 35.813 27.924 -80.789 1.00 81.25 340 GLU A O 1
ATOM 2825 N N . GLU A 1 341 ? 37.002 26.018 -80.738 1.00 79.31 341 GLU A N 1
ATOM 2826 C CA . GLU A 1 341 ? 36.595 25.606 -79.394 1.00 79.31 341 GLU A CA 1
ATOM 2827 C C . GLU A 1 341 ? 37.031 26.615 -78.311 1.00 79.31 341 GLU A C 1
ATOM 2829 O O . GLU A 1 341 ? 36.321 26.832 -77.325 1.00 79.31 341 GLU A O 1
ATOM 2834 N N . ILE A 1 342 ? 38.182 27.276 -78.490 1.00 79.56 342 ILE A N 1
ATOM 2835 C CA . ILE A 1 342 ? 38.645 28.346 -77.590 1.00 79.56 342 ILE A CA 1
ATOM 2836 C C . ILE A 1 342 ? 37.698 29.550 -77.658 1.00 79.56 342 ILE A C 1
ATOM 2838 O O . ILE A 1 342 ? 37.334 30.099 -76.616 1.00 79.56 342 ILE A O 1
ATOM 2842 N N . VAL A 1 343 ? 37.276 29.953 -78.860 1.00 79.75 343 VAL A N 1
ATOM 2843 C CA . VAL A 1 343 ? 36.365 31.093 -79.047 1.00 79.75 343 VAL A CA 1
ATOM 2844 C C . VAL A 1 343 ? 34.973 30.765 -78.514 1.00 79.75 343 VAL A C 1
ATOM 2846 O O . VAL A 1 343 ? 34.399 31.577 -77.789 1.00 79.75 343 VAL A O 1
ATOM 2849 N N . THR A 1 344 ? 34.449 29.565 -78.783 1.00 81.62 344 THR A N 1
ATOM 2850 C CA . THR A 1 344 ? 33.150 29.146 -78.239 1.00 81.62 344 THR A CA 1
ATOM 2851 C C . THR A 1 344 ? 33.182 29.066 -76.718 1.00 81.62 344 THR A C 1
ATOM 2853 O O . THR A 1 344 ? 32.255 29.552 -76.079 1.00 81.62 344 THR A O 1
ATOM 2856 N N . LYS A 1 345 ? 34.267 28.548 -76.120 1.00 80.62 345 LYS A N 1
ATOM 2857 C CA . LYS A 1 345 ? 34.451 28.527 -74.658 1.00 80.62 345 LYS A CA 1
ATOM 2858 C C . LYS A 1 345 ? 34.598 29.921 -74.062 1.00 80.62 345 LYS A C 1
ATOM 2860 O O . LYS A 1 345 ? 34.161 30.145 -72.939 1.00 80.62 345 LYS A O 1
ATOM 2865 N N . PHE A 1 346 ? 35.210 30.856 -74.786 1.00 81.50 346 PHE A N 1
ATOM 2866 C CA . PHE A 1 346 ? 35.310 32.246 -74.350 1.00 81.50 346 PHE A CA 1
ATOM 2867 C C . PHE A 1 346 ? 33.940 32.933 -74.364 1.00 81.50 346 PHE A C 1
ATOM 2869 O O . PHE A 1 346 ? 33.580 33.580 -73.385 1.00 81.50 346 PHE A O 1
ATOM 2876 N N . LEU A 1 347 ? 33.146 32.729 -75.421 1.00 81.06 347 LEU A N 1
ATOM 2877 C CA . LEU A 1 347 ? 31.778 33.247 -75.515 1.00 81.06 347 LEU A CA 1
ATOM 2878 C C . LEU A 1 347 ? 30.835 32.593 -74.493 1.00 81.06 347 LEU A C 1
ATOM 2880 O O . LEU A 1 347 ? 29.988 33.275 -73.924 1.00 81.06 347 LEU A O 1
ATOM 2884 N N . SER A 1 348 ? 31.004 31.299 -74.209 1.00 84.75 348 SER A N 1
ATOM 2885 C CA . SER A 1 348 ? 30.191 30.578 -73.222 1.00 84.75 348 SER A CA 1
ATOM 2886 C C . SER A 1 348 ? 30.663 30.775 -71.779 1.00 84.75 348 SER A C 1
ATOM 2888 O O . SER A 1 348 ? 29.957 30.381 -70.855 1.00 84.75 348 SER A O 1
ATOM 2890 N N . ARG A 1 349 ? 31.841 31.375 -71.552 1.00 84.94 349 ARG A N 1
ATOM 2891 C CA . ARG A 1 349 ? 32.441 31.526 -70.218 1.00 84.94 349 ARG A CA 1
ATOM 2892 C C . ARG A 1 349 ? 31.545 32.304 -69.267 1.00 84.94 349 ARG A C 1
ATOM 2894 O O . ARG A 1 349 ? 31.369 31.875 -68.132 1.00 84.94 349 ARG A O 1
ATOM 2901 N N . GLU A 1 350 ? 30.996 33.424 -69.725 1.00 85.06 350 GLU A N 1
ATOM 2902 C CA . GLU A 1 350 ? 30.098 34.261 -68.922 1.00 85.06 350 GLU A CA 1
ATOM 2903 C C . GLU A 1 350 ? 28.812 33.505 -68.567 1.00 85.06 350 GLU A C 1
ATOM 2905 O O . GLU A 1 350 ? 28.340 33.576 -67.434 1.00 85.06 350 GLU A O 1
ATOM 2910 N N . GLN A 1 351 ? 28.294 32.695 -69.497 1.00 84.12 351 GLN A N 1
ATOM 2911 C CA . GLN A 1 351 ? 27.129 31.852 -69.243 1.00 84.12 351 GLN A CA 1
ATOM 2912 C C . GLN A 1 351 ? 27.439 30.767 -68.202 1.00 84.12 351 GLN A C 1
ATOM 2914 O O . GLN A 1 351 ? 26.723 30.649 -67.211 1.00 84.12 351 GLN A O 1
ATOM 2919 N N . THR A 1 352 ? 28.534 30.017 -68.371 1.00 83.44 352 THR A N 1
ATOM 2920 C CA . THR A 1 352 ? 28.948 28.985 -67.406 1.00 83.44 352 THR A CA 1
ATOM 2921 C C . THR A 1 352 ? 29.277 29.590 -66.039 1.00 83.44 352 THR A C 1
ATOM 2923 O O . THR A 1 352 ? 28.990 28.984 -65.011 1.00 83.44 352 THR A O 1
ATOM 2926 N N . TYR A 1 353 ? 29.851 30.795 -65.998 1.00 89.06 353 TYR A N 1
ATOM 2927 C CA . TYR A 1 353 ? 30.095 31.520 -64.754 1.00 89.06 353 TYR A CA 1
ATOM 2928 C C . TYR A 1 353 ? 28.784 31.924 -64.064 1.00 89.06 353 TYR A C 1
ATOM 2930 O O . TYR A 1 353 ? 28.656 31.742 -62.854 1.00 89.06 353 TYR A O 1
ATOM 2938 N N . GLY A 1 354 ? 27.786 32.385 -64.824 1.00 91.50 354 GLY A N 1
ATOM 2939 C CA . GLY A 1 354 ? 26.440 32.654 -64.316 1.00 91.50 354 GLY A CA 1
ATOM 2940 C C . GLY A 1 354 ? 25.757 31.406 -63.747 1.00 91.50 354 GLY A C 1
ATOM 2941 O O . GLY A 1 354 ? 25.232 31.445 -62.636 1.00 91.50 354 GLY A O 1
ATOM 2942 N N . GLU A 1 355 ? 25.825 30.278 -64.458 1.00 89.00 355 GLU A N 1
ATOM 2943 C CA . GLU A 1 355 ? 25.303 28.983 -63.992 1.00 89.00 355 GLU A CA 1
ATOM 2944 C C . GLU A 1 355 ? 26.019 28.499 -62.720 1.00 89.00 355 GLU A C 1
ATOM 2946 O O . GLU A 1 355 ? 25.381 28.008 -61.784 1.00 89.00 355 GLU A O 1
ATOM 2951 N N . LEU A 1 356 ? 27.341 28.684 -62.640 1.00 89.62 356 LEU A N 1
ATOM 2952 C CA . LEU A 1 356 ? 28.121 28.342 -61.453 1.00 89.62 356 LEU A CA 1
ATOM 2953 C C . LEU A 1 356 ? 27.732 29.217 -60.255 1.00 89.62 356 LEU A C 1
ATOM 2955 O O . LEU A 1 356 ? 27.552 28.691 -59.161 1.00 89.62 356 LEU A O 1
ATOM 2959 N N . LEU A 1 357 ? 27.562 30.529 -60.446 1.00 92.31 357 LEU A N 1
ATOM 2960 C CA . LEU A 1 357 ? 27.106 31.438 -59.389 1.00 92.31 357 LEU A CA 1
ATOM 2961 C C . LEU A 1 357 ? 25.694 31.093 -58.908 1.00 92.31 357 LEU A C 1
ATOM 2963 O O . LEU A 1 357 ? 25.456 31.083 -57.701 1.00 92.31 357 LEU A O 1
ATOM 2967 N N . ALA A 1 358 ? 24.783 30.751 -59.821 1.00 90.50 358 ALA A N 1
ATOM 2968 C CA . ALA A 1 358 ? 23.453 30.267 -59.461 1.00 90.50 358 ALA A CA 1
ATOM 2969 C C . ALA A 1 358 ? 23.541 28.973 -58.634 1.00 90.50 358 ALA A C 1
ATOM 2971 O O . ALA A 1 358 ? 22.929 28.869 -57.574 1.00 90.50 358 ALA A O 1
ATOM 2972 N N . THR A 1 359 ? 24.390 28.030 -59.052 1.00 92.19 359 THR A N 1
ATOM 2973 C CA . THR A 1 359 ? 24.636 26.780 -58.316 1.00 92.19 359 THR A CA 1
ATOM 2974 C C . THR A 1 359 ? 25.242 27.041 -56.932 1.00 92.19 359 THR A C 1
ATOM 2976 O O . THR A 1 359 ? 24.868 26.387 -55.958 1.00 92.19 359 THR A O 1
ATOM 2979 N N . ILE A 1 360 ? 26.159 28.008 -56.812 1.00 92.81 360 ILE A N 1
ATOM 2980 C CA . ILE A 1 360 ? 26.732 28.423 -55.526 1.00 92.81 360 ILE A CA 1
ATOM 2981 C C . ILE A 1 360 ? 25.628 28.985 -54.630 1.00 92.81 360 ILE A C 1
ATOM 2983 O O . ILE A 1 360 ? 25.486 28.501 -53.511 1.00 92.81 360 ILE A O 1
ATOM 2987 N N . ALA A 1 361 ? 24.790 29.896 -55.126 1.00 94.38 361 ALA A N 1
ATOM 2988 C CA . ALA A 1 361 ? 23.675 30.449 -54.358 1.00 94.38 361 ALA A CA 1
ATOM 2989 C C . ALA A 1 361 ? 22.669 29.364 -53.911 1.00 94.38 361 ALA A C 1
ATOM 2991 O O . ALA A 1 361 ? 22.224 29.337 -52.759 1.00 94.38 361 ALA A O 1
ATOM 2992 N N . GLU A 1 362 ? 22.345 28.399 -54.776 1.00 93.38 362 GLU A N 1
ATOM 2993 C CA . GLU A 1 362 ? 21.529 27.232 -54.412 1.00 93.38 362 GLU A CA 1
ATOM 2994 C C . GLU A 1 362 ? 22.209 26.359 -53.346 1.00 93.38 362 GLU A C 1
ATOM 2996 O O . GLU A 1 362 ? 21.568 25.865 -52.414 1.00 93.38 362 GLU A O 1
ATOM 3001 N N . SER A 1 363 ? 23.526 26.177 -53.440 1.00 92.81 363 SER A N 1
ATOM 3002 C CA . SER A 1 363 ? 24.287 25.419 -52.448 1.00 92.81 363 SER A CA 1
ATOM 3003 C C . SER A 1 363 ? 24.352 26.135 -51.095 1.00 92.81 363 SER A C 1
ATOM 3005 O O . SER A 1 363 ? 24.193 25.485 -50.062 1.00 92.81 363 SER A O 1
ATOM 3007 N N . GLU A 1 364 ? 24.490 27.462 -51.082 1.00 93.69 364 GLU A N 1
ATOM 3008 C CA . GLU A 1 364 ? 24.485 28.295 -49.877 1.00 93.69 364 GLU A CA 1
ATOM 3009 C C . GLU A 1 364 ? 23.123 28.246 -49.185 1.00 93.69 364 GLU A C 1
ATOM 3011 O O . GLU A 1 364 ? 23.038 27.926 -47.998 1.00 93.69 364 GLU A O 1
ATOM 3016 N N . THR A 1 365 ? 22.035 28.429 -49.938 1.00 94.69 365 THR A N 1
ATOM 3017 C CA . THR A 1 365 ? 20.673 28.298 -49.392 1.00 94.69 365 THR A CA 1
ATOM 3018 C C . THR A 1 365 ? 20.405 26.890 -48.854 1.00 94.69 365 THR A C 1
ATOM 3020 O O . THR A 1 365 ? 19.773 26.722 -47.804 1.00 94.69 365 THR A O 1
ATOM 3023 N N . LYS A 1 366 ? 20.926 25.847 -49.514 1.00 95.88 366 LYS A N 1
ATOM 3024 C CA . LYS A 1 366 ? 20.859 24.467 -49.016 1.00 95.88 366 LYS A CA 1
ATOM 3025 C C . LYS A 1 366 ? 21.653 24.282 -47.721 1.00 95.88 366 LYS A C 1
ATOM 3027 O O . LYS A 1 366 ? 21.151 23.622 -46.808 1.00 95.88 366 LYS A O 1
ATOM 3032 N N . ILE A 1 367 ? 22.849 24.860 -47.616 1.00 93.62 367 ILE A N 1
ATOM 3033 C CA . ILE A 1 367 ? 23.670 24.836 -46.397 1.00 93.62 367 ILE A CA 1
ATOM 3034 C C . ILE A 1 367 ? 22.937 25.531 -45.249 1.00 93.62 367 ILE A C 1
ATOM 3036 O O . ILE A 1 367 ? 22.862 24.971 -44.155 1.00 93.62 367 ILE A O 1
ATOM 3040 N N . ASP A 1 368 ? 22.335 26.692 -45.485 1.00 94.00 368 ASP A N 1
ATOM 3041 C CA . ASP A 1 368 ? 21.601 27.427 -44.453 1.00 94.00 368 ASP A CA 1
ATOM 3042 C C . ASP A 1 368 ? 20.348 26.682 -43.988 1.00 94.00 368 ASP A C 1
ATOM 3044 O O . ASP A 1 368 ? 20.070 26.601 -42.788 1.00 94.00 368 ASP A O 1
ATOM 3048 N N . ASN A 1 369 ? 19.629 26.040 -44.909 1.00 92.94 369 ASN A N 1
ATOM 3049 C CA . ASN A 1 369 ? 18.512 25.164 -44.562 1.00 92.94 369 ASN A CA 1
ATOM 3050 C C . ASN A 1 369 ? 18.959 23.960 -43.721 1.00 92.94 369 ASN A C 1
ATOM 3052 O O . ASN A 1 369 ? 18.273 23.577 -42.769 1.00 92.94 369 ASN A O 1
ATOM 3056 N N . LEU A 1 370 ? 20.108 23.359 -44.044 1.00 92.69 370 LEU A N 1
ATOM 3057 C CA . LEU A 1 370 ? 20.679 22.268 -43.254 1.00 92.69 370 LEU A CA 1
ATOM 3058 C C . LEU A 1 370 ? 21.137 22.744 -41.872 1.00 92.69 370 LEU A C 1
ATOM 3060 O O . LEU A 1 370 ? 20.878 22.045 -40.895 1.00 92.69 370 LEU A O 1
ATOM 3064 N N . LYS A 1 371 ? 21.738 23.935 -41.759 1.00 93.75 371 LYS A N 1
ATOM 3065 C CA . LYS A 1 371 ? 22.102 24.543 -40.469 1.00 93.75 371 LYS A CA 1
ATOM 3066 C C . LYS A 1 371 ? 20.873 24.769 -39.591 1.00 93.75 371 LYS A C 1
ATOM 3068 O O . LYS A 1 371 ? 20.873 24.311 -38.453 1.00 93.75 371 LYS A O 1
ATOM 3073 N N . LYS A 1 372 ? 19.801 25.362 -40.133 1.00 94.12 372 LYS A N 1
ATOM 3074 C CA . LYS A 1 372 ? 18.532 25.558 -39.406 1.00 94.12 372 LYS A CA 1
ATOM 3075 C C . LYS A 1 372 ? 17.932 24.237 -38.923 1.00 94.12 372 LYS A C 1
ATOM 3077 O O . LYS A 1 372 ? 17.528 24.130 -37.770 1.00 94.12 372 LYS A O 1
ATOM 3082 N N . LYS A 1 373 ? 17.900 23.206 -39.776 1.00 92.69 373 LYS A N 1
ATOM 3083 C CA . LYS A 1 373 ? 17.425 21.868 -39.376 1.00 92.69 373 LYS A CA 1
ATOM 3084 C C . LYS A 1 373 ? 18.310 21.249 -38.295 1.00 92.69 373 LYS A C 1
ATOM 3086 O O . LYS A 1 373 ? 17.791 20.646 -37.364 1.00 92.69 373 LYS A O 1
ATOM 3091 N N . ASN A 1 374 ? 19.628 21.399 -38.402 1.00 91.50 374 ASN A N 1
ATOM 3092 C CA . ASN A 1 374 ? 20.568 20.892 -37.406 1.00 91.50 374 ASN A CA 1
ATOM 3093 C C . ASN A 1 374 ? 20.372 21.586 -36.049 1.00 91.50 374 ASN A C 1
ATOM 3095 O O . ASN A 1 374 ? 20.327 20.925 -35.019 1.00 91.50 374 ASN A O 1
ATOM 3099 N N . GLU A 1 375 ? 20.163 22.901 -36.041 1.00 93.25 375 GLU A N 1
ATOM 3100 C CA . GLU A 1 375 ? 19.839 23.655 -34.828 1.00 93.25 375 GLU A CA 1
ATOM 3101 C C . GLU A 1 375 ? 18.513 23.200 -34.202 1.00 93.25 375 GLU A C 1
ATOM 3103 O O . GLU A 1 375 ? 18.467 22.933 -33.003 1.00 93.25 375 GLU A O 1
ATOM 3108 N N . GLN A 1 376 ? 17.471 22.979 -35.012 1.00 90.50 376 GLN A N 1
ATOM 3109 C CA . GLN A 1 376 ? 16.203 22.402 -34.545 1.00 90.50 376 GLN A CA 1
ATOM 3110 C C . GLN A 1 376 ? 16.373 20.994 -33.959 1.00 90.50 376 GLN A C 1
ATOM 3112 O O . GLN A 1 376 ? 15.761 20.670 -32.942 1.00 90.50 376 GLN A O 1
ATOM 3117 N N . TYR A 1 377 ? 17.189 20.137 -34.579 1.00 92.00 377 TYR A N 1
ATOM 3118 C CA . TYR A 1 377 ? 17.468 18.810 -34.033 1.00 92.00 377 TYR A CA 1
ATOM 3119 C C . TYR A 1 377 ? 18.271 18.888 -32.740 1.00 92.00 377 TYR A C 1
ATOM 3121 O O . TYR A 1 377 ? 17.953 18.159 -31.809 1.00 92.00 377 TYR A O 1
ATOM 3129 N N . ASN A 1 378 ? 19.249 19.788 -32.644 1.00 90.19 378 ASN A N 1
ATOM 3130 C CA . ASN A 1 378 ? 20.013 19.998 -31.417 1.00 90.19 378 ASN A CA 1
ATOM 3131 C C . ASN A 1 378 ? 19.138 20.535 -30.280 1.00 90.19 378 ASN A C 1
ATOM 3133 O O . ASN A 1 378 ? 19.294 20.074 -29.152 1.00 90.19 378 ASN A O 1
ATOM 3137 N N . GLN A 1 379 ? 18.189 21.432 -30.569 1.00 91.44 379 GLN A N 1
ATOM 3138 C CA . GLN A 1 379 ? 17.177 21.874 -29.602 1.00 91.44 379 GLN A CA 1
ATOM 3139 C C . GLN A 1 379 ? 16.316 20.699 -29.130 1.00 91.44 379 GLN A C 1
ATOM 3141 O O . GLN A 1 379 ? 16.275 20.424 -27.937 1.00 91.44 379 GLN A O 1
ATOM 3146 N N . LYS A 1 380 ? 15.749 19.906 -30.050 1.00 90.12 380 LYS A N 1
ATOM 3147 C CA . LYS A 1 380 ? 14.987 18.694 -29.688 1.00 90.12 380 LYS A CA 1
ATOM 3148 C C . LYS A 1 380 ? 15.808 17.698 -28.869 1.00 90.12 380 LYS A C 1
ATOM 3150 O O . LYS A 1 380 ? 15.282 17.042 -27.979 1.00 90.12 380 LYS A O 1
ATOM 3155 N N . LEU A 1 381 ? 17.096 17.554 -29.174 1.00 86.19 381 LEU A N 1
ATOM 3156 C CA . LEU A 1 381 ? 18.004 16.666 -28.451 1.00 86.19 381 LEU A CA 1
ATOM 3157 C C . LEU A 1 381 ? 18.288 17.207 -27.041 1.00 86.19 381 LEU A C 1
ATOM 3159 O O . LEU A 1 381 ? 18.377 16.426 -26.097 1.00 86.19 38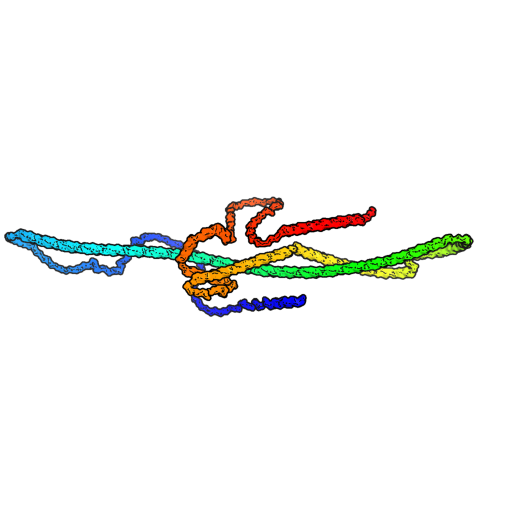1 LEU A O 1
ATOM 3163 N N . ALA A 1 382 ? 18.409 18.526 -26.883 1.00 89.50 382 ALA A N 1
ATOM 3164 C CA . ALA A 1 382 ? 18.517 19.169 -25.578 1.00 89.50 382 ALA A CA 1
ATOM 3165 C C . ALA A 1 382 ? 17.238 18.970 -24.748 1.00 89.50 382 ALA A C 1
ATOM 3167 O O . ALA A 1 382 ? 17.341 18.539 -23.599 1.00 89.50 382 ALA A O 1
ATOM 3168 N N . ASP A 1 383 ? 16.063 19.163 -25.351 1.00 87.94 383 ASP A N 1
ATOM 3169 C CA . ASP A 1 383 ? 14.763 18.947 -24.704 1.00 87.94 383 ASP A CA 1
ATOM 3170 C C . ASP A 1 383 ? 14.603 17.487 -24.252 1.00 87.94 383 ASP A C 1
ATOM 3172 O O . ASP A 1 383 ? 14.318 17.218 -23.085 1.00 87.94 383 ASP A O 1
ATOM 3176 N N . LEU A 1 384 ? 14.890 16.524 -25.137 1.00 85.44 384 LEU A N 1
ATOM 3177 C CA . LEU A 1 384 ? 14.837 15.094 -24.817 1.00 85.44 384 LEU A CA 1
ATOM 3178 C C . LEU A 1 384 ? 15.848 14.699 -23.737 1.00 85.44 384 LEU A C 1
ATOM 3180 O O . LEU A 1 384 ? 15.547 13.868 -22.886 1.00 85.44 384 LEU A O 1
ATOM 3184 N N . LYS A 1 385 ? 17.052 15.285 -23.731 1.00 84.25 385 LYS A N 1
ATOM 3185 C CA . LYS A 1 385 ? 18.028 15.063 -22.652 1.00 84.25 385 LYS A CA 1
ATOM 3186 C C . LYS A 1 385 ? 17.523 15.604 -21.322 1.00 84.25 385 LYS A C 1
ATOM 3188 O O . LYS A 1 385 ? 17.720 14.956 -20.299 1.00 84.25 385 LYS A O 1
ATOM 3193 N N . GLN A 1 386 ? 16.885 16.769 -21.324 1.00 84.31 386 GLN A N 1
ATOM 3194 C CA . GLN A 1 386 ? 16.304 17.351 -20.121 1.00 84.31 386 GLN A CA 1
ATOM 3195 C C . GLN A 1 386 ? 15.140 16.497 -19.597 1.00 84.31 386 GLN A C 1
ATOM 3197 O O . GLN A 1 386 ? 15.059 16.253 -18.393 1.00 84.31 386 GLN A O 1
ATOM 3202 N N . GLU A 1 387 ? 14.303 15.968 -20.490 1.00 82.25 387 GLU A N 1
ATOM 3203 C CA . GLU A 1 387 ? 13.234 15.021 -20.161 1.00 82.25 387 GLU A CA 1
ATOM 3204 C C . GLU A 1 387 ? 13.788 13.697 -19.613 1.00 82.25 387 GLU A C 1
ATOM 3206 O O . GLU A 1 387 ? 13.299 13.187 -18.606 1.00 82.25 387 GLU A O 1
ATOM 3211 N N . LEU A 1 388 ? 14.867 13.176 -20.202 1.00 76.62 388 LEU A N 1
ATOM 3212 C CA . LEU A 1 388 ? 15.527 11.950 -19.754 1.00 76.62 388 LEU A CA 1
ATOM 3213 C C . LEU A 1 388 ? 16.178 12.132 -18.377 1.00 76.62 388 LEU A C 1
ATOM 3215 O O . LEU A 1 388 ? 16.040 11.265 -17.522 1.00 76.62 388 LEU A O 1
ATOM 3219 N N . VAL A 1 389 ? 16.797 13.284 -18.108 1.00 80.19 389 VAL A N 1
ATOM 3220 C CA . VAL A 1 389 ? 17.304 13.632 -16.769 1.00 80.19 389 VAL A CA 1
ATOM 3221 C C . VAL A 1 389 ? 16.156 13.780 -15.762 1.00 80.19 389 VAL A C 1
ATOM 3223 O O . VAL A 1 389 ? 16.281 13.322 -14.625 1.00 80.19 389 VAL A O 1
ATOM 3226 N N . ALA A 1 390 ? 15.018 14.360 -16.154 1.00 74.12 390 ALA A N 1
ATOM 3227 C CA . ALA A 1 390 ? 13.834 14.447 -15.298 1.00 74.12 390 ALA A CA 1
ATOM 3228 C C . ALA A 1 390 ? 13.244 13.056 -14.983 1.00 74.12 390 ALA A C 1
ATOM 3230 O O . ALA A 1 390 ? 12.908 12.772 -13.829 1.00 74.12 390 ALA A O 1
ATOM 3231 N N . LEU A 1 391 ? 13.192 12.164 -15.976 1.00 67.12 391 LEU A N 1
ATOM 3232 C CA . LEU A 1 391 ? 12.789 10.764 -15.821 1.00 67.12 391 LEU A CA 1
ATOM 3233 C C . LEU A 1 391 ? 13.790 9.969 -14.972 1.00 67.12 391 LEU A C 1
ATOM 3235 O O . LEU A 1 391 ? 13.375 9.202 -14.107 1.00 67.12 391 LEU A O 1
ATOM 3239 N N . GLU A 1 392 ? 15.097 10.188 -15.126 1.00 62.25 392 GLU A N 1
ATOM 3240 C CA . GLU A 1 392 ? 16.129 9.566 -14.289 1.00 62.25 392 GLU A CA 1
ATOM 3241 C C . GLU A 1 392 ? 16.081 10.063 -12.839 1.00 62.25 392 GLU A C 1
ATOM 3243 O O . GLU A 1 392 ? 16.284 9.278 -11.911 1.00 62.25 392 GLU A O 1
ATOM 3248 N N . MET A 1 393 ? 15.764 11.340 -12.600 1.00 56.12 393 MET A N 1
ATOM 3249 C CA . MET A 1 393 ? 15.523 11.852 -11.245 1.00 56.12 393 MET A CA 1
ATOM 3250 C C . MET A 1 393 ? 14.245 11.262 -10.621 1.00 56.12 393 MET A C 1
ATOM 3252 O O . MET A 1 393 ? 14.187 11.086 -9.400 1.00 56.12 393 MET A O 1
ATOM 3256 N N . GLN A 1 394 ? 13.252 10.879 -11.431 1.00 54.81 394 GLN A N 1
ATOM 3257 C CA . GLN A 1 394 ? 12.093 10.103 -10.975 1.00 54.81 394 GLN A CA 1
ATOM 3258 C C . GLN A 1 394 ? 12.430 8.614 -10.754 1.00 54.81 394 GLN A C 1
ATOM 3260 O O . GLN A 1 394 ? 11.978 8.034 -9.764 1.00 54.81 394 GLN A O 1
ATOM 3265 N N . GLN A 1 395 ? 13.289 8.010 -11.581 1.00 49.47 395 GLN A N 1
ATOM 3266 C CA . GLN A 1 395 ? 13.730 6.615 -11.443 1.00 49.47 395 GLN A CA 1
ATOM 3267 C C . GLN A 1 395 ? 14.764 6.397 -10.326 1.00 49.47 395 GLN A C 1
ATOM 3269 O O . GLN A 1 395 ? 14.755 5.342 -9.699 1.00 49.47 395 GLN A O 1
ATOM 3274 N N . LYS A 1 396 ? 15.601 7.383 -9.972 1.00 47.56 396 LYS A N 1
ATOM 3275 C CA . LYS A 1 396 ? 16.530 7.290 -8.821 1.00 47.56 396 LYS A CA 1
ATOM 3276 C C . LYS A 1 396 ? 15.834 7.387 -7.455 1.00 47.56 396 LYS A C 1
ATOM 3278 O O . LYS A 1 396 ? 16.436 7.050 -6.439 1.00 47.56 396 LYS A O 1
ATOM 3283 N N . LYS A 1 397 ? 14.537 7.727 -7.410 1.00 46.81 397 LYS A N 1
ATOM 3284 C CA . LYS A 1 397 ? 13.650 7.460 -6.253 1.00 46.81 397 LYS A CA 1
ATOM 3285 C C . LYS A 1 397 ? 13.016 6.056 -6.293 1.00 46.81 397 LYS A C 1
ATOM 3287 O O . LYS A 1 397 ? 12.194 5.715 -5.438 1.00 46.81 397 LYS A O 1
ATOM 3292 N N . GLY A 1 398 ? 13.420 5.225 -7.250 1.00 42.78 398 GLY A N 1
ATOM 3293 C CA . GLY A 1 398 ? 12.968 3.861 -7.487 1.00 42.78 398 GLY A CA 1
ATOM 3294 C C . GLY A 1 398 ? 13.632 2.820 -6.589 1.00 42.78 398 GLY A C 1
ATOM 3295 O O . GLY A 1 398 ? 14.187 1.844 -7.073 1.00 42.78 398 GLY A O 1
ATOM 3296 N N . LYS A 1 399 ? 13.440 2.931 -5.270 1.00 50.31 399 LYS A N 1
ATOM 3297 C CA . LYS A 1 399 ? 13.239 1.733 -4.428 1.00 50.31 399 LYS A CA 1
ATOM 3298 C C . LYS A 1 399 ? 11.796 1.238 -4.617 1.00 50.31 399 LYS A C 1
ATOM 3300 O O . LYS A 1 399 ? 11.044 1.105 -3.656 1.00 50.31 399 LYS A O 1
ATOM 3305 N N . GLN A 1 400 ? 11.357 1.065 -5.864 1.00 49.31 400 GLN A N 1
ATOM 3306 C CA . GLN A 1 400 ? 9.951 0.790 -6.174 1.00 49.31 400 GLN A CA 1
ATOM 3307 C C . GLN A 1 400 ? 9.571 -0.648 -5.790 1.00 49.31 400 GLN A C 1
ATOM 3309 O O . GLN A 1 400 ? 8.505 -0.848 -5.220 1.00 49.31 400 GLN A O 1
ATOM 3314 N N . GLY A 1 401 ? 10.504 -1.600 -5.922 1.00 52.69 401 GLY A N 1
ATOM 3315 C CA . GLY A 1 401 ? 10.341 -2.951 -5.367 1.00 52.69 401 GLY A CA 1
ATOM 3316 C C . GLY A 1 401 ? 10.283 -2.984 -3.833 1.00 52.69 401 GLY A C 1
ATOM 3317 O O . GLY A 1 401 ? 9.548 -3.782 -3.263 1.00 52.69 401 GLY A O 1
ATOM 3318 N N . PHE A 1 402 ? 10.979 -2.064 -3.151 1.00 56.09 402 PHE A N 1
ATOM 3319 C CA . PHE A 1 402 ? 10.925 -1.973 -1.686 1.00 56.09 402 PHE A CA 1
ATOM 3320 C C . PHE A 1 402 ? 9.592 -1.385 -1.208 1.00 56.09 402 PHE A C 1
ATOM 3322 O O . PHE A 1 402 ? 9.039 -1.863 -0.228 1.00 56.09 402 PHE A O 1
ATOM 3329 N N . LYS A 1 403 ? 9.038 -0.392 -1.921 1.00 59.91 403 LYS A N 1
ATOM 3330 C CA . LYS A 1 403 ? 7.725 0.189 -1.593 1.00 59.91 403 LYS A CA 1
ATOM 3331 C C . LYS A 1 403 ? 6.575 -0.782 -1.839 1.00 59.91 403 LYS A C 1
ATOM 3333 O O . LYS A 1 403 ? 5.643 -0.803 -1.047 1.00 59.91 403 LYS A O 1
ATOM 3338 N N . GLU A 1 404 ? 6.640 -1.581 -2.902 1.00 62.28 404 GLU A N 1
ATOM 3339 C CA . GLU A 1 404 ? 5.634 -2.613 -3.172 1.00 62.28 404 GLU A CA 1
ATOM 3340 C C . GLU A 1 404 ? 5.672 -3.713 -2.103 1.00 62.28 404 GLU A C 1
ATOM 3342 O O . GLU A 1 404 ? 4.637 -4.031 -1.525 1.00 62.28 404 GLU A O 1
ATOM 3347 N N . GLN A 1 405 ? 6.861 -4.208 -1.737 1.00 71.25 405 GLN A N 1
ATOM 3348 C CA . GLN A 1 405 ? 7.001 -5.154 -0.624 1.00 71.25 405 GLN A CA 1
ATOM 3349 C C . GLN A 1 405 ? 6.589 -4.554 0.728 1.00 71.25 405 GLN A C 1
ATOM 3351 O O . GLN A 1 405 ? 6.006 -5.251 1.553 1.00 71.25 405 GLN A O 1
ATOM 3356 N N . GLU A 1 406 ? 6.862 -3.273 0.978 1.00 76.31 406 GLU A N 1
ATOM 3357 C CA . GLU A 1 406 ? 6.444 -2.598 2.211 1.00 76.31 406 GLU A CA 1
ATOM 3358 C C . GLU A 1 406 ? 4.920 -2.405 2.267 1.00 76.31 406 GLU A C 1
ATOM 3360 O O . GLU A 1 406 ? 4.323 -2.559 3.331 1.00 76.31 406 GLU A O 1
ATOM 3365 N N . LEU A 1 407 ? 4.279 -2.120 1.129 1.00 74.19 407 LEU A N 1
ATOM 3366 C CA . LEU A 1 407 ? 2.821 -2.063 1.009 1.00 74.19 407 LEU A CA 1
ATOM 3367 C C . LEU A 1 407 ? 2.184 -3.439 1.218 1.00 74.19 407 LEU A C 1
ATOM 3369 O O . LEU A 1 407 ? 1.213 -3.524 1.962 1.00 74.19 407 LEU A O 1
ATOM 3373 N N . ILE A 1 408 ? 2.754 -4.504 0.643 1.00 77.12 408 ILE A N 1
ATOM 3374 C CA . ILE A 1 408 ? 2.293 -5.885 0.864 1.00 77.12 408 ILE A CA 1
ATOM 3375 C C . ILE A 1 408 ? 2.402 -6.246 2.350 1.00 77.12 408 ILE A C 1
ATOM 3377 O O . ILE A 1 408 ? 1.409 -6.631 2.955 1.00 77.12 408 ILE A O 1
ATOM 3381 N N . LYS A 1 409 ? 3.554 -5.989 2.987 1.00 85.50 409 LYS A N 1
ATOM 3382 C CA . LYS A 1 409 ? 3.735 -6.229 4.430 1.00 85.50 409 LYS A CA 1
ATOM 3383 C C . LYS A 1 409 ? 2.748 -5.438 5.294 1.00 85.50 409 LYS A C 1
ATOM 3385 O O . LYS A 1 409 ? 2.271 -5.947 6.306 1.00 85.50 409 LYS A O 1
ATOM 3390 N N . LYS A 1 410 ? 2.438 -4.190 4.924 1.00 80.81 410 LYS A N 1
ATOM 3391 C CA . LYS A 1 410 ? 1.419 -3.385 5.620 1.00 80.81 410 LYS A CA 1
ATOM 3392 C C . LYS A 1 410 ? 0.014 -3.955 5.426 1.00 80.81 410 LYS A C 1
ATOM 3394 O O . LYS A 1 410 ? -0.767 -3.928 6.375 1.00 80.81 410 LYS A O 1
ATOM 3399 N N . LEU A 1 411 ? -0.289 -4.476 4.237 1.00 78.00 411 LEU A N 1
ATOM 3400 C CA . LEU A 1 411 ? -1.561 -5.125 3.931 1.00 78.00 411 LEU A CA 1
ATOM 3401 C C . LEU A 1 411 ? -1.740 -6.391 4.781 1.00 78.00 411 LEU A C 1
ATOM 3403 O O . LEU A 1 411 ? -2.748 -6.508 5.473 1.00 78.00 411 LEU A O 1
ATOM 3407 N N . ASP A 1 412 ? -0.722 -7.254 4.828 1.00 84.56 412 ASP A N 1
ATOM 3408 C CA . ASP A 1 412 ? -0.725 -8.487 5.624 1.00 84.56 412 ASP A CA 1
ATOM 3409 C C . ASP A 1 412 ? -0.878 -8.187 7.124 1.00 84.56 412 ASP A C 1
ATOM 3411 O O . ASP A 1 412 ? -1.717 -8.771 7.812 1.00 84.56 412 ASP A O 1
ATOM 3415 N N . ALA A 1 413 ? -0.140 -7.195 7.636 1.00 86.50 413 ALA A N 1
ATOM 3416 C CA . ALA A 1 413 ? -0.241 -6.776 9.034 1.00 86.50 413 ALA A CA 1
ATOM 3417 C C . ALA A 1 413 ? -1.629 -6.212 9.396 1.00 86.50 413 ALA A C 1
ATOM 3419 O O . ALA A 1 413 ? -2.076 -6.342 10.541 1.00 86.50 413 ALA A O 1
ATOM 3420 N N . MET A 1 414 ? -2.317 -5.560 8.453 1.00 78.81 414 MET A N 1
ATOM 3421 C CA . MET A 1 414 ? -3.688 -5.085 8.662 1.00 78.81 414 MET A CA 1
ATOM 3422 C C . MET A 1 414 ? -4.709 -6.217 8.574 1.00 78.81 414 MET A C 1
ATOM 3424 O O . MET A 1 414 ? -5.601 -6.279 9.425 1.00 78.81 414 MET A O 1
ATOM 3428 N N . ASP A 1 415 ? -4.560 -7.140 7.626 1.00 81.25 415 ASP A N 1
ATOM 3429 C CA . ASP A 1 415 ? -5.418 -8.322 7.538 1.00 81.25 415 ASP A CA 1
ATOM 3430 C C . ASP A 1 415 ? -5.306 -9.175 8.811 1.00 81.25 415 ASP A C 1
ATOM 3432 O O . ASP A 1 415 ? -6.329 -9.573 9.371 1.00 81.25 415 ASP A O 1
ATOM 3436 N N . GLU A 1 416 ? -4.108 -9.348 9.380 1.00 89.62 416 GLU A N 1
ATOM 3437 C CA . GLU A 1 416 ? -3.941 -9.995 10.686 1.00 89.62 416 GLU A CA 1
ATOM 3438 C C . GLU A 1 416 ? -4.714 -9.293 11.813 1.00 89.62 416 GLU A C 1
ATOM 3440 O O . GLU A 1 416 ? -5.334 -9.951 12.656 1.00 89.62 416 GLU A O 1
ATOM 3445 N N . LYS A 1 417 ? -4.688 -7.955 11.863 1.00 85.56 417 LYS A N 1
ATOM 3446 C CA . LYS A 1 417 ? -5.432 -7.188 12.879 1.00 85.56 417 LYS A CA 1
ATOM 3447 C C . LYS A 1 417 ? -6.938 -7.379 12.722 1.00 85.56 417 LYS A C 1
ATOM 3449 O O . LYS A 1 417 ? -7.636 -7.565 13.724 1.00 85.56 417 LYS A O 1
ATOM 3454 N N . VAL A 1 418 ? -7.436 -7.383 11.486 1.00 81.06 418 VAL A N 1
ATOM 3455 C CA . VAL A 1 418 ? -8.845 -7.660 11.179 1.00 81.06 418 VAL A CA 1
ATOM 3456 C C . VAL A 1 418 ? -9.214 -9.084 11.603 1.00 81.06 418 VAL A C 1
ATOM 3458 O O . VAL A 1 418 ? -10.210 -9.266 12.304 1.00 81.06 418 VAL A O 1
ATOM 3461 N N . GLN A 1 419 ? -8.386 -10.081 11.280 1.00 89.00 419 GLN A N 1
ATOM 3462 C CA . GLN A 1 419 ? -8.597 -11.474 11.689 1.00 89.00 419 GLN A CA 1
ATOM 3463 C C . GLN A 1 419 ? -8.628 -11.629 13.216 1.00 89.00 419 GLN A C 1
ATOM 3465 O O . GLN A 1 419 ? -9.537 -12.267 13.751 1.00 89.00 419 GLN A O 1
ATOM 3470 N N . ARG A 1 420 ? -7.712 -10.981 13.954 1.00 88.06 420 ARG A N 1
ATOM 3471 C CA . ARG A 1 420 ? -7.736 -10.973 15.432 1.00 88.06 420 ARG A CA 1
ATOM 3472 C C . ARG A 1 420 ? -9.028 -10.369 15.982 1.00 88.06 420 ARG A C 1
ATOM 3474 O O . ARG A 1 420 ? -9.590 -10.910 16.935 1.00 88.06 420 ARG A O 1
ATOM 3481 N N . SER A 1 421 ? -9.518 -9.284 15.381 1.00 80.19 421 SER A N 1
ATOM 3482 C CA . SER A 1 421 ? -10.784 -8.651 15.774 1.00 80.19 421 SER A CA 1
ATOM 3483 C C . SER A 1 421 ? -11.989 -9.569 15.516 1.00 80.19 421 SER A C 1
ATOM 3485 O O . SER A 1 421 ? -12.831 -9.757 16.397 1.00 80.19 421 SER A O 1
ATOM 3487 N N . ILE A 1 422 ? -12.034 -10.236 14.356 1.00 81.31 422 ILE A N 1
ATOM 3488 C CA . ILE A 1 422 ? -13.066 -11.234 14.024 1.00 81.31 422 ILE A CA 1
ATOM 3489 C C . ILE A 1 422 ? -13.033 -12.403 15.017 1.00 81.31 422 ILE A C 1
ATOM 3491 O O . ILE A 1 422 ? -14.081 -12.830 15.508 1.00 81.31 422 ILE A O 1
ATOM 3495 N N . LEU A 1 423 ? -11.843 -12.897 15.360 1.00 90.38 423 LEU A N 1
ATOM 3496 C CA . LEU A 1 423 ? -11.671 -13.994 16.309 1.00 90.38 423 LEU A CA 1
ATOM 3497 C C . LEU A 1 423 ? -12.095 -13.592 17.731 1.00 90.38 423 LEU A C 1
ATOM 3499 O O . LEU A 1 423 ? -12.751 -14.376 18.419 1.00 90.38 423 LEU A O 1
ATOM 3503 N N . MET A 1 424 ? -11.811 -12.357 18.164 1.00 87.31 424 MET A N 1
ATOM 3504 C CA . MET A 1 424 ? -12.353 -11.802 19.413 1.00 87.31 424 MET A CA 1
ATOM 3505 C C . MET A 1 424 ? -13.882 -11.740 19.393 1.00 87.31 424 MET A C 1
ATOM 3507 O O . MET A 1 424 ? -14.519 -12.181 20.351 1.00 87.31 424 MET A O 1
ATOM 3511 N N . LYS A 1 425 ? -14.483 -11.274 18.291 1.00 85.94 425 LYS A N 1
ATOM 3512 C CA . LYS A 1 425 ? -15.942 -11.247 18.112 1.00 85.94 425 LYS A CA 1
ATOM 3513 C C . LYS A 1 425 ? -16.549 -12.656 18.206 1.00 85.94 425 LYS A C 1
ATOM 3515 O O . LYS A 1 425 ? -17.561 -12.848 18.878 1.00 85.94 425 LYS A O 1
ATOM 3520 N N . GLN A 1 426 ? -15.913 -13.664 17.608 1.00 90.62 426 GLN A N 1
ATOM 3521 C CA . GLN A 1 426 ? -16.344 -15.063 17.721 1.00 90.62 426 GLN A CA 1
ATOM 3522 C C . GLN A 1 426 ? -16.214 -15.615 19.146 1.00 90.62 426 GLN A C 1
ATOM 3524 O O . GLN A 1 426 ? -17.128 -16.290 19.624 1.00 90.62 426 GLN A O 1
ATOM 3529 N N . LYS A 1 427 ? -15.111 -15.319 19.846 1.00 91.94 427 LYS A N 1
ATOM 3530 C CA . LYS A 1 427 ? -14.931 -15.714 21.252 1.00 91.94 427 LYS A CA 1
ATOM 3531 C C . LYS A 1 427 ? -15.994 -15.084 22.150 1.00 91.94 427 LYS A C 1
ATOM 3533 O O . LYS A 1 427 ? -16.570 -15.792 22.972 1.00 91.94 427 LYS A O 1
ATOM 3538 N N . LEU A 1 428 ? -16.308 -13.803 21.944 1.00 90.75 428 LEU A N 1
ATOM 3539 C CA . LEU A 1 428 ? -17.371 -13.104 22.668 1.00 90.75 428 LEU A CA 1
ATOM 3540 C C . LEU A 1 428 ? -18.741 -13.748 22.420 1.00 90.75 428 LEU A C 1
ATOM 3542 O O . LEU A 1 428 ? -19.479 -13.994 23.371 1.00 90.75 428 LEU A O 1
ATOM 3546 N N . TYR A 1 429 ? -19.057 -14.090 21.167 1.00 95.50 429 TYR A N 1
ATOM 3547 C CA . TYR A 1 429 ? -20.286 -14.812 20.823 1.00 95.50 429 TYR A CA 1
ATOM 3548 C C . TYR A 1 429 ? -20.390 -16.152 21.555 1.00 95.50 429 TYR A C 1
ATOM 3550 O O . TYR A 1 429 ? -21.387 -16.417 22.224 1.00 95.50 429 TYR A O 1
ATOM 3558 N N . GLN A 1 430 ? -19.347 -16.987 21.475 1.00 94.81 430 GLN A N 1
ATOM 3559 C CA . GLN A 1 430 ? -19.342 -18.279 22.162 1.00 94.81 430 GLN A CA 1
ATOM 3560 C C . GLN A 1 430 ? -19.462 -18.128 23.677 1.00 94.81 430 GLN A C 1
ATOM 3562 O O . GLN A 1 430 ? -20.153 -18.920 24.314 1.00 94.81 430 GLN A O 1
ATOM 3567 N N . TRP A 1 431 ? -18.794 -17.127 24.253 1.00 96.00 431 TRP A N 1
ATOM 3568 C CA . TRP A 1 431 ? -18.889 -16.830 25.675 1.00 96.00 431 TRP A CA 1
ATOM 3569 C C . TRP A 1 431 ? -20.323 -16.459 26.072 1.00 96.00 431 TRP A C 1
ATOM 3571 O O . TRP A 1 431 ? -20.858 -17.067 26.995 1.00 96.00 431 TRP A O 1
ATOM 3581 N N . CYS A 1 432 ? -20.986 -15.569 25.324 1.00 95.19 432 CYS A N 1
ATOM 3582 C CA . CYS A 1 432 ? -22.380 -15.194 25.582 1.00 95.19 432 CYS A CA 1
ATOM 3583 C C . CYS A 1 432 ? -23.328 -16.401 25.506 1.00 95.19 432 CYS A C 1
ATOM 3585 O O . CYS A 1 432 ? -24.141 -16.595 26.407 1.00 95.19 432 CYS A O 1
ATOM 3587 N N . ILE A 1 433 ? -23.195 -17.246 24.474 1.00 96.50 433 ILE A N 1
ATOM 3588 C CA . ILE A 1 433 ? -24.003 -18.470 24.344 1.00 96.50 433 ILE A CA 1
ATOM 3589 C C . ILE A 1 433 ? -23.773 -19.402 25.543 1.00 96.50 433 ILE A C 1
ATOM 3591 O O . ILE A 1 433 ? -24.737 -19.893 26.131 1.00 96.50 433 ILE A O 1
ATOM 3595 N N . ARG A 1 434 ? -22.512 -19.641 25.938 1.00 96.56 434 ARG A N 1
ATOM 3596 C CA . ARG A 1 434 ? -22.190 -20.504 27.090 1.00 96.56 434 ARG A CA 1
ATOM 3597 C C . ARG A 1 434 ? -22.778 -19.964 28.387 1.00 96.56 434 ARG A C 1
ATOM 3599 O O . ARG A 1 434 ? -23.304 -20.750 29.167 1.00 96.56 434 ARG A O 1
ATOM 3606 N N . ILE A 1 435 ? -22.687 -18.656 28.610 1.00 94.94 435 ILE A N 1
ATOM 3607 C CA . ILE A 1 435 ? -23.248 -17.983 29.785 1.00 94.94 435 ILE A CA 1
ATOM 3608 C C . ILE A 1 435 ? -24.768 -18.170 29.830 1.00 94.94 435 ILE A C 1
ATOM 3610 O O . ILE A 1 435 ? -25.272 -18.650 30.841 1.00 94.94 435 ILE A O 1
ATOM 3614 N N . LEU A 1 436 ? -25.491 -17.880 28.739 1.00 95.38 436 LEU A N 1
ATOM 3615 C CA . LEU A 1 436 ? -26.949 -18.076 28.687 1.00 95.38 436 LEU A CA 1
ATOM 3616 C C . LEU A 1 436 ? -27.340 -19.541 28.884 1.00 95.38 436 LEU A C 1
ATOM 3618 O O . LEU A 1 436 ? -28.273 -19.838 29.622 1.00 95.38 436 LEU A O 1
ATOM 3622 N N . THR A 1 437 ? -26.593 -20.462 28.273 1.00 94.56 437 THR A N 1
ATOM 3623 C CA . THR A 1 437 ? -26.840 -21.903 28.410 1.00 94.56 437 THR A CA 1
ATOM 3624 C C . THR A 1 437 ? -26.630 -22.368 29.851 1.00 94.56 437 THR A C 1
ATOM 3626 O O . THR A 1 437 ? -27.430 -23.145 30.365 1.00 94.56 437 THR A O 1
ATOM 3629 N N . LYS A 1 438 ? -25.570 -21.895 30.523 1.00 94.31 438 LYS A N 1
ATOM 3630 C CA . LYS A 1 438 ? -25.328 -22.187 31.944 1.00 94.31 438 LYS A CA 1
ATOM 3631 C C . LYS A 1 438 ? -26.406 -21.576 32.833 1.00 94.31 438 LYS A C 1
ATOM 3633 O O . LYS A 1 438 ? -26.885 -22.257 33.730 1.00 94.31 438 LYS A O 1
ATOM 3638 N N . HIS A 1 439 ? -26.806 -20.334 32.573 1.00 92.25 439 HIS A N 1
ATOM 3639 C CA . HIS A 1 439 ? -27.872 -19.673 33.326 1.00 92.25 439 HIS A CA 1
ATOM 3640 C C . HIS A 1 439 ? -29.196 -20.444 33.212 1.00 92.25 439 HIS A C 1
ATOM 3642 O O . HIS A 1 439 ? -29.799 -20.757 34.234 1.00 92.25 439 HIS A O 1
ATOM 3648 N N . GLU A 1 440 ? -29.582 -20.880 32.005 1.00 92.25 440 GLU A N 1
ATOM 3649 C CA . GLU A 1 440 ? -30.773 -21.725 31.809 1.00 92.25 440 GLU A CA 1
ATOM 3650 C C . GLU A 1 440 ? -30.659 -23.075 32.541 1.00 92.25 440 GLU A C 1
ATOM 3652 O O . GLU A 1 440 ? -31.658 -23.602 33.028 1.00 92.25 440 GLU A O 1
ATOM 3657 N N . GLN A 1 441 ? -29.455 -23.651 32.630 1.00 90.12 441 GLN A N 1
ATOM 3658 C CA . GLN A 1 441 ? -29.226 -24.902 33.362 1.00 90.12 441 GLN A CA 1
ATOM 3659 C C . GLN A 1 441 ? -29.384 -24.735 34.875 1.00 90.12 441 GLN A C 1
ATOM 3661 O O . GLN A 1 441 ? -29.991 -25.601 35.502 1.00 90.12 441 GLN A O 1
ATOM 3666 N N . VAL A 1 442 ? -28.849 -23.654 35.447 1.00 89.88 442 VAL A N 1
ATOM 3667 C CA . VAL A 1 442 ? -28.908 -23.386 36.894 1.00 89.88 442 VAL A CA 1
ATOM 3668 C C . VAL A 1 442 ? -30.331 -23.034 37.322 1.00 89.88 442 VAL A C 1
ATOM 3670 O O . VAL A 1 442 ? -30.830 -23.591 38.294 1.00 89.88 442 VAL A O 1
ATOM 3673 N N . ASN A 1 443 ? -31.022 -22.195 36.550 1.00 88.06 443 ASN A N 1
ATOM 3674 C CA . ASN A 1 443 ? -32.374 -21.731 36.873 1.00 88.06 443 ASN A CA 1
ATOM 3675 C C . ASN A 1 443 ? -33.497 -22.681 36.460 1.00 88.06 443 ASN A C 1
ATOM 3677 O O . ASN A 1 443 ? -34.679 -22.328 36.487 1.00 88.06 443 ASN A O 1
ATOM 3681 N N . ARG A 1 444 ? -33.149 -23.906 36.068 1.00 84.56 444 ARG A N 1
ATOM 3682 C CA . ARG A 1 444 ? -34.137 -24.893 35.660 1.00 84.56 444 ARG A CA 1
ATOM 3683 C C . ARG A 1 444 ? -34.806 -25.504 36.894 1.00 84.56 444 ARG A C 1
ATOM 3685 O O . ARG A 1 444 ? -34.113 -26.121 37.705 1.00 84.56 444 ARG A O 1
ATOM 3692 N N . PRO A 1 445 ? -36.143 -25.435 37.031 1.00 83.12 445 PRO A N 1
ATOM 3693 C CA . PRO A 1 445 ? -36.825 -26.138 38.108 1.00 83.12 445 PRO A CA 1
ATOM 3694 C C . PRO A 1 445 ? -36.589 -27.650 37.974 1.00 83.12 445 PRO A C 1
ATOM 3696 O O . PRO A 1 445 ? -36.736 -28.227 36.888 1.00 83.12 445 PRO A O 1
ATOM 3699 N N . LYS A 1 446 ? -36.194 -28.291 39.081 1.00 80.50 446 LYS A N 1
ATOM 3700 C CA . LYS A 1 446 ? -35.945 -29.739 39.163 1.00 80.50 446 LYS A CA 1
ATOM 3701 C C . LYS A 1 446 ? -37.239 -30.478 38.783 1.00 80.50 446 LYS A C 1
ATOM 3703 O O . LYS A 1 446 ? -38.193 -30.475 39.548 1.00 80.50 446 LYS A O 1
ATOM 3708 N N . GLY A 1 447 ? -37.290 -31.043 37.573 1.00 79.31 447 GLY A N 1
ATOM 3709 C CA . GLY A 1 447 ? -38.478 -31.709 37.010 1.00 79.31 447 GLY A CA 1
ATOM 3710 C C . GLY A 1 447 ? -38.824 -31.313 35.568 1.00 79.31 447 GLY A C 1
ATOM 3711 O O . GLY A 1 447 ? -39.656 -31.959 34.937 1.00 79.31 447 GLY A O 1
ATOM 3712 N N . PHE A 1 448 ? -38.180 -30.286 35.004 1.00 78.69 448 PHE A N 1
ATOM 3713 C CA . PHE A 1 448 ? -38.461 -29.856 33.631 1.00 78.69 448 PHE A CA 1
ATOM 3714 C C . PHE A 1 448 ? -37.768 -30.747 32.579 1.00 78.69 448 PHE A C 1
ATOM 3716 O O . PHE A 1 448 ? -36.536 -30.845 32.550 1.00 78.69 448 PHE A O 1
ATOM 3723 N N . ASN A 1 449 ? -38.558 -31.354 31.683 1.00 76.44 449 ASN A N 1
ATOM 3724 C CA . ASN A 1 449 ? -38.104 -32.266 30.623 1.00 76.44 449 ASN A CA 1
ATOM 3725 C C . ASN A 1 449 ? -36.884 -31.729 29.845 1.00 76.44 449 ASN A C 1
ATOM 3727 O O . ASN A 1 449 ? -36.867 -30.591 29.358 1.00 76.44 449 ASN A O 1
ATOM 3731 N N . GLN A 1 450 ? -35.851 -32.564 29.692 1.00 74.19 450 GLN A N 1
ATOM 3732 C CA . GLN A 1 450 ? -34.612 -32.215 28.975 1.00 74.19 450 GLN A CA 1
ATOM 3733 C C . GLN A 1 450 ? -34.845 -31.874 27.491 1.00 74.19 450 GLN A C 1
ATOM 3735 O O . GLN A 1 450 ? -34.041 -31.161 26.898 1.00 74.19 450 GLN A O 1
ATOM 3740 N N . SER A 1 451 ? -35.975 -32.294 26.919 1.00 77.06 451 SER A N 1
ATOM 3741 C CA . SER A 1 451 ? -36.305 -32.192 25.493 1.00 77.06 451 SER A CA 1
ATOM 3742 C C . SER A 1 451 ? -36.599 -30.773 24.984 1.00 77.06 451 SER A C 1
ATOM 3744 O O . SER A 1 451 ? -36.664 -30.571 23.778 1.00 77.06 451 SER A O 1
ATOM 3746 N N . LYS A 1 452 ? -36.778 -29.779 25.866 1.00 81.88 452 LYS A N 1
ATOM 3747 C CA . LYS A 1 452 ? -37.016 -28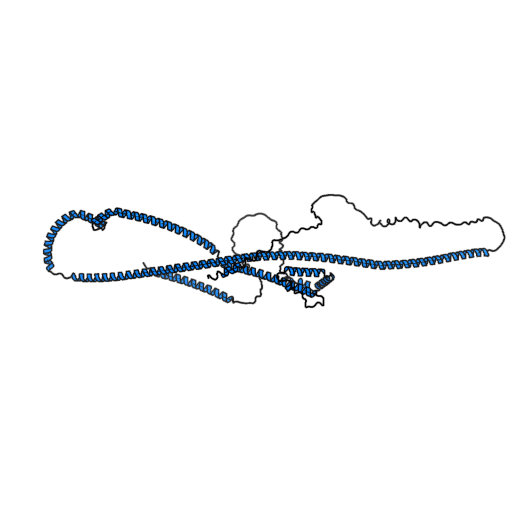.371 25.486 1.00 81.88 452 LYS A CA 1
ATOM 3748 C C . LYS A 1 452 ? -35.888 -27.465 25.979 1.00 81.88 452 LYS A C 1
ATOM 3750 O O . LYS A 1 452 ? -36.120 -26.627 26.844 1.00 81.88 452 LYS A O 1
ATOM 3755 N N . ARG A 1 453 ? -34.647 -27.684 25.542 1.00 83.06 453 ARG A N 1
ATOM 3756 C CA . ARG A 1 453 ? -33.570 -26.700 25.763 1.00 83.06 453 ARG A CA 1
ATOM 3757 C C . ARG A 1 453 ? -33.681 -25.609 24.710 1.00 83.06 453 ARG A C 1
ATOM 3759 O O . ARG A 1 453 ? -33.800 -25.925 23.528 1.00 83.06 453 ARG A O 1
ATOM 3766 N N . THR A 1 454 ? -33.652 -24.349 25.133 1.00 89.75 454 THR A N 1
ATOM 3767 C CA . THR A 1 454 ? -33.618 -23.229 24.191 1.00 89.75 454 THR A CA 1
ATOM 3768 C C . THR A 1 454 ? -32.301 -23.288 23.429 1.00 89.75 454 THR A C 1
ATOM 3770 O O . THR A 1 454 ? -31.222 -23.167 24.009 1.00 89.75 454 THR A O 1
ATOM 3773 N N . ASN A 1 455 ? -32.364 -23.518 22.118 1.00 93.19 455 ASN A N 1
ATOM 3774 C CA . ASN A 1 455 ? -31.165 -23.500 21.297 1.00 93.19 455 ASN A CA 1
ATOM 3775 C C . ASN A 1 455 ? -30.768 -22.044 21.023 1.00 93.19 455 ASN A C 1
ATOM 3777 O O . ASN A 1 455 ? -31.183 -21.439 20.035 1.00 93.19 455 ASN A O 1
ATOM 3781 N N . PHE A 1 456 ? -29.957 -21.464 21.911 1.00 94.25 456 PHE A N 1
ATOM 3782 C CA . PHE A 1 456 ? -29.508 -20.076 21.773 1.00 94.25 456 PHE A CA 1
ATOM 3783 C C . PHE A 1 456 ? -28.728 -19.817 20.473 1.00 94.25 456 PHE A C 1
ATOM 3785 O O . PHE A 1 456 ? -28.670 -18.672 20.029 1.00 94.25 456 PHE A O 1
ATOM 3792 N N . TYR A 1 457 ? -28.172 -20.856 19.835 1.00 94.06 457 TYR A N 1
ATOM 3793 C CA . TYR A 1 457 ? -27.528 -20.727 18.525 1.00 94.06 457 TYR A CA 1
ATOM 3794 C C . TYR A 1 457 ? -28.526 -20.434 17.397 1.00 94.06 457 TYR A C 1
ATOM 3796 O O . TYR A 1 457 ? -28.188 -19.694 16.475 1.00 94.06 457 TYR A O 1
ATOM 3804 N N . GLU A 1 458 ? -29.740 -20.985 17.468 1.00 93.38 458 GLU A N 1
ATOM 3805 C CA . GLU A 1 458 ? -30.811 -20.704 16.501 1.00 93.38 458 GLU A CA 1
ATOM 3806 C C . GLU A 1 458 ? -31.473 -19.358 16.785 1.00 93.38 458 GLU A C 1
ATOM 3808 O O . GLU A 1 458 ? -31.773 -18.605 15.861 1.00 93.38 458 GLU A O 1
ATOM 3813 N N . GLN A 1 459 ? -31.661 -19.031 18.067 1.00 94.94 459 GLN A N 1
ATOM 3814 C CA . GLN A 1 459 ? -32.317 -17.790 18.469 1.00 94.94 459 GLN A CA 1
ATOM 3815 C C . GLN A 1 459 ? -31.468 -16.546 18.173 1.00 94.94 459 GLN A C 1
ATOM 3817 O O . GLN A 1 459 ? -32.020 -15.500 17.839 1.00 94.94 459 GLN A O 1
ATOM 3822 N N . PHE A 1 460 ? -30.139 -16.647 18.290 1.00 95.50 460 PHE A N 1
ATOM 3823 C CA . PHE A 1 460 ? -29.223 -15.526 18.086 1.00 95.50 460 PHE A CA 1
ATOM 3824 C C . PHE A 1 460 ? -28.163 -15.867 17.030 1.00 95.50 460 PHE A C 1
ATOM 3826 O O . PHE A 1 460 ? -27.101 -16.418 17.355 1.00 95.50 460 PHE A O 1
ATOM 3833 N N . PRO A 1 461 ? -28.402 -15.499 15.757 1.00 94.88 461 PRO A N 1
ATOM 3834 C CA . PRO A 1 461 ? -27.419 -15.642 14.693 1.00 94.88 461 PRO A CA 1
ATOM 3835 C C . PRO A 1 461 ? -26.127 -14.879 15.013 1.00 94.88 461 PRO A C 1
ATOM 3837 O O . PRO A 1 461 ? -26.142 -13.843 15.680 1.00 94.88 461 PRO A O 1
ATOM 3840 N N . ARG A 1 462 ? -24.993 -15.325 14.455 1.00 90.69 462 ARG A N 1
ATOM 3841 C CA . ARG A 1 462 ? -23.672 -14.684 14.660 1.00 90.69 462 ARG A CA 1
ATOM 3842 C C . ARG A 1 462 ? -23.625 -13.193 14.283 1.00 90.69 462 ARG A C 1
ATOM 3844 O O . ARG A 1 462 ? -22.737 -12.477 14.744 1.00 90.69 462 ARG A O 1
ATOM 3851 N N . SER A 1 463 ? -24.549 -12.717 13.448 1.00 90.00 463 SER A N 1
ATOM 3852 C CA . SER A 1 463 ? -24.671 -11.303 13.076 1.00 90.00 463 SER A CA 1
ATOM 3853 C C . SER A 1 463 ? -25.235 -10.421 14.198 1.00 90.00 463 SER A C 1
ATOM 3855 O O . SER A 1 463 ? -24.958 -9.227 14.204 1.00 90.00 463 SER A O 1
ATOM 3857 N N . GLN A 1 464 ? -25.956 -10.984 15.172 1.00 94.62 464 GLN A N 1
ATOM 3858 C CA . GLN A 1 464 ? -26.701 -10.250 16.204 1.00 94.62 464 GLN A CA 1
ATOM 3859 C C . GLN A 1 464 ? -26.041 -10.320 17.593 1.00 94.62 464 GLN A C 1
ATOM 3861 O O . GLN A 1 464 ? -26.714 -10.432 18.618 1.00 94.62 464 GLN A O 1
ATOM 3866 N N . ILE A 1 465 ? -24.708 -10.237 17.650 1.00 92.50 465 ILE A N 1
ATOM 3867 C CA . ILE A 1 465 ? -23.948 -10.278 18.915 1.00 92.50 465 ILE A CA 1
ATOM 3868 C C . ILE A 1 465 ? -24.401 -9.220 19.919 1.00 92.50 465 ILE A C 1
ATOM 3870 O O . ILE A 1 465 ? -24.445 -9.509 21.108 1.00 92.50 465 ILE A O 1
ATOM 3874 N N . GLU A 1 466 ? -24.757 -8.020 19.465 1.00 90.06 466 GLU A N 1
ATOM 3875 C CA . GLU A 1 466 ? -25.213 -6.950 20.358 1.00 90.06 466 GLU A CA 1
ATOM 3876 C C . GLU A 1 466 ? -26.517 -7.319 21.066 1.00 90.06 466 GLU A C 1
ATOM 3878 O O . GLU A 1 466 ? -26.652 -7.113 22.268 1.00 90.06 466 GLU A O 1
ATOM 3883 N N . GLN A 1 467 ? -27.464 -7.924 20.345 1.00 94.12 467 GLN A N 1
ATOM 3884 C CA . GLN A 1 467 ? -28.731 -8.369 20.925 1.00 94.12 467 GLN A CA 1
ATOM 3885 C C . GLN A 1 467 ? -28.515 -9.537 21.889 1.00 94.12 467 GLN A C 1
ATOM 3887 O O . GLN A 1 467 ? -29.090 -9.545 22.976 1.00 94.12 467 GLN A O 1
ATOM 3892 N N . LEU A 1 468 ? -27.637 -10.478 21.527 1.00 95.94 468 LEU A N 1
ATOM 3893 C CA . LEU A 1 468 ? -27.236 -11.587 22.391 1.00 95.94 468 LEU A CA 1
ATOM 3894 C C . LEU A 1 468 ? -26.571 -11.083 23.684 1.00 95.94 468 LEU A C 1
ATOM 3896 O O . LEU A 1 468 ? -26.921 -11.530 24.774 1.00 95.94 468 LEU A O 1
ATOM 3900 N N . PHE A 1 469 ? -25.645 -10.130 23.576 1.00 95.06 469 PHE A N 1
ATOM 3901 C CA . PHE A 1 469 ? -24.961 -9.532 24.721 1.00 95.06 469 PHE A CA 1
ATOM 3902 C C . PHE A 1 469 ? -25.935 -8.745 25.604 1.00 95.06 469 PHE A C 1
ATOM 3904 O O . PHE A 1 469 ? -25.949 -8.920 26.819 1.00 95.06 469 PHE A O 1
ATOM 3911 N N . ASN A 1 470 ? -26.831 -7.956 25.004 1.00 93.56 470 ASN A N 1
ATOM 3912 C CA . ASN A 1 470 ? -27.895 -7.278 25.741 1.00 93.56 470 ASN A CA 1
ATOM 3913 C C . ASN A 1 470 ? -28.807 -8.281 26.454 1.00 93.56 470 ASN A C 1
ATOM 3915 O O . ASN A 1 470 ? -29.182 -8.045 27.600 1.00 93.56 470 ASN A O 1
ATOM 3919 N N . LYS A 1 471 ? -29.117 -9.426 25.832 1.00 95.75 471 LYS A N 1
ATOM 3920 C CA . LYS A 1 471 ? -29.892 -10.486 26.480 1.00 95.75 471 LYS A CA 1
ATOM 3921 C C . LYS A 1 471 ? -29.156 -11.043 27.697 1.00 95.75 471 LYS A C 1
ATOM 3923 O O . LYS A 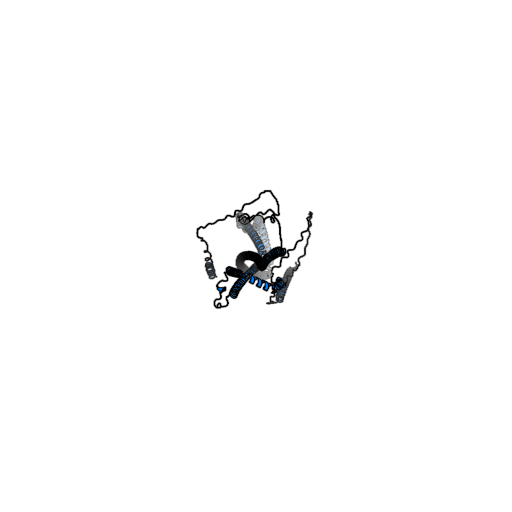1 471 ? -29.769 -11.121 28.758 1.00 95.75 471 LYS A O 1
ATOM 3928 N N . VAL A 1 472 ? -27.859 -11.342 27.580 1.00 94.69 472 VAL A N 1
ATOM 3929 C CA . VAL A 1 472 ? -27.006 -11.727 28.721 1.00 94.69 472 VAL A CA 1
ATOM 3930 C C . VAL A 1 472 ? -27.098 -10.685 29.836 1.00 94.69 472 VAL A C 1
ATOM 3932 O O . VAL A 1 472 ? -27.394 -11.045 30.970 1.00 94.69 472 VAL A O 1
ATOM 3935 N N . CYS A 1 473 ? -26.945 -9.396 29.522 1.00 92.06 473 CYS A N 1
ATOM 3936 C CA . CYS A 1 473 ? -27.061 -8.328 30.516 1.00 92.06 473 CYS A CA 1
ATOM 3937 C C . CYS A 1 473 ? -28.447 -8.271 31.172 1.00 92.06 473 CYS A C 1
ATOM 3939 O O . CYS A 1 473 ? -28.531 -8.125 32.385 1.00 92.06 473 CYS A O 1
ATOM 3941 N N . THR A 1 474 ? -29.535 -8.406 30.407 1.00 94.19 474 THR A N 1
ATOM 3942 C CA . THR A 1 474 ? -30.895 -8.410 30.979 1.00 94.19 474 THR A CA 1
ATOM 3943 C C . THR A 1 474 ? -31.137 -9.606 31.889 1.00 94.19 474 THR A C 1
ATOM 3945 O O . THR A 1 474 ? -31.801 -9.466 32.907 1.00 94.19 474 THR A O 1
ATOM 3948 N N . VAL A 1 475 ? -30.586 -10.769 31.533 1.00 94.12 475 VAL A N 1
ATOM 3949 C CA . VAL A 1 475 ? -30.681 -11.987 32.335 1.00 94.12 475 VAL A CA 1
ATOM 3950 C C . VAL A 1 475 ? -29.900 -11.820 33.636 1.00 94.12 475 VAL A C 1
ATOM 3952 O O . VAL A 1 475 ? -30.447 -12.095 34.694 1.00 94.12 475 VAL A O 1
ATOM 3955 N N . PHE A 1 476 ? -28.678 -11.284 33.576 1.00 91.44 476 PHE A N 1
ATOM 3956 C CA . PHE A 1 476 ? -27.906 -10.958 34.777 1.00 91.44 476 PHE A CA 1
ATOM 3957 C C . PHE A 1 476 ? -28.602 -9.932 35.668 1.00 91.44 476 PHE A C 1
ATOM 3959 O O . PHE A 1 476 ? -28.613 -10.112 36.876 1.00 91.44 476 PHE A O 1
ATOM 3966 N N . HIS A 1 477 ? -29.196 -8.881 35.097 1.00 87.81 477 HIS A N 1
ATOM 3967 C CA . HIS A 1 477 ? -29.945 -7.898 35.881 1.00 87.81 477 HIS A CA 1
ATOM 3968 C C . HIS A 1 477 ? -31.166 -8.521 36.562 1.00 87.81 477 HIS A C 1
ATOM 3970 O O . HIS A 1 477 ? -31.343 -8.333 37.755 1.00 87.81 477 HIS A O 1
ATOM 3976 N N . ALA A 1 478 ? -31.946 -9.326 35.838 1.00 90.69 478 ALA A N 1
ATOM 3977 C CA . ALA A 1 478 ? -33.093 -10.018 36.416 1.00 90.69 478 ALA A CA 1
ATOM 3978 C C . ALA A 1 478 ? -32.700 -11.044 37.491 1.00 90.69 478 ALA A C 1
ATOM 3980 O O . ALA A 1 478 ? -33.525 -11.365 38.340 1.00 90.69 478 ALA A O 1
ATOM 3981 N N . GLU A 1 479 ? -31.482 -11.587 37.428 1.00 87.31 479 GLU A N 1
ATOM 3982 C CA . GLU A 1 479 ? -30.953 -12.484 38.454 1.00 87.31 479 GLU A CA 1
ATOM 3983 C C . GLU A 1 479 ? -30.495 -11.716 39.689 1.00 87.31 479 GLU A C 1
ATOM 3985 O O . GLU A 1 479 ? -30.890 -12.065 40.793 1.00 87.31 479 GLU A O 1
ATOM 3990 N N . LEU A 1 480 ? -29.734 -10.637 39.481 1.00 83.94 480 LEU A N 1
ATOM 3991 C CA . LEU A 1 480 ? -29.294 -9.728 40.539 1.00 83.94 480 LEU A CA 1
ATOM 3992 C C . LEU A 1 480 ? -30.481 -9.168 41.330 1.00 83.94 480 LEU A C 1
ATOM 3994 O O . LEU A 1 480 ? -30.400 -9.082 42.547 1.00 83.94 480 LEU A O 1
ATOM 3998 N N . ASP A 1 481 ? -31.591 -8.861 40.654 1.00 86.94 481 ASP A N 1
ATOM 3999 C CA . ASP A 1 481 ? -32.823 -8.379 41.291 1.00 86.94 481 ASP A CA 1
ATOM 4000 C C . ASP A 1 481 ? -33.563 -9.470 42.102 1.00 86.94 481 ASP A C 1
ATOM 4002 O O . ASP A 1 481 ? -34.456 -9.150 42.885 1.00 86.94 481 ASP A O 1
ATOM 4006 N N . LYS A 1 482 ? -33.251 -10.760 41.897 1.00 85.44 482 LYS A N 1
ATOM 4007 C CA . LYS A 1 482 ? -33.886 -11.901 42.590 1.00 85.44 482 LYS A CA 1
ATOM 4008 C C . LYS A 1 482 ? -33.040 -12.486 43.711 1.00 85.44 482 LYS A C 1
ATOM 4010 O O . LYS A 1 482 ? -33.609 -13.096 44.615 1.00 85.44 482 LYS A O 1
ATOM 4015 N N . THR A 1 483 ? -31.717 -12.370 43.625 1.00 82.62 483 THR A N 1
ATOM 4016 C CA . THR A 1 483 ? -30.817 -12.737 44.721 1.00 82.62 483 THR A CA 1
ATOM 4017 C C . THR A 1 483 ? -31.164 -11.899 45.940 1.00 82.62 483 THR A C 1
ATOM 4019 O O . THR A 1 483 ? -31.143 -10.673 45.873 1.00 82.62 483 THR A O 1
ATOM 4022 N N . LYS A 1 484 ? -31.526 -12.566 47.037 1.00 83.12 484 LYS A N 1
ATOM 4023 C CA . LYS A 1 484 ? -31.727 -11.908 48.326 1.00 83.12 484 LYS A CA 1
ATOM 4024 C C . LYS A 1 484 ? -30.367 -11.525 48.900 1.00 83.12 484 LYS A C 1
ATOM 4026 O O . LYS A 1 484 ? -29.392 -12.236 48.663 1.00 83.12 484 LYS A O 1
ATOM 4031 N N . ASP A 1 485 ? -30.323 -10.455 49.686 1.00 79.25 485 ASP A N 1
ATOM 4032 C CA . ASP A 1 485 ? -29.081 -9.972 50.304 1.00 79.25 485 ASP A CA 1
ATOM 4033 C C . ASP A 1 485 ? -28.388 -11.062 51.154 1.00 79.25 485 ASP A C 1
ATOM 4035 O O . ASP A 1 485 ? -27.165 -11.170 51.139 1.00 79.25 485 ASP A O 1
ATOM 4039 N N . GLU A 1 486 ? -29.162 -11.966 51.766 1.00 77.19 486 GLU A N 1
ATOM 4040 C CA . GLU A 1 486 ? -28.669 -13.129 52.528 1.00 77.19 486 GLU A CA 1
ATOM 4041 C C . GLU A 1 486 ? -27.830 -14.111 51.680 1.00 77.19 486 GLU A C 1
ATOM 4043 O O . GLU A 1 486 ? -26.813 -14.636 52.135 1.00 77.19 486 GLU A O 1
ATOM 4048 N N . ASP A 1 487 ? -28.217 -14.346 50.420 1.00 77.88 487 ASP A N 1
ATOM 4049 C CA . ASP A 1 487 ? -27.465 -15.219 49.509 1.00 77.88 487 ASP A CA 1
ATOM 4050 C C . ASP A 1 487 ? -26.179 -14.526 49.021 1.00 77.88 487 ASP A C 1
ATOM 4052 O O . ASP A 1 487 ? -25.179 -15.189 48.736 1.00 77.88 487 ASP A O 1
ATOM 4056 N N . ILE A 1 488 ? -26.193 -13.190 48.929 1.00 76.94 488 ILE A N 1
ATOM 4057 C CA . ILE A 1 488 ? -25.028 -12.379 48.552 1.00 76.94 488 ILE A CA 1
ATOM 4058 C C . ILE A 1 488 ? -23.986 -12.415 49.673 1.00 76.94 488 ILE A C 1
ATOM 4060 O O . ILE A 1 488 ? -22.813 -12.649 49.381 1.00 76.94 488 ILE A O 1
ATOM 4064 N N . GLU A 1 489 ? -24.402 -12.266 50.934 1.00 77.00 489 GLU A N 1
ATOM 4065 C CA . GLU A 1 489 ? -23.526 -12.432 52.103 1.00 77.00 489 GLU A CA 1
ATOM 4066 C C . GLU A 1 489 ? -22.928 -13.838 52.160 1.00 77.00 489 GLU A C 1
ATOM 4068 O O . GLU A 1 489 ? -21.713 -13.977 52.272 1.00 77.00 489 GLU A O 1
ATOM 4073 N N . HIS A 1 490 ? -23.732 -14.888 51.965 1.00 81.31 490 HIS A N 1
ATOM 4074 C CA . HIS A 1 490 ? -23.223 -16.262 51.962 1.00 81.31 490 HIS A CA 1
ATOM 4075 C C . HIS A 1 490 ? -22.206 -16.513 50.833 1.00 81.31 490 HIS A C 1
ATOM 4077 O O . HIS A 1 490 ? -21.224 -17.241 51.011 1.00 81.31 490 HIS A O 1
ATOM 4083 N N . VAL A 1 491 ? -22.419 -15.936 49.645 1.00 76.56 491 VAL A N 1
ATOM 4084 C CA . VAL A 1 491 ? -21.461 -16.041 48.534 1.00 76.56 491 VAL A CA 1
ATOM 4085 C C . VAL A 1 491 ? -20.200 -15.227 48.813 1.00 76.56 491 VAL A C 1
ATOM 4087 O O . VAL A 1 491 ? -19.117 -15.718 48.505 1.00 76.56 491 VAL A O 1
ATOM 4090 N N . LEU A 1 492 ? -20.305 -14.032 49.402 1.00 76.25 492 LEU A N 1
ATOM 4091 C CA . LEU A 1 492 ? -19.154 -13.220 49.812 1.00 76.25 492 LEU A CA 1
ATOM 4092 C C . LEU A 1 492 ? -18.344 -13.909 50.915 1.00 76.25 492 LEU A C 1
ATOM 4094 O O . LEU A 1 492 ? -17.119 -13.938 50.826 1.00 76.25 492 LEU A O 1
ATOM 4098 N N . ASP A 1 493 ? -19.002 -14.541 51.882 1.00 76.31 493 ASP A N 1
ATOM 4099 C CA . ASP A 1 493 ? -18.356 -15.337 52.923 1.00 76.31 493 ASP A CA 1
ATOM 4100 C C . ASP A 1 493 ? -17.671 -16.572 52.344 1.00 76.31 493 ASP A C 1
ATOM 4102 O O . ASP A 1 493 ? -16.522 -16.847 52.685 1.00 76.31 493 ASP A O 1
ATOM 4106 N N . GLN A 1 494 ? -18.304 -17.282 51.403 1.00 78.06 494 GLN A N 1
ATOM 4107 C CA . GLN A 1 494 ? -17.632 -18.366 50.682 1.00 78.06 494 GLN A CA 1
ATOM 4108 C C . GLN A 1 494 ? -16.452 -17.865 49.845 1.00 78.06 494 GLN A C 1
ATOM 4110 O O . GLN A 1 494 ? -15.419 -18.527 49.816 1.00 78.06 494 GLN A O 1
ATOM 4115 N N . LEU A 1 495 ? -16.565 -16.705 49.191 1.00 69.56 495 LEU A N 1
ATOM 4116 C CA . LEU A 1 495 ? -15.478 -16.108 48.409 1.00 69.56 495 LEU A CA 1
ATOM 4117 C C . LEU A 1 495 ? -14.310 -15.667 49.292 1.00 69.56 495 LEU A C 1
ATOM 4119 O O . LEU A 1 495 ? -13.165 -15.840 48.888 1.00 69.56 495 LEU A O 1
ATOM 4123 N N . ASN A 1 496 ? -14.596 -15.154 50.489 1.00 70.94 496 ASN A N 1
ATOM 4124 C CA . ASN A 1 496 ? -13.601 -14.795 51.497 1.00 70.94 496 ASN A CA 1
ATOM 4125 C C . ASN A 1 496 ? -12.967 -16.033 52.154 1.00 70.94 496 ASN A C 1
ATOM 4127 O O . ASN A 1 496 ? -11.803 -15.983 52.542 1.00 70.94 496 ASN A O 1
ATOM 4131 N N . GLN A 1 497 ? -13.704 -17.145 52.262 1.00 71.94 497 GLN A N 1
ATOM 4132 C CA . GLN A 1 497 ? -13.192 -18.429 52.757 1.00 71.94 497 GLN A CA 1
ATOM 4133 C C . GLN A 1 497 ? -12.375 -19.190 51.708 1.00 71.94 497 GLN A C 1
ATOM 4135 O O . GLN A 1 497 ? -11.449 -19.926 52.050 1.00 71.94 497 GLN A O 1
ATOM 4140 N N . THR A 1 498 ? -12.695 -19.044 50.422 1.00 66.81 498 THR A N 1
ATOM 4141 C CA . THR A 1 498 ? -11.830 -19.538 49.352 1.00 66.81 498 THR A CA 1
ATOM 4142 C C . THR A 1 498 ? -10.628 -18.603 49.223 1.00 66.81 498 THR A C 1
ATOM 4144 O O . THR A 1 498 ? -10.811 -17.405 49.045 1.00 66.81 498 THR A O 1
ATOM 4147 N N . ASN A 1 499 ? -9.397 -19.125 49.251 1.00 59.09 499 ASN A N 1
ATOM 4148 C CA . ASN A 1 499 ? -8.128 -18.376 49.101 1.00 59.09 499 ASN A CA 1
ATOM 4149 C C . ASN A 1 499 ? -7.952 -17.643 47.744 1.00 59.09 499 ASN A C 1
ATOM 4151 O O . ASN A 1 499 ? -6.840 -17.368 47.302 1.00 59.09 499 ASN A O 1
ATOM 4155 N N . VAL A 1 500 ? -9.039 -17.298 47.056 1.00 60.81 500 VAL A N 1
ATOM 4156 C CA . VAL A 1 500 ? -9.059 -16.520 45.816 1.00 60.81 500 VAL A CA 1
ATOM 4157 C C . VAL A 1 500 ? -8.464 -15.129 46.042 1.00 60.81 500 VAL A C 1
ATOM 4159 O O . VAL A 1 500 ? -7.819 -14.600 45.139 1.00 60.81 500 VAL A O 1
ATOM 4162 N N . ASN A 1 501 ? -8.595 -14.545 47.239 1.00 59.75 501 ASN A N 1
ATOM 4163 C CA . ASN A 1 501 ? -7.898 -13.297 47.570 1.00 59.75 501 ASN A CA 1
ATOM 4164 C C . ASN A 1 501 ? -6.370 -13.480 47.581 1.00 59.75 501 ASN A C 1
ATOM 4166 O O . ASN A 1 501 ? -5.661 -12.652 47.014 1.00 59.75 501 ASN A O 1
ATOM 4170 N N . ASP A 1 502 ? -5.863 -14.597 48.104 1.00 66.25 502 ASP A N 1
ATOM 4171 C CA . ASP A 1 502 ? -4.425 -14.892 48.101 1.00 66.25 502 ASP A CA 1
ATOM 4172 C C . ASP A 1 502 ? -3.910 -15.239 46.692 1.00 66.25 502 ASP A C 1
ATOM 4174 O O . ASP A 1 502 ? -2.829 -14.803 46.295 1.00 66.25 502 ASP A O 1
ATOM 4178 N N . GLU A 1 503 ? -4.695 -15.954 45.877 1.00 64.62 503 GLU A N 1
ATOM 4179 C CA . GLU A 1 503 ? -4.327 -16.270 44.488 1.00 64.62 503 GLU A CA 1
ATOM 4180 C C . GLU A 1 503 ? -4.393 -15.059 43.547 1.00 64.62 503 GLU A C 1
ATOM 4182 O O . GLU A 1 503 ? -3.587 -14.957 42.621 1.00 64.62 503 GLU A O 1
ATOM 4187 N N . THR A 1 504 ? -5.317 -14.121 43.771 1.00 61.66 504 THR A N 1
ATOM 4188 C CA . THR A 1 504 ? -5.438 -12.902 42.950 1.00 61.66 504 THR A CA 1
ATOM 4189 C C . THR A 1 504 ? -4.438 -11.815 43.345 1.00 61.66 504 THR A C 1
ATOM 4191 O O . THR A 1 504 ? -4.068 -11.003 42.494 1.00 61.66 504 THR A O 1
ATOM 4194 N N . GLN A 1 505 ? -3.951 -11.832 44.591 1.00 66.62 505 GLN A N 1
ATOM 4195 C CA . GLN A 1 505 ? -2.824 -11.020 45.070 1.00 66.62 505 GLN A CA 1
ATOM 4196 C C . GLN A 1 505 ? -1.458 -11.624 44.705 1.00 66.62 505 GLN A C 1
ATOM 4198 O O . GLN A 1 505 ? -0.444 -10.928 44.758 1.00 66.62 505 GLN A O 1
ATOM 4203 N N . ASN A 1 506 ? -1.407 -12.899 44.306 1.00 78.00 506 ASN A N 1
ATOM 4204 C CA . ASN A 1 506 ? -0.169 -13.556 43.909 1.00 78.00 506 ASN A CA 1
ATOM 4205 C C . ASN A 1 506 ? 0.463 -12.836 42.701 1.00 78.00 506 ASN A C 1
ATOM 4207 O O . ASN A 1 506 ? -0.159 -12.680 41.643 1.00 78.00 506 ASN A O 1
ATOM 4211 N N . GLU A 1 507 ? 1.723 -12.408 42.843 1.00 71.44 507 GLU A N 1
ATOM 4212 C CA . GLU A 1 507 ? 2.448 -11.656 41.811 1.00 71.44 507 GLU A CA 1
ATOM 4213 C C . GLU A 1 507 ? 2.451 -12.377 40.457 1.00 71.44 507 GLU A C 1
ATOM 4215 O O . GLU A 1 507 ? 2.416 -11.731 39.408 1.00 71.44 507 GLU A O 1
ATOM 4220 N N . GLU A 1 508 ? 2.471 -13.710 40.456 1.00 70.31 508 GLU A N 1
ATOM 4221 C CA . GLU A 1 508 ? 2.427 -14.501 39.226 1.00 70.31 508 GLU A CA 1
ATOM 4222 C C . GLU A 1 508 ? 1.092 -14.360 38.479 1.00 70.31 508 GLU A C 1
ATOM 4224 O O . GLU A 1 508 ? 1.068 -14.274 37.246 1.00 70.31 508 GLU A O 1
ATOM 4229 N N . PHE A 1 509 ? -0.022 -14.296 39.212 1.00 75.06 509 PHE A N 1
ATOM 4230 C CA . PHE A 1 509 ? -1.354 -14.108 38.643 1.00 75.06 509 PHE A CA 1
ATOM 4231 C C . PHE A 1 509 ? -1.506 -12.696 38.067 1.00 75.06 509 PHE A C 1
ATOM 4233 O O . PHE A 1 509 ? -1.973 -12.534 36.935 1.00 75.06 509 PHE A O 1
ATOM 4240 N N . ILE A 1 510 ? -1.026 -11.684 38.798 1.00 73.31 510 ILE A N 1
ATOM 4241 C CA . ILE A 1 510 ? -0.971 -10.284 38.350 1.00 73.31 510 ILE A CA 1
ATOM 4242 C C . ILE A 1 510 ? -0.119 -10.169 37.077 1.00 73.31 510 ILE A C 1
ATOM 4244 O O . ILE A 1 510 ? -0.562 -9.572 36.095 1.00 73.31 510 ILE A O 1
ATOM 4248 N N . ARG A 1 511 ? 1.062 -10.803 37.033 1.00 71.62 511 ARG A N 1
ATOM 4249 C CA . ARG A 1 511 ? 1.949 -10.790 35.854 1.00 71.62 511 ARG A CA 1
ATOM 4250 C C . ARG A 1 511 ? 1.335 -11.475 34.628 1.00 71.62 511 ARG A C 1
ATOM 4252 O O . ARG A 1 511 ? 1.545 -10.991 33.516 1.00 71.62 511 ARG A O 1
ATOM 4259 N N . ARG A 1 512 ? 0.578 -12.569 34.795 1.00 72.12 512 ARG A N 1
ATOM 4260 C CA . ARG A 1 512 ? -0.060 -13.288 33.670 1.00 72.12 512 ARG A CA 1
ATOM 4261 C C . ARG A 1 512 ? -1.343 -12.615 33.165 1.00 72.12 512 ARG A C 1
ATOM 4263 O O . ARG A 1 512 ? -1.592 -12.651 31.960 1.00 72.12 512 ARG A O 1
ATOM 4270 N N . ASN A 1 513 ? -2.144 -11.996 34.038 1.00 63.59 513 ASN A N 1
ATOM 4271 C CA . ASN A 1 513 ? -3.486 -11.509 33.682 1.00 63.59 513 ASN A CA 1
ATOM 4272 C C . ASN A 1 513 ? -3.605 -9.984 33.497 1.00 63.59 513 ASN A C 1
ATOM 4274 O O . ASN A 1 513 ? -4.438 -9.538 32.702 1.00 63.59 513 ASN A O 1
ATOM 4278 N N . LEU A 1 514 ? -2.763 -9.160 34.133 1.00 56.16 514 LEU A N 1
ATOM 4279 C CA . LEU A 1 514 ? -2.744 -7.710 33.898 1.00 56.16 514 LEU A CA 1
ATOM 4280 C C . LEU A 1 514 ? -1.776 -7.365 32.757 1.00 56.16 514 LEU A C 1
ATOM 4282 O O . LEU A 1 514 ? -0.622 -6.999 32.950 1.00 56.16 514 LEU A O 1
ATOM 4286 N N . ARG A 1 515 ? -2.280 -7.442 31.519 1.00 56.16 515 ARG A N 1
ATOM 4287 C CA . ARG A 1 515 ? -1.529 -7.132 30.281 1.00 56.16 515 ARG A CA 1
ATOM 4288 C C . ARG A 1 515 ? -1.161 -5.651 30.094 1.00 56.16 515 ARG A C 1
ATOM 4290 O O . ARG A 1 515 ? -0.493 -5.309 29.121 1.00 56.16 515 ARG A O 1
ATOM 4297 N N . ILE A 1 516 ? -1.602 -4.771 30.990 1.00 44.75 516 ILE A N 1
ATOM 4298 C CA . ILE A 1 516 ? -1.292 -3.340 30.969 1.00 44.75 516 ILE A CA 1
ATOM 4299 C C . ILE A 1 516 ? -0.269 -3.093 32.073 1.00 44.75 516 ILE A C 1
ATOM 4301 O O . ILE A 1 516 ? -0.632 -3.039 33.246 1.00 44.75 516 ILE A O 1
ATOM 4305 N N . LYS A 1 517 ? 1.012 -2.945 31.706 1.00 46.44 517 LYS A N 1
ATOM 4306 C CA . LYS A 1 517 ? 2.029 -2.471 32.653 1.00 46.44 517 LYS A CA 1
ATOM 4307 C C . LYS A 1 517 ? 1.552 -1.119 33.200 1.00 46.44 517 LYS A C 1
ATOM 4309 O O . LYS A 1 517 ? 1.310 -0.226 32.381 1.00 46.44 517 LYS A O 1
ATOM 4314 N N . PRO A 1 518 ? 1.401 -0.938 34.525 1.00 43.12 518 PRO A N 1
ATOM 4315 C CA . PRO A 1 518 ? 1.127 0.378 35.073 1.00 43.12 518 PRO A CA 1
ATOM 4316 C C . PRO A 1 518 ? 2.252 1.296 34.603 1.00 43.12 518 PRO A C 1
ATOM 4318 O O . PRO A 1 518 ? 3.431 1.035 34.841 1.00 43.12 518 PRO A O 1
ATOM 4321 N N . SER A 1 519 ? 1.894 2.329 33.843 1.00 39.44 519 SER A N 1
ATOM 4322 C CA . SER A 1 519 ? 2.833 3.359 33.432 1.00 39.44 519 SER A CA 1
ATOM 4323 C C . SER A 1 519 ? 3.348 4.010 34.709 1.00 39.44 519 SER A C 1
ATOM 4325 O O . SER A 1 519 ? 2.636 4.807 35.322 1.00 39.44 519 SER A O 1
ATOM 4327 N N . ILE A 1 520 ? 4.552 3.626 35.131 1.00 45.12 520 ILE A N 1
ATOM 4328 C CA . ILE A 1 520 ? 5.293 4.296 36.192 1.00 45.12 520 ILE A CA 1
ATOM 4329 C C . ILE A 1 520 ? 5.453 5.735 35.709 1.00 45.12 520 ILE A C 1
ATOM 4331 O O . ILE A 1 520 ? 6.290 6.036 34.856 1.00 45.12 520 ILE A O 1
ATOM 4335 N N . LYS A 1 521 ? 4.576 6.620 36.188 1.00 41.47 521 LYS A N 1
ATOM 4336 C CA . LYS A 1 521 ? 4.752 8.056 36.035 1.00 41.47 521 LYS A CA 1
ATOM 4337 C C . LYS A 1 521 ? 6.044 8.367 36.772 1.00 41.47 521 LYS A C 1
ATOM 4339 O O . LYS A 1 521 ? 6.065 8.344 37.999 1.00 41.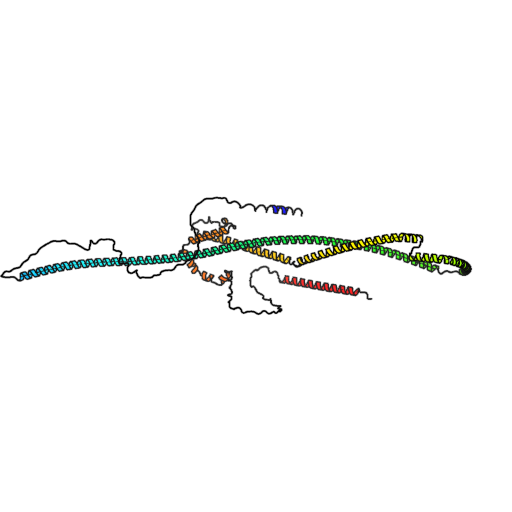47 521 LYS A O 1
ATOM 4344 N N . LYS A 1 522 ? 7.123 8.602 36.021 1.00 40.09 522 LYS A N 1
ATOM 4345 C CA . LYS A 1 522 ? 8.316 9.264 36.544 1.00 40.09 522 LYS A CA 1
ATOM 4346 C C . LYS A 1 522 ? 7.832 10.550 37.204 1.00 40.09 522 LYS A C 1
ATOM 4348 O O . LYS A 1 522 ? 7.393 11.468 36.515 1.00 40.09 522 LYS A O 1
ATOM 4353 N N . GLN A 1 523 ? 7.846 10.574 38.532 1.00 37.47 523 GLN A N 1
ATOM 4354 C CA . GLN A 1 523 ? 7.818 11.814 39.282 1.00 37.47 523 GLN A CA 1
ATOM 4355 C C . GLN A 1 523 ? 9.096 12.553 38.892 1.00 37.47 523 GLN A C 1
ATOM 4357 O O . GLN A 1 523 ? 10.190 12.186 39.313 1.00 37.47 523 GLN A O 1
ATOM 4362 N N . TYR A 1 524 ? 8.964 13.529 38.000 1.00 39.38 524 TYR A N 1
ATOM 4363 C CA . TYR A 1 524 ? 9.981 14.551 37.847 1.00 39.38 524 TYR A CA 1
ATOM 4364 C C . TYR A 1 524 ? 9.902 15.408 39.106 1.00 39.38 524 TYR A C 1
ATOM 4366 O O . TYR A 1 524 ? 8.900 16.077 39.350 1.00 39.38 524 TYR A O 1
ATOM 4374 N N . SER A 1 525 ? 10.930 15.299 39.942 1.00 37.50 525 SER A N 1
ATOM 4375 C CA . SER A 1 525 ? 11.212 16.257 40.999 1.00 37.50 525 SER A CA 1
ATOM 4376 C C . SER A 1 525 ? 11.551 17.587 40.334 1.00 37.50 525 SER A C 1
ATOM 4378 O O . SER A 1 525 ? 12.627 17.751 39.758 1.00 37.50 525 SER A O 1
ATOM 4380 N N . ASP A 1 526 ? 10.580 18.485 40.375 1.00 41.72 526 ASP A N 1
ATOM 4381 C CA . ASP A 1 526 ? 10.666 19.868 39.944 1.00 41.72 526 ASP A CA 1
ATOM 4382 C C . ASP A 1 526 ? 11.398 20.653 41.038 1.00 41.72 526 ASP A C 1
ATOM 4384 O O . ASP A 1 526 ? 10.868 20.858 42.131 1.00 41.72 526 ASP A O 1
ATOM 4388 N N . ASN A 1 527 ? 12.669 20.977 40.799 1.00 42.78 527 ASN A N 1
ATOM 4389 C CA . ASN A 1 527 ? 13.413 21.938 41.604 1.00 42.78 527 ASN A CA 1
ATOM 4390 C C . ASN A 1 527 ? 14.651 22.399 40.826 1.00 42.78 527 ASN A C 1
ATOM 4392 O O . ASN A 1 527 ? 15.704 21.773 40.918 1.00 42.78 527 ASN A O 1
ATOM 4396 N N . GLN A 1 528 ? 14.518 23.483 40.057 1.00 38.31 528 GLN A N 1
ATOM 4397 C CA . GLN A 1 528 ? 15.547 24.521 39.936 1.00 38.31 528 GLN A CA 1
ATOM 4398 C C . GLN A 1 528 ? 15.007 25.744 39.183 1.00 38.31 528 GLN A C 1
ATOM 4400 O O . GLN A 1 528 ? 14.445 25.648 38.095 1.00 38.31 528 GLN A O 1
ATOM 4405 N N . GLN A 1 529 ? 15.169 26.892 39.839 1.00 39.50 529 GLN A N 1
ATOM 4406 C CA . GLN A 1 529 ? 14.872 28.237 39.362 1.00 39.50 529 GLN A CA 1
ATOM 4407 C C . GLN A 1 529 ? 15.765 28.664 38.182 1.00 39.50 529 GLN A C 1
ATOM 4409 O O . GLN A 1 529 ? 16.835 28.087 37.984 1.00 39.50 529 GLN A O 1
ATOM 4414 N N . PRO A 1 530 ? 15.346 29.695 37.422 1.00 45.47 530 PRO A N 1
ATOM 4415 C CA . PRO A 1 530 ? 16.048 30.165 36.239 1.00 45.47 530 PRO A CA 1
ATOM 4416 C C . PRO A 1 530 ? 17.152 31.162 36.613 1.00 45.47 530 PRO A C 1
ATOM 4418 O O . PRO A 1 530 ? 16.942 32.052 37.435 1.00 45.47 530 PRO A O 1
ATOM 4421 N N . SER A 1 531 ? 18.305 31.052 35.959 1.00 38.94 531 SER A N 1
ATOM 4422 C CA . SER A 1 531 ? 19.288 32.132 35.879 1.00 38.94 531 SER A CA 1
ATOM 4423 C C . SER A 1 531 ? 19.697 32.347 34.427 1.00 38.94 531 SER A C 1
ATOM 4425 O O . SER A 1 531 ? 19.720 31.417 33.621 1.00 38.94 531 SER A O 1
ATOM 4427 N N . GLU A 1 532 ? 19.946 33.614 34.150 1.00 37.03 532 GLU A N 1
ATOM 4428 C CA . GLU A 1 532 ? 19.997 34.297 32.869 1.00 37.03 532 GLU A CA 1
ATOM 4429 C C . GLU A 1 532 ? 21.190 33.919 31.980 1.00 37.03 532 GLU A C 1
ATOM 4431 O O . GLU A 1 532 ? 22.194 33.375 32.434 1.00 37.03 532 GLU A O 1
ATOM 4436 N N . ASP A 1 533 ? 21.016 34.255 30.699 1.00 35.88 533 ASP A N 1
ATOM 4437 C CA . ASP A 1 533 ? 22.006 34.741 29.739 1.00 35.88 533 ASP A CA 1
ATOM 4438 C C . ASP A 1 533 ? 23.420 34.144 29.750 1.00 35.88 533 ASP A C 1
ATOM 4440 O O . ASP A 1 533 ? 24.251 34.459 30.590 1.00 35.88 533 ASP A O 1
ATOM 4444 N N . HIS A 1 534 ? 23.757 33.450 28.658 1.00 37.41 534 HIS A N 1
ATOM 4445 C CA . HIS A 1 534 ? 24.902 33.849 27.835 1.00 37.41 534 HIS A CA 1
ATOM 4446 C C . HIS A 1 534 ? 24.822 33.237 26.431 1.00 37.41 534 HIS A C 1
ATOM 4448 O O . HIS A 1 534 ? 24.910 32.028 26.225 1.00 37.41 534 HIS A O 1
ATOM 4454 N N . SER A 1 535 ? 24.711 34.118 25.440 1.00 39.25 535 SER A N 1
ATOM 4455 C CA . SER A 1 535 ? 25.098 33.859 24.060 1.00 39.25 535 SER A CA 1
ATOM 4456 C C . SER A 1 535 ? 26.620 33.719 23.962 1.00 39.25 535 SER A C 1
ATOM 4458 O O . SER A 1 535 ? 27.313 34.660 24.343 1.00 39.25 535 SER A O 1
ATOM 4460 N N . PHE A 1 536 ? 27.140 32.637 23.377 1.00 33.38 536 PHE A N 1
ATOM 4461 C CA . PHE A 1 536 ? 28.289 32.708 22.464 1.00 33.38 536 PHE A CA 1
ATOM 4462 C C . PHE A 1 536 ? 28.501 31.393 21.698 1.00 33.38 536 PHE A C 1
ATOM 4464 O O . PHE A 1 536 ? 28.361 30.299 22.236 1.00 33.38 536 PHE A O 1
ATOM 4471 N N . ASN A 1 537 ? 28.843 31.550 20.420 1.00 37.47 537 ASN A N 1
ATOM 4472 C CA . ASN A 1 537 ? 29.197 30.528 19.437 1.00 37.47 537 ASN A CA 1
ATOM 4473 C C . ASN A 1 537 ? 30.236 29.505 19.925 1.00 37.47 537 ASN A C 1
ATOM 4475 O O . ASN A 1 537 ? 31.265 29.899 20.466 1.00 37.47 537 ASN A O 1
ATOM 4479 N N . SER A 1 538 ? 30.090 28.246 19.496 1.00 33.62 538 SER A N 1
ATOM 4480 C CA . SER A 1 538 ? 31.165 27.584 18.741 1.00 33.62 538 SER A CA 1
ATOM 4481 C C . SER A 1 538 ? 30.646 26.371 17.970 1.00 33.62 538 SER A C 1
ATOM 4483 O O . SER A 1 538 ? 30.064 25.455 18.548 1.00 33.62 538 SER A O 1
ATOM 4485 N N . GLU A 1 539 ? 30.915 26.371 16.666 1.00 42.03 539 GLU A N 1
ATOM 4486 C CA . GLU A 1 539 ? 31.070 25.169 15.856 1.00 42.03 539 GLU A CA 1
ATOM 4487 C C . GLU A 1 539 ? 32.057 24.214 16.532 1.00 42.03 539 GLU A C 1
ATOM 4489 O O . GLU A 1 539 ? 33.164 24.626 16.887 1.00 42.03 539 GLU A O 1
ATOM 4494 N N . LYS A 1 540 ? 31.694 22.932 16.638 1.00 36.69 540 LYS A N 1
ATOM 4495 C CA . LYS A 1 540 ? 32.646 21.838 16.430 1.00 36.69 540 LYS A CA 1
ATOM 4496 C C . LYS A 1 540 ? 31.964 20.487 16.277 1.00 36.69 540 LYS A C 1
ATOM 4498 O O . LYS A 1 540 ? 31.061 20.120 17.022 1.00 36.69 540 LYS A O 1
ATOM 4503 N N . ASP A 1 541 ? 32.479 19.788 15.278 1.00 40.91 541 ASP A N 1
ATOM 4504 C CA . ASP A 1 541 ? 32.437 18.360 15.015 1.00 40.91 541 ASP A CA 1
ATOM 4505 C C . ASP A 1 541 ? 32.140 17.460 16.218 1.00 40.91 541 ASP A C 1
ATOM 4507 O O . ASP A 1 541 ? 32.821 17.513 17.243 1.00 40.91 541 ASP A O 1
ATOM 4511 N N . SER A 1 542 ? 31.230 16.506 16.021 1.00 36.94 542 SER A N 1
ATOM 4512 C CA . SER A 1 542 ? 31.335 15.185 16.646 1.00 36.94 542 SER A CA 1
ATOM 4513 C C . SER A 1 542 ? 30.642 14.133 15.786 1.00 36.94 542 SER A C 1
ATOM 4515 O O . SER A 1 542 ? 29.422 13.974 15.775 1.00 36.94 542 SER A O 1
ATOM 4517 N N . ARG A 1 543 ? 31.491 13.425 15.036 1.00 39.41 543 ARG A N 1
ATOM 4518 C CA . ARG A 1 543 ? 31.303 12.027 14.652 1.00 39.41 543 ARG A CA 1
ATOM 4519 C C . ARG A 1 543 ? 31.226 11.154 15.911 1.00 39.41 543 ARG A C 1
ATOM 4521 O O . ARG A 1 543 ? 31.807 11.491 16.934 1.00 39.41 543 ARG A O 1
ATOM 4528 N N . ASP A 1 544 ? 30.591 10.001 15.727 1.00 38.09 544 ASP A N 1
ATOM 4529 C CA . ASP A 1 544 ? 30.647 8.797 16.562 1.00 38.09 544 ASP A CA 1
ATOM 4530 C C . ASP A 1 544 ? 29.844 8.806 17.870 1.00 38.09 544 ASP A C 1
ATOM 4532 O O . ASP A 1 544 ? 30.305 9.270 18.903 1.00 38.09 544 ASP A O 1
ATOM 4536 N N . SER A 1 545 ? 28.657 8.180 17.836 1.00 40.16 545 SER A N 1
ATOM 4537 C CA . SER A 1 545 ? 28.193 7.235 18.873 1.00 40.16 545 SER A CA 1
ATOM 4538 C C . SER A 1 545 ? 26.762 6.753 18.585 1.00 40.16 545 SER A C 1
ATOM 4540 O O . SER A 1 545 ? 25.794 7.383 18.997 1.00 40.16 545 SER A O 1
ATOM 4542 N N . TYR A 1 546 ? 26.614 5.607 17.906 1.00 34.72 546 TYR A N 1
ATOM 4543 C CA . TYR A 1 546 ? 25.383 4.803 17.963 1.00 34.72 546 TYR A CA 1
ATOM 4544 C C . TYR A 1 546 ? 25.697 3.305 17.856 1.00 34.72 546 TYR A C 1
ATOM 4546 O O . TYR A 1 546 ? 25.575 2.686 16.801 1.00 34.72 546 TYR A O 1
ATOM 4554 N N . HIS A 1 547 ? 26.040 2.693 18.987 1.00 41.56 547 HIS A N 1
ATOM 4555 C CA . HIS A 1 547 ? 25.863 1.256 19.198 1.00 41.56 547 HIS A CA 1
ATOM 4556 C C . HIS A 1 547 ? 25.337 1.005 20.614 1.00 41.56 547 HIS A C 1
ATOM 4558 O O . HIS A 1 547 ? 26.069 0.635 21.523 1.00 41.56 547 HIS A O 1
ATOM 4564 N N . ALA A 1 548 ? 24.028 1.190 20.784 1.00 35.88 548 ALA A N 1
ATOM 4565 C CA . ALA A 1 548 ? 23.286 0.646 21.914 1.00 35.88 548 ALA A CA 1
ATOM 4566 C C . ALA A 1 548 ? 22.345 -0.444 21.385 1.00 35.88 548 ALA A C 1
ATOM 4568 O O . ALA A 1 548 ? 21.234 -0.176 20.927 1.00 35.88 548 ALA A O 1
ATOM 4569 N N . LYS A 1 549 ? 22.834 -1.689 21.407 1.00 37.03 549 LYS A N 1
ATOM 4570 C CA . LYS A 1 549 ? 22.029 -2.895 21.203 1.00 37.03 549 LYS A CA 1
ATOM 4571 C C . LYS A 1 549 ? 21.049 -3.010 22.374 1.00 37.03 549 LYS A C 1
ATOM 4573 O O . LYS A 1 549 ? 21.448 -3.372 23.474 1.00 37.03 549 LYS A O 1
ATOM 4578 N N . SER A 1 550 ? 19.776 -2.705 22.141 1.00 34.59 550 SER A N 1
ATOM 4579 C CA . SER A 1 550 ? 18.700 -3.145 23.033 1.00 34.59 550 SER A CA 1
ATOM 4580 C C . SER A 1 550 ? 18.331 -4.575 22.656 1.00 34.59 550 SER A C 1
ATOM 4582 O O . SER A 1 550 ? 17.687 -4.809 21.637 1.00 34.59 550 SER A O 1
ATOM 4584 N N . ALA A 1 551 ? 18.792 -5.528 23.463 1.00 36.84 551 ALA A N 1
ATOM 4585 C CA . ALA A 1 551 ? 18.366 -6.917 23.407 1.00 36.84 551 ALA A CA 1
ATOM 4586 C C . ALA A 1 551 ? 16.922 -7.011 23.927 1.00 36.84 551 ALA A C 1
ATOM 4588 O O . ALA A 1 551 ? 16.678 -6.871 25.125 1.00 36.84 551 ALA A O 1
ATOM 4589 N N . SER A 1 552 ? 15.956 -7.209 23.028 1.00 35.84 552 SER A N 1
ATOM 4590 C CA . SER A 1 552 ? 14.595 -7.581 23.413 1.00 35.84 552 SER A CA 1
ATOM 4591 C C . SER A 1 552 ? 14.502 -9.101 23.494 1.00 35.84 552 SER A C 1
ATOM 4593 O O . SER A 1 552 ? 14.440 -9.784 22.474 1.00 35.84 552 SER A O 1
ATOM 4595 N N . TYR A 1 553 ? 14.500 -9.605 24.722 1.00 37.22 553 TYR A N 1
ATOM 4596 C CA . TYR A 1 553 ? 14.176 -10.983 25.062 1.00 37.22 553 TYR A CA 1
ATOM 4597 C C . TYR A 1 553 ? 12.667 -11.194 24.854 1.00 37.22 553 TYR A C 1
ATOM 4599 O O . TYR A 1 553 ? 11.854 -10.702 25.638 1.00 37.22 553 TYR A O 1
ATOM 4607 N N . ILE A 1 554 ? 12.290 -11.858 23.762 1.00 36.84 554 ILE A N 1
ATOM 4608 C CA . ILE A 1 554 ? 10.973 -12.476 23.584 1.00 36.84 554 ILE A CA 1
ATOM 4609 C C . ILE A 1 554 ? 11.247 -13.897 23.099 1.00 36.84 554 ILE A C 1
ATOM 4611 O O . ILE A 1 554 ? 11.564 -14.109 21.932 1.00 36.84 554 ILE A O 1
ATOM 4615 N N . GLU A 1 555 ? 11.162 -14.848 24.027 1.00 36.88 555 GLU A N 1
ATOM 4616 C CA . GLU A 1 555 ? 11.011 -16.270 23.730 1.00 36.88 555 GLU A CA 1
ATOM 4617 C C . GLU A 1 555 ? 9.679 -16.462 22.999 1.00 36.88 555 GLU A C 1
ATOM 4619 O O . GLU A 1 555 ? 8.600 -16.226 23.549 1.00 36.88 555 GLU A O 1
ATOM 4624 N N . SER A 1 556 ? 9.763 -16.841 21.728 1.00 36.62 556 SER A N 1
ATOM 4625 C CA . SER A 1 556 ? 8.650 -17.409 20.981 1.00 36.62 556 SER A CA 1
ATOM 4626 C C . SER A 1 556 ? 9.005 -18.844 20.631 1.00 36.62 556 SER A C 1
ATOM 4628 O O . SER A 1 556 ? 9.824 -19.085 19.745 1.00 36.62 556 SER A O 1
ATOM 4630 N N . ASP A 1 557 ? 8.364 -19.774 21.331 1.00 38.16 557 ASP A N 1
ATOM 4631 C CA . ASP A 1 557 ? 8.294 -21.179 20.958 1.00 38.16 557 ASP A CA 1
ATOM 4632 C C . ASP A 1 557 ? 7.524 -21.307 19.642 1.00 38.16 557 ASP A C 1
ATOM 4634 O O . ASP A 1 557 ? 6.291 -21.279 19.598 1.00 38.16 557 ASP A O 1
ATOM 4638 N N . THR A 1 558 ? 8.270 -21.440 18.553 1.00 39.53 558 THR A N 1
ATOM 4639 C CA . THR A 1 558 ? 7.780 -22.031 17.309 1.00 39.53 558 THR A CA 1
ATOM 4640 C C . THR A 1 558 ? 8.785 -23.074 16.843 1.00 39.53 558 THR A C 1
ATOM 4642 O O . THR A 1 558 ? 9.684 -22.791 16.055 1.00 39.53 558 THR A O 1
ATOM 4645 N N . GLU A 1 559 ? 8.619 -24.303 17.331 1.00 45.75 559 GLU A N 1
ATOM 4646 C CA . GLU A 1 559 ? 9.042 -25.488 16.592 1.00 45.75 559 GLU A CA 1
ATOM 4647 C C . GLU A 1 559 ? 8.292 -25.496 15.257 1.00 45.75 559 GLU A C 1
ATOM 4649 O O . GLU A 1 559 ? 7.072 -25.653 15.236 1.00 45.75 559 GLU A O 1
ATOM 4654 N N . THR A 1 560 ? 8.995 -25.265 14.147 1.00 46.38 560 THR A N 1
ATOM 4655 C CA . THR A 1 560 ? 8.952 -26.082 12.917 1.00 46.38 560 THR A CA 1
ATOM 4656 C C . THR A 1 560 ? 9.719 -25.397 11.779 1.00 46.38 560 THR A C 1
ATOM 4658 O O . THR A 1 560 ? 9.599 -24.197 11.552 1.00 46.38 560 THR A O 1
ATOM 4661 N N . THR A 1 561 ? 10.488 -26.216 11.051 1.00 45.47 561 THR A N 1
ATOM 4662 C CA . THR A 1 561 ? 11.329 -25.920 9.871 1.00 45.47 561 THR A CA 1
ATOM 4663 C C . THR A 1 561 ? 12.590 -25.081 10.109 1.00 45.47 561 THR A C 1
ATOM 4665 O O . THR A 1 561 ? 12.677 -23.928 9.708 1.00 45.47 561 THR A O 1
ATOM 4668 N N . GLN A 1 562 ? 13.616 -25.726 10.683 1.00 43.50 562 GLN A N 1
ATOM 4669 C CA . GLN A 1 562 ? 15.015 -25.391 10.397 1.00 43.50 562 GLN A CA 1
ATOM 4670 C C . GLN A 1 562 ? 15.262 -25.640 8.904 1.00 43.50 562 GLN A C 1
ATOM 4672 O O . GLN A 1 562 ? 15.360 -26.783 8.460 1.00 43.50 562 GLN A O 1
ATOM 4677 N N . ILE A 1 563 ? 15.274 -24.567 8.124 1.00 50.97 563 ILE A N 1
ATOM 4678 C CA . ILE A 1 563 ? 15.953 -24.536 6.833 1.00 50.97 563 ILE A CA 1
ATOM 4679 C C . ILE A 1 563 ? 17.396 -24.148 7.169 1.00 50.97 563 ILE A C 1
ATOM 4681 O O . ILE A 1 563 ? 17.600 -23.215 7.939 1.00 50.97 563 ILE A O 1
ATOM 4685 N N . ASP A 1 564 ? 18.365 -24.920 6.674 1.00 53.19 564 ASP A N 1
ATOM 4686 C CA . ASP A 1 564 ? 19.800 -24.735 6.919 1.00 53.19 564 ASP A CA 1
ATOM 4687 C C . ASP A 1 564 ? 20.259 -23.329 6.487 1.00 53.19 564 ASP A C 1
ATOM 4689 O O . ASP A 1 564 ? 20.632 -23.107 5.332 1.00 53.19 564 ASP A O 1
ATOM 4693 N N . ASP A 1 565 ? 20.281 -22.384 7.429 1.00 52.72 565 ASP A N 1
ATOM 4694 C CA . ASP A 1 565 ? 20.850 -21.038 7.257 1.00 52.72 565 ASP A CA 1
ATOM 4695 C C . ASP A 1 565 ? 22.349 -21.083 6.869 1.00 52.72 565 ASP A C 1
ATOM 4697 O O . ASP A 1 565 ? 22.903 -20.125 6.317 1.00 52.72 565 ASP A O 1
ATOM 4701 N N . ASP A 1 566 ? 23.009 -22.224 7.088 1.00 58.41 566 ASP A N 1
ATOM 4702 C CA . ASP A 1 566 ? 24.384 -22.480 6.660 1.00 58.41 566 ASP A CA 1
ATOM 4703 C C . ASP A 1 566 ? 24.496 -22.695 5.135 1.00 58.41 566 ASP A C 1
ATOM 4705 O O . ASP A 1 566 ? 25.489 -22.291 4.525 1.00 58.41 566 ASP A O 1
ATOM 4709 N N . ALA A 1 567 ? 23.455 -23.219 4.474 1.00 60.34 567 ALA A N 1
ATOM 4710 C CA . ALA A 1 567 ? 23.453 -23.423 3.022 1.00 60.34 567 ALA A CA 1
ATOM 4711 C C . ALA A 1 567 ? 23.250 -22.111 2.235 1.00 60.34 567 ALA A C 1
ATOM 4713 O O . ALA A 1 567 ? 23.803 -21.943 1.141 1.00 60.34 567 ALA A O 1
ATOM 4714 N N . GLU A 1 568 ? 22.498 -21.148 2.783 1.00 54.25 568 GLU A N 1
ATOM 4715 C CA . GLU A 1 568 ? 22.314 -19.834 2.148 1.00 54.25 568 GLU A CA 1
ATOM 4716 C C . GLU A 1 568 ? 23.564 -18.948 2.266 1.00 54.25 568 GLU A C 1
ATOM 4718 O O . GLU A 1 568 ? 23.919 -18.238 1.316 1.00 54.25 568 GLU A O 1
ATOM 4723 N N . ASN A 1 569 ? 24.290 -19.031 3.385 1.00 61.59 569 ASN A N 1
ATOM 4724 C CA . ASN A 1 569 ? 25.541 -18.290 3.559 1.00 61.59 569 ASN A CA 1
ATOM 4725 C C . ASN A 1 569 ? 26.651 -18.775 2.608 1.00 61.59 569 ASN A C 1
ATOM 4727 O O . ASN A 1 569 ? 27.378 -17.944 2.046 1.00 61.59 569 ASN A O 1
ATOM 4731 N N . ASP A 1 570 ? 26.725 -20.079 2.330 1.00 69.00 570 ASP A N 1
ATOM 4732 C CA . ASP A 1 570 ? 27.665 -20.638 1.349 1.00 69.00 570 ASP A CA 1
ATOM 4733 C C . ASP A 1 570 ? 27.332 -20.225 -0.094 1.00 69.00 570 ASP A C 1
ATOM 4735 O O . ASP A 1 570 ? 28.230 -19.976 -0.911 1.00 69.00 570 ASP A O 1
ATOM 4739 N N . HIS A 1 571 ? 26.049 -20.054 -0.428 1.00 70.44 571 HIS A N 1
ATOM 4740 C CA . HIS A 1 571 ? 25.657 -19.587 -1.757 1.00 70.44 571 HIS A CA 1
ATOM 4741 C C . HIS A 1 571 ? 26.054 -18.120 -1.999 1.00 70.44 571 HIS A C 1
ATOM 4743 O O . HIS A 1 571 ? 26.585 -17.779 -3.062 1.00 70.44 571 HIS A O 1
ATOM 4749 N N . ILE A 1 572 ? 25.896 -17.254 -0.992 1.00 69.12 572 ILE A N 1
ATOM 4750 C CA . ILE A 1 572 ? 26.310 -15.843 -1.074 1.00 69.12 572 ILE A CA 1
ATOM 4751 C C . ILE A 1 572 ? 27.842 -15.718 -1.141 1.00 69.12 572 ILE A C 1
ATOM 4753 O O . ILE A 1 572 ? 28.364 -14.866 -1.873 1.00 69.12 572 ILE A O 1
ATOM 4757 N N . GLY A 1 573 ? 28.575 -16.582 -0.431 1.00 81.69 573 GLY A N 1
ATOM 4758 C CA . GLY A 1 573 ? 30.032 -16.688 -0.537 1.00 81.69 573 GLY A CA 1
ATOM 4759 C C . GLY A 1 573 ? 30.491 -17.044 -1.955 1.00 81.69 573 GLY A C 1
ATOM 4760 O O . GLY A 1 573 ? 31.376 -16.382 -2.509 1.00 81.69 573 GLY A O 1
ATOM 4761 N N . ASN A 1 574 ? 29.827 -18.017 -2.584 1.00 78.12 574 ASN A N 1
ATOM 4762 C CA . ASN A 1 574 ? 30.114 -18.436 -3.956 1.00 78.12 574 ASN A CA 1
ATOM 4763 C C . ASN A 1 574 ? 29.820 -17.338 -4.990 1.00 78.12 574 ASN A C 1
ATOM 4765 O O . ASN A 1 574 ? 30.663 -17.082 -5.851 1.00 78.12 574 ASN A O 1
ATOM 4769 N N . LEU A 1 575 ? 28.706 -16.608 -4.855 1.00 75.12 575 LEU A N 1
ATOM 4770 C CA . LEU A 1 575 ? 28.373 -15.483 -5.742 1.00 75.12 575 LEU A CA 1
ATOM 4771 C C . LEU A 1 575 ? 29.387 -14.330 -5.633 1.00 75.12 575 LEU A C 1
ATOM 4773 O O . LEU A 1 575 ? 29.769 -13.728 -6.639 1.00 75.12 575 LEU A O 1
ATOM 4777 N N . ARG A 1 576 ? 29.895 -14.040 -4.425 1.00 81.88 576 ARG A N 1
ATOM 4778 C CA . ARG A 1 576 ? 30.993 -13.068 -4.247 1.00 81.88 576 ARG A CA 1
ATOM 4779 C C . ARG A 1 576 ? 32.303 -13.558 -4.865 1.00 81.88 576 ARG A C 1
ATOM 4781 O O . ARG A 1 576 ? 33.050 -12.751 -5.423 1.00 81.88 576 ARG A O 1
ATOM 4788 N N . GLY A 1 577 ? 32.580 -14.859 -4.781 1.00 88.94 577 GLY A N 1
ATOM 4789 C CA . GLY A 1 577 ? 33.737 -15.490 -5.415 1.00 88.94 577 GLY A CA 1
ATOM 4790 C C . GLY A 1 577 ? 33.695 -15.408 -6.943 1.00 88.94 577 GLY A C 1
ATOM 4791 O O . GLY A 1 577 ? 34.699 -15.049 -7.562 1.00 88.94 577 GLY A O 1
ATOM 4792 N N . GLU A 1 578 ? 32.540 -15.676 -7.556 1.00 86.00 578 GLU A N 1
ATOM 4793 C CA . GLU A 1 578 ? 32.348 -15.569 -9.008 1.00 86.00 578 GLU A CA 1
ATOM 4794 C C . GLU A 1 578 ? 32.501 -14.135 -9.512 1.00 86.00 578 GLU A C 1
ATOM 4796 O O . GLU A 1 578 ? 33.255 -13.904 -10.460 1.00 86.00 578 GLU A O 1
ATOM 4801 N N . LEU A 1 579 ? 31.898 -13.159 -8.825 1.00 84.44 579 LEU A N 1
ATOM 4802 C CA . LEU A 1 579 ? 32.023 -11.748 -9.195 1.00 84.44 579 LEU A CA 1
ATOM 4803 C C . LEU A 1 579 ? 33.488 -11.281 -9.168 1.00 84.44 579 LEU A C 1
ATOM 4805 O O . LEU A 1 579 ? 33.933 -10.532 -10.041 1.00 84.44 579 LEU A O 1
ATOM 4809 N N . LYS A 1 580 ? 34.270 -11.752 -8.188 1.00 90.06 580 LYS A N 1
ATOM 4810 C CA . LYS A 1 580 ? 35.701 -11.439 -8.094 1.00 90.06 580 LYS A CA 1
ATOM 4811 C C . LYS A 1 580 ? 36.499 -12.058 -9.248 1.00 90.06 580 LYS A C 1
ATOM 4813 O O . LYS A 1 580 ? 37.323 -11.366 -9.846 1.00 90.06 580 LYS A O 1
ATOM 4818 N N . ARG A 1 581 ? 36.220 -13.314 -9.623 1.00 89.94 581 ARG A N 1
ATOM 4819 C CA . ARG A 1 581 ? 36.853 -13.961 -10.791 1.00 89.94 581 ARG A CA 1
ATOM 4820 C C . ARG A 1 581 ? 36.498 -13.256 -12.099 1.00 89.94 581 ARG A C 1
ATOM 4822 O O . ARG A 1 581 ? 37.356 -13.112 -12.968 1.00 89.94 581 ARG A O 1
ATOM 4829 N N . GLU A 1 582 ? 35.262 -12.785 -12.245 1.00 89.75 582 GLU A N 1
ATOM 4830 C CA . GLU A 1 582 ? 34.830 -12.055 -13.437 1.00 89.75 582 GLU A CA 1
ATOM 4831 C C . GLU A 1 582 ? 35.553 -10.704 -13.568 1.00 89.75 582 GLU A C 1
ATOM 4833 O O . GLU A 1 582 ? 36.042 -10.354 -14.647 1.00 89.75 582 GLU A O 1
ATOM 4838 N N . GLN A 1 583 ? 35.724 -9.978 -12.459 1.00 87.00 583 GLN A N 1
ATOM 4839 C CA . GLN A 1 583 ? 36.524 -8.750 -12.431 1.00 87.00 583 GLN A CA 1
ATOM 4840 C C . GLN A 1 583 ? 37.996 -9.013 -12.783 1.00 87.00 583 GLN A C 1
ATOM 4842 O O . GLN A 1 583 ? 38.579 -8.276 -13.584 1.00 87.00 583 GLN A O 1
ATOM 4847 N N . GLU A 1 584 ? 38.594 -10.085 -12.258 1.00 92.06 584 GLU A N 1
ATOM 4848 C CA . GLU A 1 584 ? 39.964 -10.488 -12.596 1.00 92.06 584 GLU A CA 1
ATOM 4849 C C . GLU A 1 584 ? 40.112 -10.842 -14.088 1.00 92.06 584 GLU A C 1
ATOM 4851 O O . GLU A 1 584 ? 41.078 -10.419 -14.735 1.00 92.06 584 GLU A O 1
ATOM 4856 N N . LEU A 1 585 ? 39.129 -11.534 -14.678 1.00 93.12 585 LEU A N 1
ATOM 4857 C CA . LEU A 1 585 ? 39.093 -11.833 -16.114 1.00 93.12 585 LEU A CA 1
ATOM 4858 C C . LEU A 1 585 ? 38.977 -10.566 -16.968 1.00 93.12 585 LEU A C 1
ATOM 4860 O O . LEU A 1 585 ? 39.680 -10.444 -17.976 1.00 93.12 585 LEU A O 1
ATOM 4864 N N . GLN A 1 586 ? 38.160 -9.591 -16.563 1.00 86.81 586 GLN A N 1
ATOM 4865 C CA . GLN A 1 586 ? 38.065 -8.309 -17.267 1.00 86.81 586 GLN A CA 1
ATOM 4866 C C . GLN A 1 586 ? 39.377 -7.517 -17.208 1.00 86.81 586 GLN A C 1
ATOM 4868 O O . GLN A 1 586 ? 39.799 -6.942 -18.216 1.00 86.81 586 GLN A O 1
ATOM 4873 N N . VAL A 1 587 ? 40.061 -7.511 -16.061 1.00 91.88 587 VAL A N 1
ATOM 4874 C CA . VAL A 1 587 ? 41.379 -6.869 -15.920 1.00 91.88 587 VAL A CA 1
ATOM 4875 C C . VAL A 1 587 ? 42.417 -7.563 -16.806 1.00 91.88 587 VAL A C 1
ATOM 4877 O O . VAL A 1 587 ? 43.183 -6.891 -17.504 1.00 91.88 587 VAL A O 1
ATOM 4880 N N . LYS A 1 588 ? 42.412 -8.900 -16.848 1.00 92.62 588 LYS A N 1
ATOM 4881 C CA . LYS A 1 588 ? 43.314 -9.686 -17.701 1.00 92.62 588 LYS A CA 1
ATOM 4882 C C . LYS A 1 588 ? 43.050 -9.439 -19.190 1.00 92.62 588 LYS A C 1
ATOM 4884 O O . LYS A 1 588 ? 43.997 -9.256 -19.953 1.00 92.62 588 LYS A O 1
ATOM 4889 N N . LYS A 1 589 ? 41.779 -9.329 -19.593 1.00 92.56 589 LYS A N 1
ATOM 4890 C CA . LYS A 1 589 ? 41.378 -8.978 -20.965 1.00 92.56 589 LYS A CA 1
ATOM 4891 C C . LYS A 1 589 ? 41.865 -7.581 -21.362 1.00 92.56 589 LYS A C 1
ATOM 4893 O O . LYS A 1 589 ? 42.470 -7.432 -22.420 1.00 92.56 589 LYS A O 1
ATOM 4898 N N . LYS A 1 590 ? 41.704 -6.581 -20.486 1.00 90.75 590 LYS A N 1
ATOM 4899 C CA . LYS A 1 590 ? 42.211 -5.213 -20.714 1.00 90.75 590 LYS A CA 1
ATOM 4900 C C . LYS A 1 590 ? 43.739 -5.154 -20.823 1.00 90.75 590 LYS A C 1
ATOM 4902 O O . LYS A 1 590 ? 44.260 -4.362 -21.606 1.00 90.75 590 LYS A O 1
ATOM 4907 N N . ARG A 1 591 ? 44.474 -5.980 -20.064 1.00 91.19 591 ARG A N 1
ATOM 4908 C CA . ARG A 1 591 ? 45.939 -6.098 -20.199 1.00 91.19 591 ARG A CA 1
ATOM 4909 C C . ARG A 1 591 ? 46.342 -6.691 -21.549 1.00 91.19 591 ARG A C 1
ATOM 4911 O O . ARG A 1 591 ? 47.170 -6.096 -22.229 1.00 91.19 591 ARG A O 1
ATOM 4918 N N . LEU A 1 592 ? 45.700 -7.781 -21.971 1.00 91.88 592 LEU A N 1
ATOM 4919 C CA . LEU A 1 592 ? 45.951 -8.402 -23.276 1.00 91.88 592 LEU A CA 1
ATOM 4920 C C . LEU A 1 592 ? 45.624 -7.467 -24.451 1.00 91.88 592 LEU A C 1
ATOM 4922 O O . LEU A 1 592 ? 46.341 -7.456 -25.448 1.00 91.88 592 LEU A O 1
ATOM 4926 N N . GLU A 1 593 ? 44.565 -6.661 -24.350 1.00 90.00 593 GLU A N 1
ATOM 4927 C CA . GLU A 1 593 ? 44.250 -5.643 -25.362 1.00 90.00 593 GLU A CA 1
ATOM 4928 C C . GLU A 1 593 ? 45.312 -4.537 -25.421 1.00 90.00 593 GLU A C 1
ATOM 4930 O O . GLU A 1 593 ? 45.697 -4.127 -26.517 1.00 90.00 593 GLU A O 1
ATOM 4935 N N . LYS A 1 594 ? 45.850 -4.102 -24.272 1.00 90.44 594 LYS A N 1
ATOM 4936 C CA . LYS A 1 594 ? 46.969 -3.145 -24.227 1.00 90.44 594 LYS A CA 1
ATOM 4937 C C . LYS A 1 594 ? 48.259 -3.716 -24.819 1.00 90.44 594 LYS A C 1
ATOM 4939 O O . LYS A 1 594 ? 48.916 -3.017 -25.585 1.00 90.44 594 LYS A O 1
ATOM 4944 N N . GLU A 1 595 ? 48.600 -4.970 -24.528 1.00 89.56 595 GLU A N 1
ATOM 4945 C CA . GLU A 1 595 ? 49.775 -5.632 -25.120 1.00 89.56 595 GLU A CA 1
ATOM 4946 C C . GLU A 1 595 ? 49.628 -5.793 -26.639 1.00 89.56 595 GLU A C 1
ATOM 4948 O O . GLU A 1 595 ? 50.551 -5.481 -27.391 1.00 89.56 595 GLU A O 1
ATOM 4953 N N . LYS A 1 596 ? 48.439 -6.180 -27.120 1.00 88.38 596 LYS A N 1
ATOM 4954 C CA . LYS A 1 596 ? 48.148 -6.243 -28.563 1.00 88.38 596 LYS A CA 1
ATOM 4955 C C . LYS A 1 596 ? 48.207 -4.873 -29.240 1.00 88.38 596 LYS A C 1
ATOM 4957 O O . LYS A 1 596 ? 48.580 -4.798 -30.409 1.00 88.38 596 LYS A O 1
ATOM 4962 N N . ALA A 1 597 ? 47.838 -3.801 -28.538 1.00 82.25 597 ALA A N 1
ATOM 4963 C CA . ALA A 1 597 ? 47.967 -2.439 -29.046 1.00 82.25 597 ALA A CA 1
ATOM 4964 C C . ALA A 1 597 ? 49.439 -1.996 -29.125 1.00 82.25 597 ALA A C 1
ATOM 4966 O O . ALA A 1 597 ? 49.830 -1.373 -30.109 1.00 82.25 597 ALA A O 1
ATOM 4967 N N . GLN A 1 598 ? 50.269 -2.374 -28.147 1.00 80.25 598 GLN A N 1
ATOM 4968 C CA . GLN A 1 598 ? 51.706 -2.076 -28.152 1.00 80.25 598 GLN A CA 1
ATOM 4969 C C . GLN A 1 598 ? 52.470 -2.851 -29.235 1.00 80.25 598 GLN A C 1
ATOM 4971 O O . GLN A 1 598 ? 53.348 -2.284 -29.875 1.00 80.25 598 GLN A O 1
ATOM 4976 N N . GLN A 1 599 ? 52.090 -4.100 -29.524 1.00 76.12 599 GLN A N 1
ATOM 4977 C CA . GLN A 1 599 ? 52.696 -4.884 -30.611 1.00 76.12 599 GLN A CA 1
ATOM 4978 C C . GLN A 1 599 ? 52.300 -4.411 -32.022 1.00 76.12 599 GLN A C 1
ATOM 4980 O O . GLN A 1 599 ? 52.956 -4.772 -32.995 1.00 76.12 599 GLN A O 1
ATOM 4985 N N . LYS A 1 600 ? 51.239 -3.604 -32.159 1.00 69.38 600 LYS A N 1
ATOM 4986 C CA . LYS A 1 600 ? 50.773 -3.059 -33.448 1.00 69.38 600 LYS A CA 1
ATOM 4987 C C . LYS A 1 600 ? 51.297 -1.658 -33.765 1.00 69.38 600 LYS A C 1
ATOM 4989 O O . LYS A 1 600 ? 50.905 -1.104 -34.789 1.00 69.38 600 LYS A O 1
ATOM 4994 N N . SER A 1 601 ? 52.169 -1.088 -32.933 1.00 51.03 601 SER A N 1
ATOM 4995 C CA . SER A 1 601 ? 52.857 0.159 -33.271 1.00 51.03 601 SER A CA 1
ATOM 4996 C C . SER A 1 601 ? 54.092 -0.160 -34.123 1.00 51.03 601 SER A C 1
ATOM 4998 O O . SER A 1 601 ? 55.040 -0.737 -33.592 1.00 51.03 601 SER A O 1
ATOM 5000 N N . PRO A 1 602 ? 54.121 0.179 -35.424 1.00 54.69 602 PRO A N 1
ATOM 5001 C CA . PRO A 1 602 ? 55.327 0.021 -36.225 1.00 54.69 602 PRO A CA 1
ATOM 5002 C C . PRO A 1 602 ? 56.412 0.959 -35.684 1.00 54.69 602 PRO A C 1
ATOM 5004 O O . PRO A 1 602 ? 56.170 2.158 -35.522 1.00 54.69 602 PRO A O 1
ATOM 5007 N N . GLN A 1 603 ? 57.588 0.401 -35.379 1.00 50.06 603 GLN A N 1
ATOM 5008 C CA . GLN A 1 603 ? 58.806 1.174 -35.134 1.00 50.06 603 GLN A CA 1
ATOM 5009 C C . GLN A 1 603 ? 59.041 2.080 -36.349 1.00 50.06 603 GLN A C 1
ATOM 5011 O O . GLN A 1 603 ? 59.205 1.594 -37.468 1.00 50.06 603 GLN A O 1
ATOM 5016 N N . LYS A 1 604 ? 58.972 3.389 -36.114 1.00 44.78 604 LYS A N 1
ATOM 5017 C CA . LYS A 1 604 ? 59.523 4.411 -37.000 1.00 44.78 604 LYS A CA 1
ATOM 5018 C C . LYS A 1 604 ? 60.949 4.704 -36.583 1.00 44.78 604 LYS A C 1
ATOM 5020 O O . LYS A 1 604 ? 61.179 4.724 -35.351 1.00 44.78 604 LYS A O 1
#

InterPro domains:
  IPR033192 Outer dynein arm-docking complex subunit 3 [PTHR46518] (101-601)

Sequence (604 aa):
MAAETENYKQMNSYHLNSQSKIYNQSPNNKSLIHYNSQLRDGSQSGYSDYYMPGSSRQAAMASIYKGIKNNDVSQILGKSSNNRSFLPSINQRGDDDNFDEKTEVHKSLTEMRKHYDQTKTLANRKEKELKQLQEESDKLKEQEQFLKENNVDVIQNEKDMIKGCEESKIQMEETVLQRKSYQHMRNRLKKDIQHYEKQVIIYQNELKQLRQEQHAISLRAHQTRQFNDQTSKMMDEVMKNVEQERKERESKLNQIKGKIQTRQELDRKREERVMQMMAIADHAMHDKDPQEKKWRQLLLVHKFVSTLLKQKMEREMKKFDVVESAFQKIKTATGVSESEEIVTKFLSREQTYGELLATIAESETKIDNLKKKNEQYNQKLADLKQELVALEMQQKKGKQGFKEQELIKKLDAMDEKVQRSILMKQKLYQWCIRILTKHEQVNRPKGFNQSKRTNFYEQFPRSQIEQLFNKVCTVFHAELDKTKDEDIEHVLDQLNQTNVNDETQNEEFIRRNLRIKPSIKKQYSDNQQPSEDHSFNSEKDSRDSYHAKSASYIESDTETTQIDDDAENDHIGNLRGELKREQELQVKKKRLEKEKAQQKSPQK

Foldseek 3Di:
DVVVVVVVVVVVVPPPPPPPDDDDDDDDDDDDDDDDDDDDDDDDDDDDDDDDDDDDDPPVPPPPPDDPDDDDPDPPDPDDDDDDDDDDDDDDDDDDDDDDPVVVVVVVVVVVVVVVVVVVVVVVVVVVVVVVVVVVVVVVVVVVVVVVVVVVVVVVVVVVVVVVVVVVVVVVVVVVVVVVVVVVVVVVVVVVVVVVVVVVVVLVVVLVVLVVVLVVLVVVVVVVVVVVVVVVVVVVVVVVVVVVVVVVVVVVVVVVVVVVVVVVVVVVVVVVVVVVVVVVVVVVPPDDDPVVVVVVVVVVVVVVVVVVVVVVVVVVVVVCVVVVVVVVVLCVVVVDDDPVVSVVCVVCVVVVVVVVVVVVVVVVVVVVVVVVVVVVVVVVVVVVVVVVVVVVVVCVVPPVVVVSVVSVVVSVVSVVVVVVVVVVLVVLQVVLQVLVQVLCVVPPDPPDDPVDRPPVCVVAPSVRSVVSVVVSVVSVVVVVVVDDVVVVVVVVVVVVVPCVVVVCPPVVVCVVPVPDDPPPPPPDPDDDDDDDDDDDDDDDDDDDDDDDDDDDDDDDDDDDDDDPPVVVVVVVVVVVVVVVVVVVVVVVVVVVVVVVVVVPDDDD